Protein AF-A0A939QJ78-F1 (afdb_monomer)

InterPro domains:
  IPR021352 Protein of unknown function DUF2971 [PF11185] (125-219)

Mean predicted aligned error: 9.01 Å

Solvent-accessible surface area (backbone atoms only — not comparable to full-atom values): 26094 Å² total; per-residue (Å²): 133,86,72,58,68,67,65,56,56,55,52,50,60,78,66,42,53,71,43,78,52,64,41,31,21,39,57,28,35,42,63,52,41,41,72,46,29,53,60,67,32,31,47,70,19,39,35,40,53,72,50,89,50,68,84,59,41,40,88,72,89,72,54,74,37,76,57,82,91,37,49,67,61,78,67,34,90,85,59,55,66,68,56,54,50,52,50,30,44,46,52,44,28,38,18,22,21,37,35,78,26,19,48,21,29,46,49,58,73,98,54,88,69,48,60,66,54,28,43,88,51,44,66,68,48,28,49,73,36,8,55,60,28,29,8,30,36,38,30,25,37,41,68,52,45,49,51,54,54,60,69,64,57,47,100,73,33,50,74,52,69,46,67,49,48,61,35,90,65,91,75,73,77,88,57,88,45,52,46,50,61,50,33,71,76,61,32,54,67,53,45,23,51,53,49,42,74,77,37,45,62,73,64,70,32,44,47,54,43,91,57,52,87,54,44,41,29,37,46,34,46,28,63,81,41,75,64,67,46,73,43,69,35,70,88,15,49,45,34,39,35,35,28,65,58,41,60,72,85,48,49,67,60,43,54,59,42,44,66,81,38,86,79,47,47,43,28,39,36,44,77,53,96,96,38,80,42,80,42,85,48,74,92,65,94,64,80,76,82,84,76,68,76,76,82,74,71,89,68,79,80,55,71,68,57,51,50,52,54,40,54,52,28,41,56,50,43,53,52,39,23,57,48,28,48,63,72,41,42,69,54,50,53,48,52,51,50,53,55,52,54,51,46,65,62,58,63,71,46,95,52,60,48,74,47,84,42,86,35,51,77,31,51,54,82,91,72,48,71,69,64,61,78,59,90,74,81,59,53,34,23,74,50,28,39,26,39,40,38,29,32,70,87,45,76,45,41,34,41,37,42,21,37,21,42,32,26,36,72,89,58,26,29,37,42,24,33,31,34,35,38,37,37,68,85,45,65,93,80,50,62,47,78,77,46,75,51,72,52,78,36,48,55,91,48,39,55,71,49,47,54,53,53,49,51,53,52,60,70,46,40,67,59,57,49,51,53,49,58,56,72,78,105

pLDDT: mean 91.05, std 10.65, range [36.16, 98.81]

Organism: NCBI:txid501483

Nearest PDB structures (foldseek):
  2r8a-assembly2_B  TM=3.261E-01  e=7.240E+00  Escherichia coli

Secondary structure (DSSP, 8-state):
----HHHHHHHHHHHSPEEEEEEEEEEE-HHIIIIIIIHHTEEEEEEGGG-S-HHHHS-----EE--GGGHHHHS-TT--HHHHHHHHHHHHHHHEEEEEEEEEEEEPSS-S-GGGGSTT--HHHHHHTTTTTTSEEEEEEHHHHHHHHHTT-BTTBEEEEEE-EEESS------SPEEHHHHHHH-HHHHHHHHHHHHHHHHHSEEEGGGGGG-EEEEEEE-S-SSPEEEE-TTTEEEEEE-TT--GGGHHHHHHHHTT-TT-EEEEEEEETTEEEEEE----SS-----------SS-S-HHHHHHHHHHHHHHHHHHHHHHHHHHHHHHHHHHHHHHHHHHHHTTSTTEEEEEE---TTS-GGGSPPPTT-SS--EEEEEEEEEEEEESS-TTEEEEEEEEEEEETTTEEEEEEEEEEEETTS-TT-EEEEEEEEEEEEGGGHHHHHHHHHHHHHHHHHHHHHHHHHHT-

Sequence (473 aa):
MDTDPTLASDRDYDSAPLEITDSLFHYTGAETAIFGLLSSGKLRLSPFESTNDLWESRPTYHALQSHKDDEDVLNDETIDLMDLWKDIDRQIRRTTKVACLTQDFDMVGVVHRPDMMRGWNHLSMWAHYGAGHRGICLQFDKSRLISELEGSASEEVQIVHGPVVYRSGSSIPMGEGIDLGQVREFGVDAVARLTLMRLKEALFLQKHRDWQSEYEYRLVLSDHSALPAFLPIKEAITGVYLGESFPKQLLPALKEVLFQYPHVEVFELNFMNRELRSSSFQFADAMPSLSHPWVVPRRSGSFPARVTELLEAEKRREQLHAQGETDARILREQIEFDLLNLTGIVSRGKDLRVEPLRKTSAIPSEMRRRSAGVPGEVVHFESGVLISAQSTRDPAHYLLFSAALQVLEGNKIRLHTVAMLENLTESPQHQRELWRDSDEVELVESLPKWERMYAVLSERFPTFWGSFEEMRR

Structure (mmCIF, N/CA/C/O backbone):
data_AF-A0A939QJ78-F1
#
_entry.id   AF-A0A939QJ78-F1
#
loop_
_atom_site.group_PDB
_atom_site.id
_atom_site.type_symbol
_atom_site.label_atom_id
_atom_site.label_alt_id
_atom_site.label_comp_id
_atom_site.label_asym_id
_atom_site.label_entity_id
_atom_site.label_seq_id
_atom_site.pdbx_PDB_ins_code
_atom_site.Cartn_x
_atom_site.Cartn_y
_atom_site.Cartn_z
_atom_site.occupancy
_atom_site.B_iso_or_equiv
_atom_site.auth_seq_id
_atom_site.auth_comp_id
_atom_site.auth_asym_id
_atom_site.auth_atom_id
_atom_site.pdbx_PDB_model_num
ATOM 1 N N . MET A 1 1 ? 30.711 -4.763 -7.675 1.00 38.88 1 MET A N 1
ATOM 2 C CA . MET A 1 1 ? 29.739 -5.224 -6.666 1.00 38.88 1 MET A CA 1
ATOM 3 C C . MET A 1 1 ? 28.404 -4.709 -7.142 1.00 38.88 1 MET A C 1
ATOM 5 O O . MET A 1 1 ? 28.113 -3.545 -6.909 1.00 38.88 1 MET A O 1
ATOM 9 N N . ASP A 1 2 ? 27.678 -5.520 -7.905 1.00 36.16 2 ASP A N 1
ATOM 10 C CA . ASP A 1 2 ? 26.326 -5.166 -8.328 1.00 36.16 2 ASP A CA 1
ATOM 11 C C . ASP A 1 2 ? 25.431 -5.281 -7.098 1.00 36.16 2 ASP A C 1
ATOM 13 O O . ASP A 1 2 ? 25.140 -6.377 -6.622 1.00 36.16 2 ASP A O 1
ATOM 17 N N . THR A 1 3 ? 25.093 -4.141 -6.504 1.00 44.16 3 THR A N 1
ATOM 18 C CA . THR A 1 3 ? 24.032 -4.074 -5.506 1.00 44.16 3 THR A CA 1
ATOM 19 C C . THR A 1 3 ? 22.748 -4.473 -6.209 1.00 44.16 3 THR A C 1
ATOM 21 O O . THR A 1 3 ? 22.346 -3.798 -7.157 1.00 44.16 3 THR A O 1
ATOM 24 N N . ASP A 1 4 ? 22.146 -5.581 -5.780 1.00 45.12 4 ASP A N 1
ATOM 25 C CA . ASP A 1 4 ? 20.832 -6.007 -6.248 1.00 45.12 4 ASP A CA 1
ATOM 26 C C . ASP A 1 4 ? 19.877 -4.799 -6.175 1.00 45.12 4 ASP A C 1
ATOM 28 O O . ASP A 1 4 ? 19.668 -4.266 -5.079 1.00 45.12 4 ASP A O 1
ATOM 32 N N . PRO A 1 5 ? 19.343 -4.312 -7.309 1.00 53.94 5 PRO A N 1
ATOM 33 C CA . PRO A 1 5 ? 18.498 -3.123 -7.331 1.00 53.94 5 PRO A CA 1
ATOM 34 C C . PRO A 1 5 ? 17.242 -3.273 -6.458 1.00 53.94 5 PRO A C 1
ATOM 36 O O . PRO A 1 5 ? 16.675 -2.265 -6.047 1.00 53.94 5 PRO A O 1
ATOM 39 N N . THR A 1 6 ? 16.841 -4.501 -6.111 1.00 54.88 6 THR A N 1
ATOM 40 C CA . THR A 1 6 ? 15.738 -4.754 -5.171 1.00 54.88 6 THR A CA 1
ATOM 41 C C . THR A 1 6 ? 16.095 -4.419 -3.717 1.00 54.88 6 THR A C 1
ATOM 43 O O . THR A 1 6 ? 15.260 -3.909 -2.976 1.00 54.88 6 THR A O 1
ATOM 46 N N . LEU A 1 7 ? 17.357 -4.596 -3.308 1.00 54.72 7 LEU A N 1
ATOM 47 C CA . LEU A 1 7 ? 17.817 -4.227 -1.962 1.00 54.72 7 LEU A CA 1
ATOM 48 C C . LEU A 1 7 ? 17.971 -2.712 -1.789 1.00 54.72 7 LEU A C 1
ATOM 50 O O . LEU A 1 7 ? 17.901 -2.214 -0.666 1.00 54.72 7 LEU A O 1
ATOM 54 N N . ALA A 1 8 ? 18.209 -1.985 -2.885 1.00 56.62 8 ALA A N 1
ATOM 55 C CA . ALA A 1 8 ? 18.201 -0.527 -2.868 1.00 56.62 8 ALA A CA 1
ATOM 56 C C . ALA A 1 8 ? 16.778 0.002 -2.632 1.00 56.62 8 ALA A C 1
ATOM 58 O O . ALA A 1 8 ? 16.599 0.853 -1.767 1.00 56.62 8 ALA A O 1
ATOM 59 N N . SER A 1 9 ? 15.768 -0.577 -3.298 1.00 65.25 9 SER A N 1
ATOM 60 C CA . SER A 1 9 ? 14.381 -0.127 -3.134 1.00 65.25 9 SER A CA 1
ATOM 61 C C . SER A 1 9 ? 13.830 -0.348 -1.728 1.00 65.25 9 SER A C 1
ATOM 63 O O . SER A 1 9 ? 13.139 0.527 -1.228 1.00 65.25 9 SER A O 1
ATOM 65 N N . ASP A 1 10 ? 14.149 -1.463 -1.060 1.00 72.38 10 ASP A N 1
ATOM 66 C CA . ASP A 1 10 ? 13.620 -1.736 0.288 1.00 72.38 10 ASP A CA 1
ATOM 67 C C . ASP A 1 10 ? 14.135 -0.724 1.328 1.00 72.38 10 ASP A C 1
ATOM 69 O O . ASP A 1 10 ? 13.379 -0.243 2.172 1.00 72.38 10 ASP A O 1
ATOM 73 N N . ARG A 1 11 ? 15.406 -0.316 1.212 1.00 71.00 11 ARG A N 1
ATOM 74 C CA . ARG A 1 11 ? 15.998 0.715 2.082 1.00 71.00 11 ARG A CA 1
ATOM 75 C C . ARG A 1 11 ? 15.385 2.094 1.870 1.00 71.00 11 ARG A C 1
ATOM 77 O O . ARG A 1 11 ? 15.315 2.870 2.825 1.00 71.00 11 ARG A O 1
ATOM 84 N N . ASP A 1 12 ? 14.966 2.396 0.645 1.00 75.12 12 ASP A N 1
ATOM 85 C CA . ASP A 1 12 ? 14.309 3.664 0.342 1.00 75.12 12 ASP A CA 1
ATOM 86 C C . ASP A 1 12 ? 12.971 3.767 1.088 1.00 75.12 12 ASP A C 1
ATOM 88 O O . ASP A 1 12 ? 12.685 4.825 1.636 1.00 75.12 12 ASP A O 1
ATOM 92 N N . TYR A 1 13 ? 12.200 2.677 1.220 1.00 78.50 13 TYR A N 1
ATOM 93 C CA . TYR A 1 13 ? 10.964 2.690 2.021 1.00 78.50 13 TYR A CA 1
ATOM 94 C C . TYR A 1 13 ? 11.233 2.756 3.525 1.00 78.50 13 TYR A C 1
ATOM 96 O O . TYR A 1 13 ? 10.588 3.534 4.220 1.00 78.50 13 TYR A O 1
ATOM 104 N N . ASP A 1 14 ? 12.198 1.980 4.030 1.00 81.38 14 ASP A N 1
ATOM 105 C CA . ASP A 1 14 ? 12.516 1.953 5.467 1.00 81.38 14 ASP A CA 1
ATOM 106 C C . ASP A 1 14 ? 13.009 3.313 5.989 1.00 81.38 14 ASP A C 1
ATOM 108 O O . ASP A 1 14 ? 12.889 3.615 7.179 1.00 81.38 14 ASP A O 1
ATOM 112 N N . SER A 1 15 ? 13.594 4.128 5.107 1.00 84.00 15 SER A N 1
ATOM 113 C CA . SER A 1 15 ? 14.105 5.463 5.431 1.00 84.00 15 SER A CA 1
ATOM 114 C C . SER A 1 15 ? 13.219 6.610 4.941 1.00 84.00 15 SER A C 1
ATOM 116 O O . SER A 1 15 ? 13.486 7.762 5.298 1.00 84.00 15 SER A O 1
ATOM 118 N N . ALA A 1 16 ? 12.171 6.320 4.162 1.00 85.56 16 ALA A N 1
ATOM 119 C CA . ALA A 1 16 ? 11.253 7.332 3.664 1.00 85.56 16 ALA A CA 1
ATOM 120 C C . ALA A 1 16 ? 10.535 8.021 4.837 1.00 85.56 16 ALA A C 1
ATOM 122 O O . ALA A 1 16 ? 9.952 7.346 5.693 1.00 85.56 16 ALA A O 1
ATOM 123 N N . PRO A 1 17 ? 10.534 9.363 4.894 1.00 89.56 17 PRO A N 1
ATOM 124 C CA . PRO A 1 17 ? 9.716 10.087 5.852 1.00 89.56 17 PRO A CA 1
ATOM 125 C C . PRO A 1 17 ? 8.234 9.757 5.648 1.00 89.56 17 PRO A C 1
ATOM 127 O O . PRO A 1 17 ? 7.706 9.879 4.540 1.00 89.56 17 PRO A O 1
ATOM 130 N N . LEU A 1 18 ? 7.576 9.360 6.737 1.00 92.06 18 LEU A N 1
ATOM 131 C CA . LEU A 1 18 ? 6.133 9.151 6.784 1.00 92.06 18 LEU A CA 1
ATOM 132 C C . LEU A 1 18 ? 5.461 10.402 7.345 1.00 92.06 18 LEU A C 1
ATOM 134 O O . LEU A 1 18 ? 5.755 10.814 8.471 1.00 92.06 18 LEU A O 1
ATOM 138 N N . GLU A 1 19 ? 4.531 10.972 6.589 1.00 94.88 19 GLU A N 1
ATOM 139 C CA . GLU A 1 19 ? 3.662 12.047 7.056 1.00 94.88 19 GLU A CA 1
ATOM 140 C C . GLU A 1 19 ? 2.289 11.478 7.405 1.00 94.88 19 GLU A C 1
ATOM 142 O O . GLU A 1 19 ? 1.604 10.893 6.570 1.00 94.88 19 GLU A O 1
ATOM 147 N N . ILE A 1 20 ? 1.888 11.629 8.669 1.00 96.38 20 ILE A N 1
ATOM 148 C CA . ILE A 1 20 ? 0.561 11.212 9.129 1.00 96.38 20 ILE A CA 1
ATOM 149 C C . ILE A 1 20 ? -0.482 12.086 8.439 1.00 96.38 20 ILE A C 1
ATOM 151 O O . ILE A 1 20 ? -0.442 13.312 8.564 1.00 96.38 20 ILE A O 1
ATOM 155 N N . THR A 1 21 ? -1.455 11.459 7.784 1.00 97.12 21 THR A N 1
ATOM 156 C CA . THR A 1 21 ? -2.552 12.186 7.144 1.00 97.12 21 THR A CA 1
ATOM 157 C C . THR A 1 21 ? -3.727 12.381 8.111 1.00 97.12 21 THR A C 1
ATOM 159 O O . THR A 1 21 ? -3.741 11.914 9.261 1.00 97.12 21 THR A O 1
ATOM 162 N N . ASP A 1 22 ? -4.755 13.098 7.654 1.00 97.44 22 ASP A N 1
ATOM 163 C CA . ASP A 1 22 ? -6.012 13.233 8.393 1.00 97.44 22 ASP A CA 1
ATOM 164 C C . ASP A 1 22 ? -7.042 12.142 8.067 1.00 97.44 22 ASP A C 1
ATOM 166 O O . ASP A 1 22 ? -8.229 12.311 8.323 1.00 97.44 22 ASP A O 1
ATOM 170 N N . SER A 1 23 ? -6.599 11.010 7.512 1.00 98.50 23 SER A N 1
ATOM 171 C CA . SER A 1 23 ? -7.469 9.873 7.205 1.00 98.50 23 SER A CA 1
ATOM 172 C C . SER A 1 23 ? -7.313 8.725 8.202 1.00 98.50 23 SER A C 1
ATOM 174 O O . SER A 1 23 ? -6.207 8.378 8.617 1.00 98.50 23 SER A O 1
ATOM 176 N N . LEU A 1 24 ? -8.437 8.101 8.553 1.00 98.75 24 LEU A N 1
ATOM 177 C CA . LEU A 1 24 ? -8.500 6.842 9.297 1.00 98.75 24 LEU A CA 1
ATOM 178 C C . LEU A 1 24 ? -9.274 5.795 8.502 1.00 98.75 24 LEU A C 1
ATOM 180 O O . LEU A 1 24 ? -10.219 6.126 7.792 1.00 98.75 24 LEU A O 1
ATOM 184 N N . PHE A 1 25 ? -8.901 4.527 8.647 1.00 98.81 25 PHE A N 1
ATOM 185 C CA . PHE A 1 25 ? -9.446 3.435 7.847 1.00 98.81 25 PHE A CA 1
ATOM 186 C C . PHE A 1 25 ? -10.075 2.344 8.721 1.00 98.81 25 PHE A C 1
ATOM 188 O O . PHE A 1 25 ? -9.511 1.948 9.737 1.00 98.81 25 PHE A O 1
ATOM 195 N N . HIS A 1 26 ? -11.241 1.830 8.332 1.00 98.69 26 HIS A N 1
ATOM 196 C CA . HIS A 1 26 ? -11.914 0.724 9.016 1.00 98.69 26 HIS A CA 1
ATOM 197 C C . HIS A 1 26 ? -12.178 -0.432 8.062 1.00 98.69 26 HIS A C 1
ATOM 199 O O . HIS A 1 26 ? -12.919 -0.292 7.091 1.00 98.69 26 HIS A O 1
ATOM 205 N N . TYR A 1 27 ? -11.628 -1.593 8.390 1.00 98.62 27 TYR A N 1
ATOM 206 C CA . TYR A 1 27 ? -11.776 -2.816 7.615 1.00 98.62 27 TYR A CA 1
ATOM 207 C C . TYR A 1 27 ? -12.895 -3.679 8.183 1.00 98.62 27 TYR A C 1
ATOM 209 O O . TYR A 1 27 ? -12.931 -3.946 9.384 1.00 98.62 27 TYR A O 1
ATOM 217 N N . THR A 1 28 ? -13.790 -4.157 7.324 1.00 98.50 28 THR A N 1
ATOM 218 C CA . THR A 1 28 ? -14.854 -5.074 7.743 1.00 98.50 28 THR A CA 1
ATOM 219 C C . THR A 1 28 ? -15.394 -5.904 6.576 1.00 98.50 28 THR A C 1
ATOM 221 O O . THR A 1 28 ? -15.066 -5.681 5.409 1.00 98.50 28 THR A O 1
ATOM 224 N N . GLY A 1 29 ? -16.248 -6.884 6.875 1.00 98.56 29 GLY A N 1
ATOM 225 C CA . GLY A 1 29 ? -16.965 -7.652 5.859 1.00 98.56 29 GLY A CA 1
ATOM 226 C C . GLY A 1 29 ? -17.966 -6.792 5.080 1.00 98.56 29 GLY A C 1
ATOM 227 O O . GLY A 1 29 ? -18.561 -5.868 5.628 1.00 98.56 29 GLY A O 1
ATOM 228 N N . ALA A 1 30 ? -18.189 -7.119 3.804 1.00 98.62 30 ALA A N 1
ATOM 229 C CA . ALA A 1 30 ? -19.037 -6.322 2.915 1.00 98.62 30 ALA A CA 1
ATOM 230 C C . ALA A 1 30 ? -20.477 -6.166 3.439 1.00 98.62 30 ALA A C 1
ATOM 232 O O . ALA A 1 30 ? -21.018 -5.066 3.431 1.00 98.62 30 ALA A O 1
ATOM 233 N N . GLU A 1 31 ? -21.079 -7.240 3.956 1.00 98.44 31 GLU A N 1
ATOM 234 C CA . GLU A 1 31 ? -22.427 -7.190 4.538 1.00 98.44 31 GLU A CA 1
ATOM 235 C C . GLU A 1 31 ? -22.479 -6.319 5.798 1.00 98.44 31 GLU A C 1
ATOM 237 O O . GLU A 1 31 ? -23.389 -5.506 5.942 1.00 98.44 31 GLU A O 1
ATOM 242 N N . THR A 1 32 ? -21.482 -6.432 6.682 1.00 98.31 32 THR A N 1
ATOM 243 C CA . THR A 1 32 ? -21.377 -5.598 7.887 1.00 98.31 32 THR A CA 1
ATOM 244 C C . THR A 1 32 ? -21.246 -4.122 7.524 1.00 98.31 32 THR A C 1
ATOM 246 O O . THR A 1 32 ? -21.939 -3.287 8.104 1.00 98.31 32 THR A O 1
ATOM 249 N N . ALA A 1 33 ? -20.404 -3.793 6.540 1.00 98.44 33 ALA A N 1
ATOM 250 C CA . ALA A 1 33 ? -20.269 -2.432 6.032 1.00 98.44 33 ALA A CA 1
ATOM 251 C C . ALA A 1 33 ? -21.594 -1.906 5.468 1.00 98.44 33 ALA A C 1
ATOM 253 O O . ALA A 1 33 ? -22.058 -0.856 5.899 1.00 98.44 33 ALA A O 1
ATOM 254 N N . ILE A 1 34 ? -22.224 -2.638 4.546 1.00 98.69 34 ILE A N 1
ATOM 255 C CA . ILE A 1 34 ? -23.422 -2.176 3.831 1.00 98.69 34 ILE A CA 1
ATOM 256 C C . ILE A 1 34 ? -24.632 -2.109 4.765 1.00 98.69 34 ILE A C 1
ATOM 258 O O . ILE A 1 34 ? -25.264 -1.062 4.885 1.00 98.69 34 ILE A O 1
ATOM 262 N N . PHE A 1 35 ? -24.960 -3.216 5.432 1.00 98.38 35 PHE A N 1
ATOM 263 C CA . PHE A 1 35 ? -26.198 -3.354 6.202 1.00 98.38 35 PHE A CA 1
ATOM 264 C C . PHE A 1 35 ? -26.065 -2.938 7.665 1.00 98.38 35 PHE A C 1
ATOM 266 O O . PHE A 1 35 ? -27.090 -2.745 8.319 1.00 98.38 35 PHE A O 1
ATOM 273 N N . GLY A 1 36 ? -24.840 -2.806 8.177 1.00 97.56 36 GLY A N 1
ATOM 274 C CA . GLY A 1 36 ? -24.565 -2.340 9.532 1.00 97.56 36 GLY A CA 1
ATOM 275 C C . GLY A 1 36 ? -24.129 -0.880 9.566 1.00 97.56 36 GLY A C 1
ATOM 276 O O . GLY A 1 36 ? -24.831 -0.049 10.134 1.00 97.56 36 GLY A O 1
ATOM 277 N N . LEU A 1 37 ? -22.973 -0.562 8.981 1.00 98.31 37 LEU A N 1
ATOM 278 C CA . LEU A 1 37 ? -22.344 0.759 9.128 1.00 98.31 37 LEU A CA 1
ATOM 279 C C . LEU A 1 37 ? -22.979 1.831 8.234 1.00 98.31 37 LEU A C 1
ATOM 281 O O . LEU A 1 37 ? -23.423 2.863 8.730 1.00 98.31 37 LEU A O 1
ATOM 285 N N . LEU A 1 38 ? -23.035 1.581 6.925 1.00 98.31 38 LEU A N 1
ATOM 286 C CA . LEU A 1 38 ? -23.496 2.544 5.921 1.00 98.31 38 LEU A CA 1
ATOM 287 C C . LEU A 1 38 ? -25.012 2.747 5.971 1.00 98.31 38 LEU A C 1
ATOM 289 O O . LEU A 1 38 ? -25.485 3.872 5.892 1.00 98.31 38 LEU A O 1
ATOM 293 N N . SER A 1 39 ? -25.793 1.679 6.143 1.00 98.00 39 SER A N 1
ATOM 294 C CA . SER A 1 39 ? -27.255 1.788 6.253 1.00 98.00 39 SER A CA 1
ATOM 295 C C . SER A 1 39 ? -27.703 2.564 7.498 1.00 98.00 39 SER A C 1
ATOM 297 O O . SER A 1 39 ? -28.681 3.307 7.435 1.00 98.00 39 SER A O 1
ATOM 299 N N . SER A 1 40 ? -27.012 2.384 8.631 1.00 98.00 40 SER A N 1
ATOM 300 C CA . SER A 1 40 ? -27.352 3.041 9.897 1.00 98.00 40 SER A CA 1
ATOM 301 C C . SER A 1 40 ? -26.695 4.409 10.056 1.00 98.00 40 SER A C 1
ATOM 303 O O . SER A 1 40 ? -27.133 5.202 10.892 1.00 98.00 40 SER A O 1
ATOM 305 N N . GLY A 1 41 ? -25.634 4.671 9.289 1.00 98.06 41 GLY A N 1
ATOM 306 C CA . GLY A 1 41 ? -24.775 5.837 9.436 1.00 98.06 41 GLY A CA 1
ATOM 307 C C . GLY A 1 41 ? -24.051 5.898 10.773 1.00 98.06 41 GLY A C 1
ATOM 308 O O . GLY A 1 41 ? -23.755 6.999 11.241 1.00 98.06 41 GLY A O 1
ATOM 309 N N . LYS A 1 42 ? -23.777 4.742 11.395 1.00 98.31 42 LYS A N 1
ATOM 310 C CA . LYS A 1 42 ? -23.125 4.655 12.706 1.00 98.31 42 LYS A CA 1
ATOM 311 C C . LYS A 1 42 ? -21.981 3.643 12.731 1.00 98.31 42 LYS A C 1
ATOM 313 O O . LYS A 1 42 ? -22.108 2.521 12.246 1.00 98.31 42 LYS A O 1
ATOM 318 N N . LEU A 1 43 ? -20.890 4.019 13.389 1.00 98.19 43 LEU A N 1
ATOM 319 C CA . LEU A 1 43 ? -19.787 3.144 13.769 1.00 98.19 43 LEU A CA 1
ATOM 320 C C . LEU A 1 43 ? -20.031 2.599 15.173 1.00 98.19 43 LEU A C 1
ATOM 322 O O . LEU A 1 43 ? -20.250 3.349 16.122 1.00 98.19 43 LEU A O 1
ATOM 326 N N . ARG A 1 44 ? -20.003 1.275 15.307 1.00 97.50 44 ARG A N 1
ATOM 327 C CA . ARG A 1 44 ? -20.158 0.600 16.595 1.00 97.50 44 ARG A CA 1
ATOM 328 C C . ARG A 1 44 ? -18.831 0.605 17.351 1.00 97.50 44 ARG A C 1
ATOM 330 O O . ARG A 1 44 ? -17.853 0.043 16.866 1.00 97.50 44 ARG A O 1
ATOM 337 N N . LEU A 1 45 ? -18.838 1.136 18.567 1.00 97.88 45 LEU A N 1
ATOM 338 C CA . LEU A 1 45 ? -17.775 0.951 19.548 1.00 97.88 45 LEU A CA 1
ATOM 339 C C . LEU A 1 45 ? -18.160 -0.249 20.422 1.00 97.88 45 LEU A C 1
ATOM 341 O O . LEU A 1 45 ? -19.236 -0.272 21.028 1.00 97.88 45 LEU A O 1
ATOM 345 N N . SER A 1 46 ? -17.304 -1.267 20.472 1.00 95.94 46 SER A N 1
ATOM 346 C CA . SER A 1 46 ? -17.575 -2.507 21.216 1.00 95.94 46 SER A CA 1
ATOM 347 C C . SER A 1 46 ? -16.848 -2.522 22.559 1.00 95.94 46 SER A C 1
ATOM 349 O O . SER A 1 46 ? -15.808 -1.875 22.663 1.00 95.94 46 SER A O 1
ATOM 351 N N . PRO A 1 47 ? -17.357 -3.244 23.579 1.00 95.50 47 PRO A N 1
ATOM 352 C CA . PRO A 1 47 ? -16.673 -3.374 24.864 1.00 95.50 47 PRO A CA 1
ATOM 353 C C . PRO A 1 47 ? -15.207 -3.773 24.693 1.00 95.50 47 PRO A C 1
ATOM 355 O O . PRO A 1 47 ? -14.896 -4.649 23.884 1.00 95.50 47 PRO A O 1
ATOM 358 N N . PHE A 1 48 ? -14.309 -3.151 25.451 1.00 94.94 48 PHE A N 1
ATOM 359 C CA . PHE A 1 48 ? -12.867 -3.347 25.295 1.00 94.94 48 PHE A CA 1
ATOM 360 C C . PHE A 1 48 ? -12.439 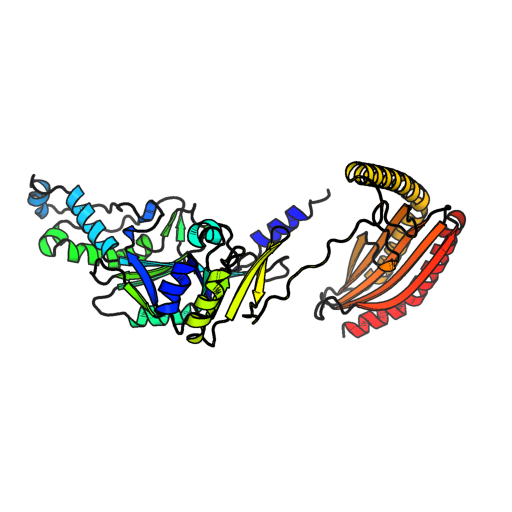-4.802 25.535 1.00 94.94 48 PHE A C 1
ATOM 362 O O . PHE A 1 48 ? -11.533 -5.292 24.876 1.00 94.94 48 PHE A O 1
ATOM 369 N N . GLU A 1 49 ? -13.160 -5.546 26.382 1.00 92.94 49 GLU A N 1
ATOM 370 C CA . GLU A 1 49 ? -12.912 -6.983 26.601 1.00 92.94 49 GLU A CA 1
ATOM 371 C C . GLU A 1 49 ? -13.085 -7.860 25.341 1.00 92.94 49 GLU A C 1
ATOM 373 O O . GLU A 1 49 ? -12.721 -9.034 25.360 1.00 92.94 49 GLU A O 1
ATOM 378 N N . SER A 1 50 ? -13.641 -7.311 24.253 1.00 92.44 50 SER A N 1
ATOM 379 C CA . SER A 1 50 ? -13.861 -8.018 22.984 1.00 92.44 50 SER A CA 1
ATOM 380 C C . SER A 1 50 ? -12.725 -7.888 21.962 1.00 92.44 50 SER A C 1
ATOM 382 O O . SER A 1 50 ? -12.868 -8.398 20.849 1.00 92.44 50 SER A O 1
ATOM 384 N N . THR A 1 51 ? -11.612 -7.224 22.294 1.00 93.38 51 THR A N 1
ATOM 385 C CA . THR A 1 51 ? -10.455 -7.145 21.388 1.00 93.38 51 THR A CA 1
ATOM 386 C C . THR A 1 51 ? -9.717 -8.485 21.280 1.00 93.38 51 THR A C 1
ATOM 388 O O . THR A 1 51 ? -9.835 -9.368 22.131 1.00 93.38 51 THR A O 1
ATOM 391 N N . ASN A 1 52 ? -8.959 -8.656 20.193 1.00 91.38 52 ASN A N 1
ATOM 392 C CA . ASN A 1 52 ? -8.251 -9.907 19.901 1.00 91.38 52 ASN A CA 1
ATOM 393 C C . ASN A 1 52 ? -6.872 -10.008 20.576 1.00 91.38 52 ASN A C 1
ATOM 395 O O . ASN A 1 52 ? -6.340 -11.114 20.686 1.00 91.38 52 ASN A O 1
ATOM 399 N N . ASP A 1 53 ? -6.266 -8.888 20.989 1.00 91.12 53 ASP A N 1
ATOM 400 C CA . ASP A 1 53 ? -4.959 -8.919 21.648 1.00 91.12 53 ASP A CA 1
ATOM 401 C C . ASP A 1 53 ? -5.107 -9.422 23.087 1.00 91.12 53 ASP A C 1
ATOM 403 O O . ASP A 1 53 ? -5.872 -8.876 23.879 1.00 91.12 53 ASP A O 1
ATOM 407 N N . LEU A 1 54 ? -4.327 -10.440 23.452 1.00 90.06 54 LEU A N 1
ATOM 408 C CA . LEU A 1 54 ? -4.315 -11.001 24.800 1.00 90.06 54 LEU A CA 1
ATOM 409 C C . LEU A 1 54 ? -3.869 -9.993 25.861 1.00 90.06 54 LEU A C 1
ATOM 411 O O . LEU A 1 54 ? -4.239 -10.161 27.019 1.00 90.06 54 LEU A O 1
ATOM 415 N N . TRP A 1 55 ? -3.089 -8.970 25.503 1.00 88.25 55 TRP A N 1
ATOM 416 C CA . TRP A 1 55 ? -2.751 -7.888 26.437 1.00 88.25 55 TRP A CA 1
ATOM 417 C C . TRP A 1 55 ? -3.960 -7.043 26.842 1.00 88.25 55 TRP A C 1
ATOM 419 O O . TRP A 1 55 ? -3.967 -6.452 27.916 1.00 88.25 55 TRP A O 1
ATOM 429 N N . GLU A 1 56 ? -4.980 -7.007 25.995 1.00 89.75 56 GLU A N 1
ATOM 430 C CA . GLU A 1 56 ? -6.149 -6.144 26.141 1.00 89.75 56 GLU A CA 1
ATOM 431 C C . GLU A 1 56 ? -7.365 -6.942 26.611 1.00 89.75 56 GLU A C 1
ATOM 433 O O . GLU A 1 56 ? -8.108 -6.523 27.500 1.00 89.75 56 GLU A O 1
ATOM 438 N N . SER A 1 57 ? -7.530 -8.143 26.055 1.00 87.50 57 SER A N 1
ATOM 439 C CA . SER A 1 57 ? -8.660 -9.028 26.309 1.00 87.50 57 SER A CA 1
ATOM 440 C C . SER A 1 57 ? -8.556 -9.768 27.652 1.00 87.50 57 SER A C 1
ATOM 442 O O . SER A 1 57 ? -9.480 -10.494 28.031 1.00 87.50 57 SER A O 1
ATOM 444 N N . ARG A 1 58 ? -7.419 -9.676 28.361 1.00 87.88 58 ARG A N 1
ATOM 445 C CA . ARG A 1 58 ? -7.158 -10.389 29.627 1.00 87.88 58 ARG A CA 1
ATOM 446 C C . ARG A 1 58 ? -7.000 -9.434 30.809 1.00 87.88 58 ARG A C 1
ATOM 448 O O . ARG A 1 58 ? -6.412 -8.375 30.620 1.00 87.88 58 ARG A O 1
ATOM 455 N N . PRO A 1 59 ? -7.450 -9.823 32.024 1.00 86.06 59 PRO A N 1
ATOM 456 C CA . PRO A 1 59 ? -7.328 -9.029 33.251 1.00 86.06 59 PRO A CA 1
ATOM 457 C C . PRO A 1 59 ? -5.968 -8.399 33.453 1.00 86.06 59 PRO A C 1
ATOM 459 O O . PRO A 1 59 ? -4.944 -9.082 33.433 1.00 86.06 59 PRO A O 1
ATOM 462 N N . THR A 1 60 ? -5.996 -7.087 33.667 1.00 81.19 60 THR A N 1
ATOM 463 C CA . THR A 1 60 ? -4.826 -6.328 34.078 1.00 81.19 60 THR A CA 1
ATOM 464 C C . THR A 1 60 ? -4.823 -6.222 35.579 1.00 81.19 60 THR A C 1
ATOM 466 O O . THR A 1 60 ? -5.753 -5.721 36.208 1.00 81.19 60 THR A O 1
ATOM 469 N N . TYR A 1 61 ? -3.737 -6.721 36.145 1.00 83.75 61 TYR A N 1
ATOM 470 C CA . TYR A 1 61 ? -3.587 -6.822 37.567 1.00 83.75 61 TYR A CA 1
ATOM 471 C C . TYR A 1 61 ? -2.800 -5.582 38.083 1.00 83.75 61 TYR A C 1
ATOM 473 O O . TYR A 1 61 ? -1.571 -5.597 38.114 1.00 83.75 61 TYR A O 1
ATOM 481 N N . HIS A 1 62 ? -3.510 -4.575 38.619 1.00 83.12 62 HIS A N 1
ATOM 482 C CA . HIS A 1 62 ? -2.939 -3.441 39.377 1.00 83.12 62 HIS A CA 1
ATOM 483 C C . HIS A 1 62 ? -2.783 -3.720 40.876 1.00 83.12 62 HIS A C 1
ATOM 485 O O . HIS A 1 62 ? -3.769 -4.027 41.531 1.00 83.12 62 HIS A O 1
ATOM 491 N N . ALA A 1 63 ? -1.579 -3.527 41.432 1.00 86.38 63 ALA A N 1
ATOM 492 C CA . ALA A 1 63 ? -1.287 -3.753 42.853 1.00 86.38 63 ALA A CA 1
ATOM 493 C C . ALA A 1 63 ? -2.369 -3.179 43.787 1.00 86.38 63 ALA A C 1
ATOM 495 O O . ALA A 1 63 ? -2.751 -2.023 43.627 1.00 86.38 63 ALA A O 1
ATOM 496 N N . LEU A 1 64 ? -2.818 -3.956 44.779 1.00 87.56 64 LEU A N 1
ATOM 497 C CA . LEU A 1 64 ? -3.613 -3.409 45.879 1.00 87.56 64 LEU A CA 1
ATOM 498 C C . LEU A 1 64 ? -2.701 -2.801 46.924 1.00 87.56 64 LEU A C 1
ATOM 500 O O . LEU A 1 64 ? -1.628 -3.333 47.220 1.00 87.56 64 LEU A O 1
ATOM 504 N N . GLN A 1 65 ? -3.180 -1.725 47.518 1.00 89.06 65 GLN A N 1
ATOM 505 C CA . GLN A 1 65 ? -2.608 -1.119 48.700 1.00 89.06 65 GLN A CA 1
ATOM 506 C C . GLN A 1 65 ? -3.617 -1.237 49.836 1.00 89.06 65 GLN A C 1
ATOM 508 O O . GLN A 1 65 ? -4.821 -1.107 49.635 1.00 89.06 65 GLN A O 1
ATOM 513 N N . SER A 1 66 ? -3.107 -1.526 51.024 1.00 86.88 66 SER A N 1
ATOM 514 C CA . SER A 1 66 ? -3.890 -1.622 52.248 1.00 86.88 66 SER A CA 1
ATOM 515 C C . SER A 1 66 ? -3.185 -0.837 53.338 1.00 86.88 66 SER A C 1
ATOM 517 O O . SER A 1 66 ? -1.958 -0.923 53.479 1.00 86.88 66 SER A O 1
ATOM 519 N N . HIS A 1 67 ? -3.953 -0.118 54.137 1.00 86.69 67 HIS A N 1
ATOM 520 C CA . HIS A 1 67 ? -3.479 0.519 55.350 1.00 86.69 67 HIS A CA 1
ATOM 521 C C . HIS A 1 67 ? -3.722 -0.389 56.558 1.00 86.69 67 HIS A C 1
ATOM 523 O O . HIS A 1 67 ? -4.415 -1.400 56.485 1.00 86.69 67 HIS A O 1
ATOM 529 N N . LYS A 1 68 ? -3.118 -0.039 57.699 1.00 85.44 68 LYS A N 1
ATOM 530 C CA . LYS A 1 68 ? -3.284 -0.801 58.946 1.00 85.44 68 LYS A CA 1
ATOM 531 C C . LYS A 1 68 ? -4.757 -0.916 59.361 1.00 85.44 68 LYS A C 1
ATOM 533 O O . LYS A 1 68 ? -5.168 -1.937 59.896 1.00 85.44 68 LYS A O 1
ATOM 538 N N . ASP A 1 69 ? -5.543 0.115 59.076 1.00 85.06 69 ASP A N 1
ATOM 539 C CA . ASP A 1 69 ? -6.965 0.164 59.420 1.00 85.06 69 ASP A CA 1
ATOM 540 C C . ASP A 1 69 ? -7.833 -0.719 58.488 1.00 85.06 69 ASP A C 1
ATOM 542 O O . ASP A 1 69 ? -9.023 -0.905 58.741 1.00 85.06 69 ASP A O 1
ATOM 546 N N . ASP A 1 70 ? -7.228 -1.320 57.452 1.00 83.62 70 ASP A N 1
ATOM 547 C CA . ASP A 1 70 ? -7.853 -2.283 56.537 1.00 83.62 70 ASP A CA 1
ATOM 548 C C . ASP A 1 70 ? -7.542 -3.749 56.906 1.00 83.62 70 ASP A C 1
ATOM 550 O O . ASP A 1 70 ? -7.917 -4.660 56.165 1.00 83.62 70 ASP A O 1
ATOM 554 N N . GLU A 1 71 ? -6.869 -4.015 58.038 1.00 78.62 71 GLU A N 1
ATOM 555 C CA . GLU A 1 71 ? -6.531 -5.384 58.481 1.00 78.62 71 GLU A CA 1
ATOM 556 C C . GLU A 1 71 ? -7.771 -6.288 58.574 1.00 78.62 71 GLU A C 1
ATOM 558 O O . GLU A 1 71 ? -7.700 -7.466 58.229 1.00 78.62 71 GLU A O 1
ATOM 563 N N . ASP A 1 72 ? -8.922 -5.738 58.965 1.00 78.38 72 ASP A N 1
ATOM 564 C CA . ASP A 1 72 ? -10.185 -6.478 59.033 1.00 78.38 72 ASP A CA 1
ATOM 565 C C . ASP A 1 72 ? -10.632 -6.998 57.654 1.00 78.38 72 ASP A C 1
ATOM 567 O O . ASP A 1 72 ? -11.183 -8.088 57.567 1.00 78.38 72 ASP A O 1
ATOM 571 N N . VAL A 1 73 ? -10.359 -6.253 56.573 1.00 75.06 73 VAL A N 1
ATOM 572 C CA . VAL A 1 73 ? -10.710 -6.625 55.186 1.00 75.06 73 VAL A CA 1
ATOM 573 C C . VAL A 1 73 ? -9.805 -7.744 54.682 1.00 75.06 73 VAL A C 1
ATOM 575 O O . VAL A 1 73 ? -10.260 -8.655 54.000 1.00 75.06 73 VAL A O 1
ATOM 578 N N . LEU A 1 74 ? -8.518 -7.689 55.030 1.00 74.81 74 LEU A N 1
ATOM 579 C CA . LEU A 1 74 ? -7.548 -8.723 54.662 1.00 74.81 74 LEU A CA 1
ATOM 580 C C . LEU A 1 74 ? -7.763 -10.033 55.430 1.00 74.81 74 LEU A C 1
ATOM 582 O O . LEU A 1 74 ? -7.391 -11.095 54.936 1.00 74.81 74 LEU A O 1
ATOM 586 N N . ASN A 1 75 ? -8.333 -9.950 56.634 1.00 79.62 75 ASN A N 1
ATOM 587 C CA . ASN A 1 75 ? -8.619 -11.097 57.494 1.00 79.62 75 ASN A CA 1
ATOM 588 C C . ASN A 1 75 ? -10.049 -11.646 57.320 1.00 79.62 75 ASN A C 1
ATOM 590 O O . ASN A 1 75 ? -10.384 -12.658 57.938 1.00 79.62 75 ASN A O 1
ATOM 594 N N . ASP A 1 76 ? -10.893 -11.002 56.509 1.00 79.81 76 ASP A N 1
ATOM 595 C CA . ASP A 1 76 ? -12.240 -11.481 56.209 1.00 79.81 76 ASP A CA 1
ATOM 596 C C . ASP A 1 76 ? -12.177 -12.628 55.188 1.00 79.81 76 ASP A C 1
ATOM 598 O O . ASP A 1 76 ? -11.991 -12.414 53.990 1.00 79.81 76 ASP A O 1
ATOM 602 N N . GLU A 1 77 ? -12.364 -13.865 55.659 1.00 79.44 77 GLU A N 1
ATOM 603 C CA . GLU A 1 77 ? -12.374 -15.072 54.816 1.00 79.44 77 GLU A CA 1
ATOM 604 C C . GLU A 1 77 ? -13.464 -15.052 53.725 1.00 79.44 77 GLU A C 1
ATOM 606 O O . GLU A 1 77 ? -13.438 -15.882 52.815 1.00 79.44 77 GLU A O 1
ATOM 611 N N . THR A 1 78 ? -14.431 -14.128 53.795 1.00 79.00 78 THR A N 1
ATOM 612 C CA . THR A 1 78 ? -15.468 -13.966 52.769 1.00 79.00 78 THR A CA 1
ATOM 613 C C . THR A 1 78 ? -15.029 -13.104 51.583 1.00 79.00 78 THR A C 1
ATOM 615 O O . THR A 1 78 ? -15.676 -13.158 50.533 1.00 79.00 78 THR A O 1
ATOM 618 N N . ILE A 1 79 ? -13.933 -12.346 51.709 1.00 79.56 79 ILE A N 1
ATOM 619 C CA . ILE A 1 79 ? -13.423 -11.456 50.662 1.00 79.56 79 ILE A CA 1
ATOM 620 C C . ILE A 1 79 ? -12.269 -12.140 49.924 1.00 79.56 79 ILE A C 1
ATOM 622 O O . ILE A 1 79 ? -11.124 -12.154 50.372 1.00 79.56 79 ILE A O 1
ATOM 626 N N . ASP A 1 80 ? -12.554 -12.664 48.731 1.00 87.88 80 ASP A N 1
ATOM 627 C CA . ASP A 1 80 ? -11.505 -13.094 47.807 1.00 87.88 80 ASP A CA 1
ATOM 628 C C . ASP A 1 80 ? -10.943 -11.874 47.059 1.00 87.88 80 ASP A C 1
ATOM 630 O O . ASP A 1 80 ? -11.592 -11.291 46.183 1.00 87.88 80 ASP A O 1
ATOM 634 N N . LEU A 1 81 ? -9.705 -11.489 47.387 1.00 86.81 81 LEU A N 1
ATOM 635 C CA . LEU A 1 81 ? -9.004 -10.389 46.720 1.00 86.81 81 LEU A CA 1
ATOM 636 C C . LEU A 1 81 ? -8.929 -10.589 45.200 1.00 86.81 81 LEU A C 1
ATOM 638 O O . LEU A 1 81 ? -9.003 -9.612 44.460 1.00 86.81 81 LEU A O 1
ATOM 642 N N . MET A 1 82 ? -8.823 -11.823 44.703 1.00 87.94 82 MET A N 1
ATOM 643 C CA . MET A 1 82 ? -8.830 -12.062 43.258 1.00 87.94 82 MET A CA 1
ATOM 644 C C . MET A 1 82 ? -10.183 -11.750 42.627 1.00 87.94 82 MET A C 1
ATOM 646 O O . MET A 1 82 ? -10.223 -11.269 41.492 1.00 87.94 82 MET A O 1
ATOM 650 N N . ASP A 1 83 ? -11.284 -12.001 43.328 1.00 89.94 83 ASP A N 1
ATOM 651 C CA . ASP A 1 83 ? -12.615 -11.668 42.827 1.00 89.94 83 ASP A CA 1
ATOM 652 C C . ASP A 1 83 ? -12.857 -10.159 42.848 1.00 89.94 83 ASP A C 1
ATOM 654 O O . ASP A 1 83 ? -13.356 -9.621 41.858 1.00 89.94 83 ASP A O 1
ATOM 658 N N . LEU A 1 84 ? -12.368 -9.454 43.873 1.00 90.06 84 LEU A N 1
ATOM 659 C CA . LEU A 1 84 ? -12.388 -7.991 43.899 1.00 90.06 84 LEU A CA 1
ATOM 660 C C . LEU A 1 84 ? -11.667 -7.384 42.681 1.00 90.06 84 LEU A C 1
ATOM 662 O O . LEU A 1 84 ? -12.195 -6.483 42.030 1.00 90.06 84 LEU A O 1
ATOM 666 N N . TRP A 1 85 ? -10.483 -7.889 42.322 1.00 89.81 85 TRP A N 1
ATOM 667 C CA . TRP A 1 85 ? -9.762 -7.379 41.146 1.00 89.81 85 TRP A CA 1
ATOM 668 C C . TRP A 1 85 ? -10.504 -7.661 39.860 1.00 89.81 85 TRP A C 1
ATOM 670 O O . TRP A 1 85 ? -10.607 -6.775 39.014 1.00 89.81 85 TRP A O 1
ATOM 680 N N . LYS A 1 86 ? -11.015 -8.888 39.706 1.00 90.62 86 LYS A N 1
ATOM 681 C CA . LYS A 1 86 ? -11.820 -9.251 38.538 1.00 90.62 86 LYS A CA 1
ATOM 682 C C . LYS A 1 86 ? -13.028 -8.339 38.420 1.00 90.62 86 LYS A C 1
ATOM 684 O O . LYS A 1 86 ? -13.407 -8.026 37.299 1.00 90.62 86 LYS A O 1
ATOM 689 N N . ASP A 1 87 ? -13.633 -7.931 39.528 1.00 91.81 87 ASP A N 1
ATOM 690 C CA . ASP A 1 87 ? -14.782 -7.037 39.508 1.00 91.81 87 ASP A CA 1
ATOM 691 C C . ASP A 1 87 ? -14.386 -5.608 39.116 1.00 91.81 87 ASP A C 1
ATOM 693 O O . ASP A 1 87 ? -15.023 -5.051 38.223 1.00 91.81 87 ASP A O 1
ATOM 697 N N . ILE A 1 88 ? -13.300 -5.047 39.662 1.00 92.31 88 ILE A N 1
ATOM 698 C CA . ILE A 1 88 ? -12.777 -3.728 39.246 1.00 92.31 88 ILE A CA 1
ATOM 699 C C . ILE A 1 88 ? -12.438 -3.722 37.749 1.00 92.31 88 ILE A C 1
ATOM 701 O O . ILE A 1 88 ? -12.883 -2.862 36.990 1.00 92.31 88 ILE A O 1
ATOM 705 N N . ASP A 1 89 ? -11.670 -4.710 37.310 1.00 91.75 89 ASP A N 1
ATOM 706 C CA . ASP A 1 89 ? -11.222 -4.866 35.930 1.00 91.75 89 ASP A CA 1
ATOM 707 C C . ASP A 1 89 ? -12.395 -5.090 34.955 1.00 91.75 89 ASP A C 1
ATOM 709 O O . ASP A 1 89 ? -12.459 -4.479 33.880 1.00 91.75 89 ASP A O 1
ATOM 713 N N . ARG A 1 90 ? -13.377 -5.907 35.358 1.00 91.44 90 ARG A N 1
ATOM 714 C CA . ARG A 1 90 ? -14.627 -6.109 34.618 1.00 91.44 90 ARG A CA 1
ATOM 715 C C . ARG A 1 90 ? -15.406 -4.806 34.495 1.00 91.44 90 ARG A C 1
ATOM 717 O O . ARG A 1 90 ? -15.896 -4.527 33.402 1.00 91.44 90 ARG A O 1
ATOM 724 N N . GLN A 1 91 ? -15.516 -4.016 35.567 1.00 91.88 91 GLN A N 1
ATOM 725 C CA . GLN A 1 91 ? -16.183 -2.714 35.514 1.00 91.88 91 GLN A CA 1
ATOM 726 C C . GLN A 1 91 ? -15.494 -1.802 34.500 1.00 91.88 91 GLN A C 1
ATOM 728 O O . GLN A 1 91 ? -16.158 -1.299 33.598 1.00 91.88 91 GLN A O 1
ATOM 733 N N . ILE A 1 92 ? -14.166 -1.676 34.550 1.00 93.00 92 ILE A N 1
ATOM 734 C CA . ILE A 1 92 ? -13.395 -0.853 33.603 1.00 93.00 92 ILE A CA 1
ATOM 735 C C . ILE A 1 92 ? -13.661 -1.281 32.153 1.00 93.00 92 ILE A C 1
ATOM 737 O O . ILE A 1 92 ? -13.987 -0.450 31.305 1.00 93.00 92 ILE A O 1
ATOM 741 N N . ARG A 1 93 ? -13.552 -2.576 31.840 1.00 91.94 93 ARG A N 1
ATOM 742 C CA . ARG A 1 93 ? -13.514 -3.035 30.439 1.00 91.94 93 ARG A CA 1
ATOM 743 C C . ARG A 1 93 ? -14.857 -3.353 29.815 1.00 91.94 93 ARG A C 1
ATOM 745 O O . ARG A 1 93 ? -14.977 -3.263 28.595 1.00 91.94 93 ARG A O 1
ATOM 752 N N . ARG A 1 94 ? -15.873 -3.672 30.617 1.00 91.81 94 ARG A N 1
ATOM 753 C CA . ARG A 1 94 ? -17.253 -3.770 30.118 1.00 91.81 94 ARG A CA 1
ATOM 754 C C . ARG A 1 94 ? -17.868 -2.407 29.883 1.00 91.81 94 ARG A C 1
ATOM 756 O O . ARG A 1 94 ? -18.644 -2.250 28.943 1.00 91.81 94 ARG A O 1
ATOM 763 N N . THR A 1 95 ? -17.513 -1.433 30.718 1.00 94.38 95 THR A N 1
ATOM 764 C CA . THR A 1 95 ? -18.056 -0.078 30.609 1.00 94.38 95 THR A CA 1
ATOM 765 C C . THR A 1 95 ? -17.248 0.835 29.699 1.00 94.38 95 THR A C 1
ATOM 767 O O . THR A 1 95 ? -17.739 1.903 29.346 1.00 94.38 95 THR A O 1
ATOM 770 N N . THR A 1 96 ? -16.091 0.388 29.211 1.00 96.06 96 THR A N 1
ATOM 771 C CA . THR A 1 96 ? -15.322 1.076 28.169 1.00 96.06 96 THR A CA 1
ATOM 772 C C . THR A 1 96 ? -15.523 0.409 26.814 1.00 96.06 96 THR A C 1
ATOM 774 O O . THR A 1 96 ? -15.418 -0.810 26.691 1.00 96.06 96 THR A O 1
ATOM 777 N N . LYS A 1 97 ? -15.790 1.205 25.780 1.00 97.19 97 LYS A N 1
ATOM 778 C CA . LYS A 1 97 ? -15.974 0.767 24.399 1.00 97.19 97 LYS A CA 1
ATOM 779 C C . LYS A 1 97 ? -14.920 1.388 23.510 1.00 97.19 97 LYS A C 1
ATOM 781 O O . LYS A 1 97 ? -14.538 2.536 23.711 1.00 97.19 97 LYS A O 1
ATOM 786 N N . VAL A 1 98 ? -14.496 0.630 22.510 1.00 97.81 98 VAL A N 1
ATOM 787 C CA . VAL A 1 98 ? -13.457 1.020 21.567 1.00 97.81 98 VAL A CA 1
ATOM 788 C C . VAL A 1 98 ? -13.924 0.810 20.130 1.00 97.81 98 VAL A C 1
ATOM 790 O O . VAL A 1 98 ? -14.615 -0.165 19.818 1.00 97.81 98 VAL A O 1
ATOM 793 N N . ALA A 1 99 ? -13.538 1.732 19.254 1.00 98.06 99 ALA A N 1
ATOM 794 C CA . ALA A 1 99 ? -13.432 1.489 17.822 1.00 98.06 99 ALA A CA 1
ATOM 795 C C . ALA A 1 99 ? -11.956 1.549 17.418 1.00 98.06 99 ALA A C 1
ATOM 797 O O . ALA A 1 99 ? -11.239 2.480 17.790 1.00 98.06 99 ALA A O 1
ATOM 798 N N . CYS A 1 100 ? -11.535 0.541 16.659 1.00 97.94 100 CYS A N 1
ATOM 799 C CA . CYS A 1 100 ? -10.173 0.351 16.178 1.00 97.94 100 CYS A CA 1
ATOM 800 C C . CYS A 1 100 ? -10.117 0.719 14.691 1.00 97.94 100 CYS A C 1
ATOM 802 O O . CYS A 1 100 ? -10.891 0.188 13.885 1.00 97.94 100 CYS A O 1
ATOM 804 N N . LEU A 1 101 ? -9.230 1.644 14.341 1.00 98.62 101 LEU A N 1
ATOM 805 C CA . LEU A 1 101 ? -9.053 2.188 12.995 1.00 98.62 101 LEU A CA 1
ATOM 806 C C . LEU A 1 101 ? -7.573 2.103 12.610 1.00 98.62 101 LEU A C 1
ATOM 808 O O . LEU A 1 101 ? -6.724 2.084 13.487 1.00 98.62 101 LEU A O 1
ATOM 812 N N . THR A 1 102 ? -7.245 2.088 11.326 1.00 98.62 102 THR A N 1
ATOM 813 C CA . THR A 1 102 ? -5.865 2.155 10.825 1.00 98.62 102 THR A CA 1
ATOM 814 C C . THR A 1 102 ? -5.523 3.589 10.443 1.00 98.62 102 THR A C 1
ATOM 816 O O . THR A 1 102 ? -6.302 4.253 9.756 1.00 98.62 102 THR A O 1
ATOM 819 N N . GLN A 1 103 ? -4.369 4.071 10.895 1.00 97.88 103 GLN A N 1
ATOM 820 C CA . GLN A 1 103 ? -3.812 5.360 10.501 1.00 97.88 103 GLN A CA 1
ATOM 821 C C . GLN A 1 103 ? -3.269 5.316 9.077 1.00 97.88 103 GLN A C 1
ATOM 823 O O . GLN A 1 103 ? -2.731 4.307 8.633 1.00 97.88 103 GLN A O 1
ATOM 828 N N . ASP A 1 104 ? -3.393 6.442 8.387 1.00 97.94 104 ASP A N 1
ATOM 829 C CA . ASP A 1 104 ? -2.886 6.637 7.036 1.00 97.94 104 ASP A CA 1
ATOM 830 C C . ASP A 1 104 ? -1.617 7.483 7.044 1.00 97.94 104 ASP A C 1
ATOM 832 O O . ASP A 1 104 ? -1.476 8.420 7.841 1.00 97.94 104 ASP A O 1
ATOM 836 N N . PHE A 1 105 ? -0.708 7.146 6.136 1.00 95.81 105 PHE A N 1
ATOM 837 C CA . PHE A 1 105 ? 0.567 7.825 5.982 1.00 95.81 105 PHE A CA 1
ATOM 838 C C . PHE A 1 105 ? 0.827 8.105 4.510 1.00 95.81 105 PHE A C 1
ATOM 840 O O . PHE A 1 105 ? 0.745 7.199 3.680 1.00 95.81 105 PHE A O 1
ATOM 847 N N . ASP A 1 106 ? 1.212 9.337 4.205 1.00 93.12 106 ASP A N 1
ATOM 848 C CA . ASP A 1 106 ? 1.810 9.672 2.922 1.00 93.12 106 ASP A CA 1
ATOM 849 C C . ASP A 1 106 ? 3.329 9.485 3.006 1.00 93.12 106 ASP A C 1
ATOM 851 O O . ASP A 1 106 ? 3.976 9.860 3.989 1.00 93.12 106 ASP A O 1
ATOM 855 N N . MET A 1 107 ? 3.908 8.883 1.967 1.00 89.00 107 MET A N 1
ATOM 856 C CA . MET A 1 107 ? 5.359 8.775 1.826 1.00 89.00 107 MET A CA 1
ATOM 857 C C . MET A 1 107 ? 5.887 9.961 1.028 1.00 89.00 107 MET A C 1
ATOM 859 O O . MET A 1 107 ? 5.550 10.127 -0.147 1.00 89.00 107 MET A O 1
ATOM 863 N N . VAL A 1 108 ? 6.734 10.774 1.658 1.00 84.06 108 VAL A N 1
ATOM 864 C CA . VAL A 1 108 ? 7.308 11.969 1.029 1.00 84.06 108 VAL A CA 1
ATOM 865 C C . VAL A 1 108 ? 8.645 11.649 0.369 1.00 84.06 108 VAL A C 1
ATOM 867 O O . VAL A 1 108 ? 9.498 10.969 0.937 1.00 84.06 108 VAL A O 1
ATOM 870 N N . GLY A 1 109 ? 8.854 12.200 -0.828 1.00 78.25 109 GLY A N 1
ATOM 871 C CA . GLY A 1 109 ? 10.091 12.065 -1.595 1.00 78.25 109 GLY A CA 1
ATOM 872 C C . GLY A 1 109 ? 9.937 11.196 -2.842 1.00 78.25 109 GLY A C 1
ATOM 873 O O . GLY A 1 109 ? 8.837 10.817 -3.238 1.00 78.25 109 GLY A O 1
ATOM 874 N N . VAL A 1 110 ? 11.062 10.901 -3.498 1.00 71.81 110 VAL A N 1
ATOM 875 C CA . VAL A 1 110 ? 11.094 10.080 -4.718 1.00 71.81 110 VAL A CA 1
ATOM 876 C C . VAL A 1 110 ? 11.151 8.606 -4.321 1.00 71.81 110 VAL A C 1
ATOM 878 O O . VAL A 1 110 ? 12.175 7.947 -4.466 1.00 71.81 110 VAL A O 1
ATOM 881 N N . VAL A 1 111 ? 10.047 8.103 -3.773 1.00 77.81 111 VAL A N 1
ATOM 882 C CA . VAL A 1 111 ? 9.895 6.685 -3.439 1.00 77.81 111 VAL A CA 1
ATOM 883 C C . VAL A 1 111 ? 9.182 5.999 -4.596 1.00 77.81 111 VAL A C 1
ATOM 885 O O . VAL A 1 111 ? 8.145 6.457 -5.084 1.00 77.81 111 VAL A O 1
ATOM 888 N N . HIS A 1 112 ? 9.737 4.886 -5.064 1.00 73.62 112 HIS A N 1
ATOM 889 C CA . HIS A 1 112 ? 9.030 4.015 -5.993 1.00 73.62 112 HIS A CA 1
ATOM 890 C C . HIS A 1 112 ? 7.755 3.547 -5.265 1.00 73.62 112 HIS A C 1
ATOM 892 O O . HIS A 1 112 ? 7.885 2.932 -4.233 1.00 73.62 112 HIS A O 1
ATOM 898 N N . ARG A 1 113 ? 6.534 3.847 -5.729 1.00 81.50 113 ARG A N 1
ATOM 899 C CA . ARG A 1 113 ? 5.250 3.508 -5.046 1.00 81.50 113 ARG A CA 1
ATOM 900 C C . ARG A 1 113 ? 4.977 4.269 -3.727 1.00 81.50 113 ARG A C 1
ATOM 902 O O . ARG A 1 113 ? 5.010 3.665 -2.656 1.00 81.50 113 ARG A O 1
ATOM 909 N N . PRO A 1 114 ? 4.571 5.547 -3.795 1.00 85.31 114 PRO A N 1
ATOM 910 C CA . PRO A 1 114 ? 4.166 6.320 -2.613 1.00 85.31 114 PRO A CA 1
ATOM 911 C C . PRO A 1 114 ? 2.972 5.713 -1.848 1.00 85.31 114 PRO A C 1
ATOM 913 O O . PRO A 1 114 ? 2.809 5.970 -0.660 1.00 85.31 114 PRO A O 1
ATOM 916 N N . ASP A 1 115 ? 2.174 4.856 -2.495 1.00 90.06 115 ASP A N 1
ATOM 917 C CA . ASP A 1 115 ? 0.924 4.345 -1.926 1.00 90.06 115 ASP A CA 1
ATOM 918 C C . ASP A 1 115 ? 1.080 3.158 -0.953 1.00 90.06 115 ASP A C 1
ATOM 920 O O . ASP A 1 115 ? 0.085 2.666 -0.419 1.00 90.06 115 ASP A O 1
ATOM 924 N N . MET A 1 116 ? 2.292 2.630 -0.734 1.00 88.12 116 MET A N 1
ATOM 925 C CA . MET A 1 116 ? 2.478 1.399 0.062 1.00 88.12 116 MET A CA 1
ATOM 926 C C . MET A 1 116 ? 2.078 1.536 1.535 1.00 88.12 116 MET A C 1
ATOM 928 O O . MET A 1 116 ? 1.675 0.546 2.137 1.00 88.12 116 MET A O 1
ATOM 932 N N . MET A 1 117 ? 2.166 2.744 2.094 1.00 92.25 117 MET A N 1
ATOM 933 C CA . MET A 1 117 ? 1.822 3.031 3.492 1.00 92.25 117 MET A CA 1
ATOM 934 C C . MET A 1 117 ? 0.434 3.659 3.655 1.00 92.25 117 MET A C 1
ATOM 936 O O . MET A 1 117 ? 0.079 4.110 4.745 1.00 92.25 117 MET A O 1
ATOM 940 N N . ARG A 1 118 ? -0.363 3.683 2.579 1.00 96.44 118 ARG A N 1
ATOM 941 C CA . ARG A 1 118 ? -1.733 4.185 2.645 1.00 96.44 118 ARG A CA 1
ATOM 942 C C . ARG A 1 118 ? -2.600 3.243 3.464 1.00 96.44 118 ARG A C 1
ATOM 944 O O . ARG A 1 118 ? -2.512 2.025 3.329 1.00 96.44 118 ARG A O 1
ATOM 951 N N . GLY A 1 119 ? -3.524 3.807 4.228 1.00 97.00 119 GLY A N 1
ATOM 952 C CA . GLY A 1 119 ? -4.374 3.098 5.173 1.00 97.00 119 GLY A CA 1
ATOM 953 C C . GLY A 1 119 ? -5.302 2.064 4.535 1.00 97.00 119 GLY A C 1
ATOM 954 O O . GLY A 1 119 ? -5.749 1.173 5.247 1.00 97.00 119 GLY A O 1
ATOM 955 N N . TRP A 1 120 ? -5.547 2.105 3.216 1.00 97.81 120 TRP A N 1
ATOM 956 C CA . TRP A 1 120 ? -6.248 1.061 2.442 1.00 97.81 120 TRP A CA 1
ATOM 957 C C . TRP A 1 120 ? -5.328 -0.060 1.919 1.00 97.81 120 TRP A C 1
ATOM 959 O O . TRP A 1 120 ? -5.822 -1.092 1.459 1.00 97.81 120 TRP A O 1
ATOM 969 N N . ASN A 1 121 ? -4.005 0.122 1.969 1.00 96.88 121 ASN A N 1
ATOM 970 C CA . ASN A 1 121 ? -2.989 -0.746 1.365 1.00 96.88 121 ASN A CA 1
ATOM 971 C C . ASN A 1 121 ? -2.317 -1.706 2.370 1.00 96.88 121 ASN A C 1
ATOM 973 O O . ASN A 1 121 ? -1.232 -2.234 2.133 1.00 96.88 121 ASN A O 1
ATOM 977 N N . HIS A 1 122 ? -2.970 -1.992 3.499 1.00 95.94 122 HIS A N 1
ATOM 978 C CA . HIS A 1 122 ? -2.464 -2.956 4.477 1.00 95.94 122 HIS A CA 1
ATOM 979 C C . HIS A 1 122 ? -3.010 -4.360 4.183 1.00 95.94 122 HIS A C 1
ATOM 981 O O . HIS A 1 122 ? -4.123 -4.718 4.574 1.00 95.94 122 HIS A O 1
ATOM 987 N N . LEU A 1 123 ? -2.219 -5.191 3.493 1.00 95.31 123 LEU A N 1
ATOM 988 C CA . LEU A 1 123 ? -2.633 -6.546 3.088 1.00 95.31 123 LEU A CA 1
ATOM 989 C C . LEU A 1 123 ? -3.058 -7.433 4.272 1.00 95.31 123 LEU A C 1
ATOM 991 O O . LEU A 1 123 ? -4.024 -8.187 4.152 1.00 95.31 123 LEU A O 1
ATOM 995 N N . SER A 1 124 ? -2.382 -7.322 5.421 1.00 95.94 124 SER A N 1
ATOM 996 C CA . SER A 1 124 ? -2.750 -8.045 6.647 1.00 95.94 124 SER A CA 1
ATOM 997 C C . SER A 1 124 ? -4.131 -7.635 7.167 1.00 95.94 124 SER A C 1
ATOM 999 O O . SER A 1 124 ? -4.910 -8.498 7.573 1.00 95.94 124 SER A O 1
ATOM 1001 N N . MET A 1 125 ? -4.485 -6.349 7.080 1.00 97.69 125 MET A N 1
ATOM 1002 C CA . MET A 1 125 ? -5.797 -5.844 7.496 1.00 97.69 125 MET A CA 1
ATOM 1003 C C . MET A 1 125 ? -6.918 -6.369 6.598 1.00 97.69 125 MET A C 1
ATOM 1005 O O . MET A 1 125 ? -7.968 -6.784 7.092 1.00 97.69 125 MET A O 1
ATOM 1009 N N . TRP A 1 126 ? -6.685 -6.452 5.285 1.00 98.00 126 TRP A N 1
ATOM 1010 C CA . TRP A 1 126 ? -7.623 -7.095 4.360 1.00 98.00 126 TRP A CA 1
ATOM 1011 C C . TRP A 1 126 ? -7.823 -8.587 4.644 1.00 98.00 126 TRP A C 1
ATOM 1013 O O . TRP A 1 126 ? -8.950 -9.087 4.544 1.00 98.00 126 TRP A O 1
ATOM 1023 N N . ALA A 1 127 ? -6.750 -9.295 5.001 1.00 96.94 127 ALA A N 1
ATOM 1024 C CA . ALA A 1 127 ? -6.807 -10.713 5.332 1.00 96.94 127 ALA A CA 1
ATOM 1025 C C . ALA A 1 127 ? -7.581 -10.963 6.637 1.00 96.94 127 ALA A C 1
ATOM 1027 O O . ALA A 1 127 ? -8.475 -11.810 6.661 1.00 96.94 127 ALA A O 1
ATOM 1028 N N . HIS A 1 128 ? -7.270 -10.214 7.699 1.00 95.38 128 HIS A N 1
ATOM 1029 C CA . HIS A 1 128 ? -7.845 -10.419 9.032 1.00 95.38 128 HIS A CA 1
ATOM 1030 C C . HIS A 1 128 ? -9.244 -9.814 9.188 1.00 95.38 128 HIS A C 1
ATOM 1032 O O . HIS A 1 128 ? -10.155 -10.483 9.672 1.00 95.38 128 HIS A O 1
ATOM 1038 N N . TYR A 1 129 ? -9.429 -8.563 8.764 1.00 97.25 129 TYR A N 1
ATOM 1039 C CA . TYR A 1 129 ? -10.637 -7.783 9.048 1.00 97.25 129 TYR A CA 1
ATOM 1040 C C . TYR A 1 129 ? -11.467 -7.497 7.791 1.00 97.25 129 TYR A C 1
ATOM 1042 O O . TYR A 1 129 ? -12.694 -7.463 7.851 1.00 97.25 129 TYR A O 1
ATOM 1050 N N . GLY A 1 130 ? -10.832 -7.402 6.620 1.00 97.44 130 GLY A N 1
ATOM 1051 C CA . GLY A 1 130 ? -11.494 -7.241 5.316 1.00 97.44 130 GLY A CA 1
ATOM 1052 C C . GLY A 1 130 ? -12.110 -8.526 4.744 1.00 97.44 130 GLY A C 1
ATOM 1053 O O . GLY A 1 130 ? -12.215 -8.667 3.524 1.00 97.44 130 GLY A O 1
ATOM 1054 N N . ALA A 1 131 ? -12.488 -9.480 5.604 1.00 97.62 131 ALA A N 1
ATOM 1055 C CA . ALA A 1 131 ? -13.098 -10.766 5.252 1.00 97.62 131 ALA A CA 1
ATOM 1056 C C . ALA A 1 131 ? -12.333 -11.560 4.169 1.00 97.62 131 ALA A C 1
ATOM 1058 O O . ALA A 1 131 ? -12.947 -12.153 3.275 1.00 97.62 131 ALA A O 1
ATOM 1059 N N . GLY A 1 132 ? -10.996 -11.556 4.233 1.00 97.31 132 GLY A N 1
ATOM 1060 C CA . GLY A 1 132 ? -10.143 -12.208 3.239 1.00 97.31 132 GLY A CA 1
ATOM 1061 C C . GLY A 1 132 ? -10.257 -11.552 1.864 1.00 97.31 132 GLY A C 1
ATOM 1062 O O . GLY A 1 132 ? -10.535 -12.240 0.886 1.00 97.31 132 GLY A O 1
ATOM 1063 N N . HIS A 1 133 ? -10.096 -10.226 1.803 1.00 97.94 133 HIS A N 1
ATOM 1064 C CA . HIS A 1 133 ? -10.184 -9.404 0.582 1.00 97.94 133 HIS A CA 1
ATOM 1065 C C . HIS A 1 133 ? -11.569 -9.335 -0.090 1.00 97.94 133 HIS A C 1
ATOM 1067 O O . HIS A 1 133 ? -11.692 -8.772 -1.175 1.00 97.94 133 HIS A O 1
ATOM 1073 N N . ARG A 1 134 ? -12.626 -9.867 0.538 1.00 98.44 134 ARG A N 1
ATOM 1074 C CA . ARG A 1 134 ? -14.017 -9.767 0.041 1.00 98.44 134 ARG A CA 1
ATOM 1075 C C . ARG A 1 134 ? -14.809 -8.614 0.662 1.00 98.44 134 ARG A C 1
ATOM 1077 O O . ARG A 1 134 ? -15.975 -8.420 0.330 1.00 98.44 134 ARG A O 1
ATOM 1084 N N . GLY A 1 135 ? -14.217 -7.936 1.639 1.00 98.50 135 GLY A N 1
ATOM 1085 C CA . GLY A 1 135 ? -14.854 -6.910 2.450 1.00 98.50 135 GLY A CA 1
ATOM 1086 C C . GLY A 1 135 ? -14.806 -5.509 1.852 1.00 98.50 135 GLY A C 1
ATOM 1087 O O . GLY A 1 135 ? -14.574 -5.316 0.658 1.00 98.50 135 GLY A O 1
ATOM 1088 N N . ILE A 1 136 ? -15.008 -4.533 2.731 1.00 98.75 136 ILE A N 1
ATOM 1089 C CA . ILE A 1 136 ? -14.892 -3.104 2.452 1.00 98.75 136 ILE A CA 1
ATOM 1090 C C . ILE A 1 136 ? -13.903 -2.494 3.446 1.00 98.75 136 ILE A C 1
ATOM 1092 O O . ILE A 1 136 ? -13.860 -2.891 4.614 1.00 98.75 136 ILE A O 1
ATOM 1096 N N . CYS A 1 137 ? -13.148 -1.502 2.981 1.00 98.75 137 CYS A N 1
ATOM 1097 C CA . CYS A 1 137 ? -12.408 -0.587 3.834 1.00 98.75 137 CYS A CA 1
ATOM 1098 C C . CYS A 1 137 ? -13.028 0.815 3.726 1.00 98.75 137 CYS A C 1
ATOM 1100 O O . CYS A 1 137 ? -13.150 1.362 2.631 1.00 98.75 137 CYS A O 1
ATOM 1102 N N . LEU A 1 138 ? -13.489 1.361 4.850 1.00 98.81 138 LEU A N 1
ATOM 1103 C CA . LEU A 1 138 ? -14.092 2.693 4.937 1.00 98.81 138 LEU A CA 1
ATOM 1104 C C . LEU A 1 138 ? -13.016 3.704 5.319 1.00 98.81 138 LEU A C 1
ATOM 1106 O O . LEU A 1 138 ? -12.306 3.478 6.294 1.00 98.81 138 LEU A O 1
ATOM 1110 N N . GLN A 1 139 ? -12.926 4.808 4.588 1.00 98.81 139 GLN A N 1
ATOM 1111 C CA . GLN A 1 139 ? -12.055 5.935 4.905 1.00 98.81 139 GLN A CA 1
ATOM 1112 C C . GLN A 1 139 ? -12.862 7.034 5.594 1.00 98.81 139 GLN A C 1
ATOM 1114 O O . GLN A 1 139 ? -13.948 7.395 5.135 1.00 98.81 139 GLN A O 1
ATOM 1119 N N . PHE A 1 140 ? -12.310 7.576 6.673 1.00 98.81 140 PHE A N 1
ATOM 1120 C CA . PHE A 1 140 ? -12.886 8.660 7.455 1.00 98.81 140 PHE A CA 1
ATOM 1121 C C . PHE A 1 140 ? -11.937 9.851 7.529 1.00 98.81 140 PHE A C 1
ATOM 1123 O O . PHE A 1 140 ? -10.729 9.674 7.674 1.00 98.81 140 PHE A O 1
ATOM 1130 N N . ASP A 1 141 ? -12.507 11.049 7.521 1.00 98.62 141 ASP A N 1
ATOM 1131 C CA . ASP A 1 141 ? -11.889 12.272 8.024 1.00 98.62 141 ASP A CA 1
ATOM 1132 C C . ASP A 1 141 ? -11.741 12.159 9.551 1.00 98.62 141 ASP A C 1
ATOM 1134 O O . ASP A 1 141 ? -12.725 12.050 10.295 1.00 98.62 141 ASP A O 1
ATOM 1138 N N . LYS A 1 142 ? -10.489 12.130 10.012 1.00 98.56 142 LYS A N 1
ATOM 1139 C CA . LYS A 1 142 ? -10.124 11.933 11.416 1.00 98.56 142 LYS A CA 1
ATOM 1140 C C . LYS A 1 142 ? -10.675 13.054 12.290 1.00 98.56 142 LYS A C 1
ATOM 1142 O O . LYS A 1 142 ? -11.236 12.768 13.347 1.00 98.56 142 LYS A O 1
ATOM 1147 N N . SER A 1 143 ? -10.531 14.304 11.858 1.00 98.38 143 SER A N 1
ATOM 1148 C CA . SER A 1 143 ? -10.953 15.475 12.629 1.00 98.38 143 SER A CA 1
ATOM 1149 C C . SER A 1 143 ? -12.464 15.490 12.854 1.00 98.38 143 SER A C 1
ATOM 1151 O O . SER A 1 143 ? -12.923 15.714 13.975 1.00 98.38 143 SER A O 1
ATOM 1153 N N . ARG A 1 144 ? -13.253 15.175 11.820 1.00 98.38 144 ARG A N 1
ATOM 1154 C CA . ARG A 1 144 ? -14.718 15.073 11.937 1.00 98.38 144 ARG A CA 1
ATOM 1155 C C . ARG A 1 144 ? -15.136 13.925 12.840 1.00 98.38 144 ARG A C 1
ATOM 1157 O O . ARG A 1 144 ? -16.019 14.097 13.673 1.00 98.38 144 ARG A O 1
ATOM 1164 N N . LEU A 1 145 ? -14.482 12.771 12.716 1.00 97.88 145 LEU A N 1
ATOM 1165 C CA . LEU A 1 145 ? -14.801 11.605 13.536 1.00 97.88 145 LEU A CA 1
ATOM 1166 C C . LEU A 1 145 ? -14.502 11.844 15.027 1.00 97.88 145 LEU A C 1
ATOM 1168 O O . LEU A 1 145 ? -15.283 11.433 15.884 1.00 97.88 145 LEU A O 1
ATOM 1172 N N . ILE A 1 146 ? -13.405 12.544 15.335 1.00 98.38 146 ILE A N 1
ATOM 1173 C CA . ILE A 1 146 ? -13.074 12.976 16.701 1.00 98.38 146 ILE A CA 1
ATOM 1174 C C . ILE A 1 146 ? -14.099 13.993 17.204 1.00 98.38 146 ILE A C 1
ATOM 1176 O O . ILE A 1 146 ? -14.598 13.835 18.312 1.00 98.38 146 ILE A O 1
ATOM 1180 N N . SER A 1 147 ? -14.474 14.980 16.385 1.00 97.88 147 SER A N 1
ATOM 1181 C CA . SER A 1 147 ? -15.479 15.978 16.767 1.00 97.88 147 SER A CA 1
ATOM 1182 C C . SER A 1 147 ? -16.831 15.344 17.121 1.00 97.88 147 SER A C 1
ATOM 1184 O O . SER A 1 147 ? -17.470 15.773 18.080 1.00 97.88 147 SER A O 1
ATOM 1186 N N . GLU A 1 148 ? -17.272 14.323 16.381 1.00 97.12 148 GLU A N 1
ATOM 1187 C CA . GLU A 1 148 ? -18.493 13.566 16.705 1.00 97.12 148 GLU A CA 1
ATOM 1188 C C . GLU A 1 148 ? -18.356 12.799 18.031 1.00 97.12 148 GLU A C 1
ATOM 1190 O O . GLU A 1 148 ? -19.301 12.725 18.823 1.00 97.12 148 GLU A O 1
ATOM 1195 N N . LEU A 1 149 ? -17.170 12.240 18.303 1.00 97.25 149 LEU A N 1
ATOM 1196 C CA . LEU A 1 149 ? -16.901 11.522 19.548 1.00 97.25 149 LEU A CA 1
ATOM 1197 C C . LEU A 1 149 ? -16.938 12.487 20.734 1.00 97.25 149 LEU A C 1
ATOM 1199 O O . LEU A 1 149 ? -17.672 12.255 21.690 1.00 97.25 149 LEU A O 1
ATOM 1203 N N . GLU A 1 150 ? -16.191 13.586 20.654 1.00 96.69 150 GLU A N 1
ATOM 1204 C CA . GLU A 1 150 ? -16.122 14.623 21.686 1.00 96.69 150 GLU A CA 1
ATOM 1205 C C . GLU A 1 150 ? -17.469 15.316 21.910 1.00 96.69 150 GLU A C 1
ATOM 1207 O O . GLU A 1 150 ? -17.791 15.673 23.041 1.00 96.69 150 GLU A O 1
ATOM 1212 N N . GLY A 1 151 ? -18.310 15.426 20.877 1.00 94.56 151 GLY A N 1
ATOM 1213 C CA . GLY A 1 151 ? -19.693 15.894 21.009 1.00 94.56 151 GLY A CA 1
ATOM 1214 C C . GLY A 1 151 ? -20.565 15.009 21.911 1.00 94.56 151 GLY A C 1
ATOM 1215 O O . GLY A 1 151 ? -21.584 15.472 22.420 1.00 94.56 151 GLY A O 1
ATOM 1216 N N . SER A 1 152 ? -20.151 13.761 22.156 1.00 89.56 152 SER A N 1
ATOM 1217 C CA . SER A 1 152 ? -20.796 12.838 23.101 1.00 89.56 152 SER A CA 1
ATOM 1218 C C . SER A 1 152 ? -20.265 12.967 24.539 1.00 89.56 152 SER A C 1
ATOM 1220 O O . SER A 1 152 ? -20.716 12.237 25.425 1.00 89.56 152 SER A O 1
ATOM 1222 N N . ALA A 1 153 ? -19.300 13.861 24.795 1.00 89.12 153 ALA A N 1
ATOM 1223 C CA . ALA A 1 153 ? -18.741 14.075 26.125 1.00 89.12 153 ALA A CA 1
ATOM 1224 C C . ALA A 1 153 ? -19.793 14.626 27.098 1.00 89.12 153 ALA A C 1
ATOM 1226 O O . ALA A 1 153 ? -20.578 15.519 26.781 1.00 89.12 153 ALA A O 1
ATOM 1227 N N . SER A 1 154 ? -19.768 14.124 28.328 1.00 88.69 154 SER A N 1
ATOM 1228 C CA . SER A 1 154 ? -20.543 14.648 29.454 1.00 88.69 154 SER A CA 1
ATOM 1229 C C . SER A 1 154 ? -19.789 14.376 30.755 1.00 88.69 154 SER A C 1
ATOM 1231 O O . SER A 1 154 ? -18.771 13.685 30.747 1.00 88.69 154 SER A O 1
ATOM 1233 N N . GLU A 1 155 ? -20.277 14.875 31.892 1.00 83.62 155 GLU A N 1
ATOM 1234 C CA . GLU A 1 155 ? -19.664 14.573 33.196 1.00 83.62 155 GLU A CA 1
ATOM 1235 C C . GLU A 1 155 ? -19.613 13.063 33.491 1.00 83.62 155 GLU A C 1
ATOM 1237 O O . GLU A 1 155 ? -18.726 12.590 34.203 1.00 83.62 155 GLU A O 1
ATOM 1242 N N . GLU A 1 156 ? -20.530 12.283 32.917 1.00 85.94 156 GLU A N 1
ATOM 1243 C CA . GLU A 1 156 ? -20.624 10.833 33.104 1.00 85.94 156 GLU A CA 1
ATOM 1244 C C . GLU A 1 156 ? -19.825 10.034 32.071 1.00 85.94 156 GLU A C 1
ATOM 1246 O O . GLU A 1 156 ? -19.479 8.881 32.337 1.00 85.94 156 GLU A O 1
ATOM 1251 N N . VAL A 1 157 ? -19.478 10.653 30.938 1.00 91.31 157 VAL A N 1
ATOM 1252 C CA . VAL A 1 157 ? -18.821 9.996 29.805 1.00 91.31 157 VAL A CA 1
ATOM 1253 C C . VAL A 1 157 ? -17.351 10.387 29.735 1.00 91.31 157 VAL A C 1
ATOM 1255 O O . VAL A 1 157 ? -16.999 11.552 29.564 1.00 91.31 157 VAL A O 1
ATOM 125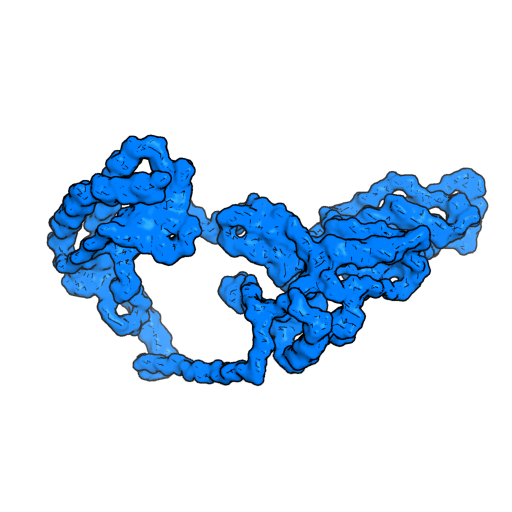8 N N . GLN A 1 158 ? -16.468 9.397 29.839 1.00 92.12 158 GLN A N 1
ATOM 1259 C CA . GLN A 1 158 ? -15.031 9.592 29.665 1.00 92.12 158 GLN A CA 1
ATOM 1260 C C . GLN A 1 158 ? -14.615 9.237 28.245 1.00 92.12 158 GLN A C 1
ATOM 1262 O O . GLN A 1 158 ? -14.960 8.168 27.742 1.00 92.12 158 GLN A O 1
ATOM 1267 N N . ILE A 1 159 ? -13.832 10.120 27.630 1.00 95.25 159 ILE A N 1
ATOM 1268 C CA . ILE A 1 159 ? -13.329 9.950 26.269 1.00 95.25 159 ILE A CA 1
ATOM 1269 C C . ILE A 1 159 ? -11.799 9.943 26.284 1.00 95.25 159 ILE A C 1
ATOM 1271 O O . ILE A 1 159 ? -11.144 10.662 27.054 1.00 95.25 159 ILE A O 1
ATOM 1275 N N . VAL A 1 160 ? -11.232 9.083 25.444 1.00 96.38 160 VAL A N 1
ATOM 1276 C CA . VAL A 1 160 ? -9.829 9.129 25.035 1.00 96.38 160 VAL A CA 1
ATOM 1277 C C . VAL A 1 160 ? -9.734 8.668 23.585 1.00 96.38 160 VAL A C 1
ATOM 1279 O O . VAL A 1 160 ? -10.469 7.787 23.147 1.00 96.38 160 VAL A O 1
ATOM 1282 N N . HIS A 1 161 ? -8.846 9.275 22.815 1.00 97.88 161 HIS A N 1
ATOM 1283 C CA . HIS A 1 161 ? -8.550 8.828 21.465 1.00 97.88 161 HIS A CA 1
ATOM 1284 C C . HIS A 1 161 ? -7.084 9.100 21.152 1.00 97.88 161 HIS A C 1
ATOM 1286 O O . HIS A 1 161 ? -6.462 9.976 21.754 1.00 97.88 161 HIS A O 1
ATOM 1292 N N . GLY A 1 162 ? -6.515 8.334 20.231 1.00 98.25 162 GLY A N 1
ATOM 1293 C CA . GLY A 1 162 ? -5.114 8.505 19.878 1.00 98.25 162 GLY A CA 1
ATOM 1294 C C . GLY A 1 162 ? -4.507 7.314 19.152 1.00 98.25 162 GLY A C 1
ATOM 1295 O O . GLY A 1 162 ? -5.141 6.258 19.047 1.00 98.25 162 GLY A O 1
ATOM 1296 N N . PRO A 1 163 ? -3.273 7.487 18.649 1.00 98.06 163 PRO A N 1
ATOM 1297 C CA . PRO A 1 163 ? -2.499 6.391 18.093 1.00 98.06 163 PRO A CA 1
ATOM 1298 C C . PRO A 1 163 ? -2.136 5.387 19.192 1.00 98.06 163 PRO A C 1
ATOM 1300 O O . PRO A 1 163 ? -1.825 5.763 20.325 1.00 98.06 163 PRO A O 1
ATOM 1303 N N . VAL A 1 164 ? -2.147 4.106 18.845 1.00 97.38 164 VAL A N 1
ATOM 1304 C CA . VAL A 1 164 ? -1.726 3.021 19.729 1.00 97.38 164 VAL A CA 1
ATOM 1305 C C . VAL A 1 164 ? -0.202 2.962 19.791 1.00 97.38 164 VAL A C 1
ATOM 1307 O O . VAL A 1 164 ? 0.495 2.947 18.777 1.00 97.38 164 VAL A O 1
ATOM 1310 N N . VAL A 1 165 ? 0.328 2.883 21.009 1.00 95.75 165 VAL A N 1
ATOM 1311 C CA . VAL A 1 165 ? 1.755 2.703 21.271 1.00 95.75 165 VAL A CA 1
ATOM 1312 C C . VAL A 1 165 ? 2.066 1.218 21.424 1.00 95.75 165 VAL A C 1
ATOM 1314 O O . VAL A 1 165 ? 1.653 0.561 22.380 1.00 95.75 165 VAL A O 1
ATOM 1317 N N . TYR A 1 166 ? 2.861 0.697 20.498 1.00 95.00 166 TYR A N 1
ATOM 1318 C CA . TYR A 1 166 ? 3.249 -0.709 20.466 1.00 95.00 166 TYR A CA 1
ATOM 1319 C C . TYR A 1 166 ? 4.460 -0.994 21.357 1.00 95.00 166 TYR A C 1
ATOM 1321 O O . TYR A 1 166 ? 5.495 -0.330 21.245 1.00 95.00 166 TYR A O 1
ATOM 1329 N N . ARG A 1 167 ? 4.363 -2.004 22.231 1.00 93.06 167 ARG A N 1
ATOM 1330 C CA . ARG A 1 167 ? 5.444 -2.381 23.162 1.00 93.06 167 ARG A CA 1
ATOM 1331 C C . ARG A 1 167 ? 5.712 -3.884 23.155 1.00 93.06 167 ARG A C 1
ATOM 1333 O O . ARG A 1 167 ? 4.817 -4.686 22.926 1.00 93.06 167 ARG A O 1
ATOM 1340 N N . SER A 1 168 ? 6.957 -4.269 23.439 1.00 92.19 168 SER A N 1
ATOM 1341 C CA . SER A 1 168 ? 7.367 -5.683 23.562 1.00 92.19 168 SER A CA 1
ATOM 1342 C C . SER A 1 168 ? 7.271 -6.235 24.991 1.00 92.19 168 SER A C 1
ATOM 1344 O O . SER A 1 168 ? 7.435 -7.430 25.196 1.00 92.19 168 SER A O 1
ATOM 1346 N N . GLY A 1 169 ? 7.018 -5.387 25.992 1.00 83.88 169 GLY A N 1
ATOM 1347 C CA . GLY A 1 169 ? 6.725 -5.810 27.364 1.00 83.88 169 GLY A CA 1
ATOM 1348 C C . GLY A 1 169 ? 5.689 -4.897 28.019 1.00 83.88 169 GLY A C 1
ATOM 1349 O O . GLY A 1 169 ? 5.625 -3.708 27.692 1.00 83.88 169 GLY A O 1
ATOM 1350 N N . SER A 1 170 ? 4.876 -5.445 28.926 1.00 67.81 170 SER A N 1
ATOM 1351 C CA . SER A 1 170 ? 3.895 -4.655 29.668 1.00 67.81 170 SER A CA 1
ATOM 1352 C C . SER A 1 170 ? 4.600 -3.918 30.805 1.00 67.81 170 SER A C 1
ATOM 1354 O O . SER A 1 170 ? 4.853 -4.471 31.874 1.00 67.81 170 SER A O 1
ATOM 1356 N N . SER A 1 171 ? 4.931 -2.652 30.588 1.00 61.97 171 SER A N 1
ATOM 1357 C CA . SER A 1 171 ? 5.233 -1.738 31.684 1.00 61.97 171 SER A CA 1
ATOM 1358 C C . SER A 1 171 ? 3.960 -0.955 31.988 1.00 61.97 171 SER A C 1
ATOM 1360 O O . SER A 1 171 ? 3.860 0.218 31.625 1.00 61.97 171 SER A O 1
ATOM 1362 N N . ILE A 1 172 ? 2.960 -1.602 32.599 1.00 64.00 172 ILE A N 1
ATOM 1363 C CA . ILE A 1 172 ? 1.913 -0.819 33.263 1.00 64.00 172 ILE A CA 1
ATOM 1364 C C . ILE A 1 172 ? 2.667 0.003 34.305 1.00 64.00 172 ILE A C 1
ATOM 1366 O O . ILE A 1 172 ? 3.438 -0.592 35.069 1.00 64.00 172 ILE A O 1
ATOM 1370 N N . PRO A 1 173 ? 2.554 1.342 34.302 1.00 60.47 173 PRO A N 1
ATOM 1371 C CA . PRO A 1 173 ? 3.202 2.146 35.320 1.00 60.47 173 PRO A CA 1
ATOM 1372 C C . PRO A 1 173 ? 2.851 1.548 36.682 1.00 60.47 173 PRO A C 1
ATOM 1374 O O . PRO A 1 173 ? 1.668 1.351 36.967 1.00 60.47 173 PRO A O 1
ATOM 1377 N N . MET A 1 174 ? 3.856 1.231 37.506 1.00 56.66 174 MET A N 1
ATOM 1378 C CA . MET A 1 174 ? 3.645 0.944 38.929 1.00 56.66 174 MET A CA 1
ATOM 1379 C C . MET A 1 174 ? 3.247 2.253 39.620 1.00 56.66 174 MET A C 1
ATOM 1381 O O . MET A 1 174 ? 3.998 2.802 40.421 1.00 56.66 174 MET A O 1
ATOM 1385 N N . GLY A 1 175 ? 2.115 2.822 39.209 1.00 61.72 175 GLY A N 1
ATOM 1386 C CA . GLY A 1 175 ? 1.493 3.940 39.888 1.00 61.72 175 GLY A CA 1
ATOM 1387 C C . GLY A 1 175 ? 1.038 3.521 41.280 1.00 61.72 175 GLY A C 1
ATOM 1388 O O . GLY A 1 175 ? 1.196 2.368 41.690 1.00 61.72 175 GLY A O 1
ATOM 1389 N N . GLU A 1 176 ? 0.459 4.477 41.998 1.00 65.75 176 GLU A N 1
ATOM 1390 C CA . GLU A 1 176 ? -0.260 4.199 43.238 1.00 65.75 176 GLU A CA 1
ATOM 1391 C C . GLU A 1 176 ? -1.261 3.068 42.976 1.00 65.75 176 GLU A C 1
ATOM 1393 O O . GLU A 1 176 ? -2.062 3.141 42.039 1.00 65.75 176 GLU A O 1
ATOM 1398 N N . GLY A 1 177 ? -1.128 1.983 43.738 1.00 83.19 177 GLY A N 1
ATOM 1399 C CA . GLY A 1 177 ? -2.014 0.837 43.627 1.00 83.19 177 GLY A CA 1
ATOM 1400 C C . GLY A 1 177 ? -3.456 1.204 43.970 1.00 83.19 177 GLY A C 1
ATOM 1401 O O . GLY A 1 177 ? -3.755 2.314 44.406 1.00 83.19 177 GLY A O 1
ATOM 1402 N N . ILE A 1 178 ? -4.370 0.264 43.771 1.00 89.50 178 ILE A N 1
ATOM 1403 C CA . ILE A 1 178 ? -5.758 0.443 44.183 1.00 89.50 178 ILE A CA 1
ATOM 1404 C C . ILE A 1 178 ? -5.828 0.330 45.709 1.00 89.50 178 ILE A C 1
ATOM 1406 O O . ILE A 1 178 ? -5.495 -0.713 46.268 1.00 89.50 178 ILE A O 1
ATOM 1410 N N . ASP A 1 179 ? -6.269 1.395 46.367 1.00 91.06 179 ASP A N 1
ATOM 1411 C CA . ASP A 1 179 ? -6.436 1.451 47.818 1.00 91.06 179 ASP A CA 1
ATOM 1412 C C . ASP A 1 179 ? -7.705 0.690 48.251 1.00 91.06 179 ASP A C 1
ATOM 1414 O O . ASP A 1 179 ? -8.823 1.018 47.840 1.00 91.06 179 ASP A O 1
ATOM 1418 N N . LEU A 1 180 ? -7.538 -0.341 49.084 1.00 90.50 180 LEU A N 1
ATOM 1419 C CA . LEU A 1 180 ? -8.643 -1.133 49.628 1.00 90.50 180 LEU A CA 1
ATOM 1420 C C . LEU A 1 180 ? -9.573 -0.316 50.529 1.00 90.50 180 LEU A C 1
ATOM 1422 O O . LEU A 1 180 ? -10.785 -0.547 50.507 1.00 90.50 180 LEU A O 1
ATOM 1426 N N . GLY A 1 181 ? -9.042 0.666 51.257 1.00 90.25 181 GLY A N 1
ATOM 1427 C CA . GLY A 1 181 ? -9.842 1.598 52.041 1.00 90.25 181 GLY A CA 1
ATOM 1428 C C . GLY A 1 181 ? -10.794 2.398 51.149 1.00 90.25 181 GLY A C 1
ATOM 1429 O O . GLY A 1 181 ? -11.966 2.566 51.487 1.00 90.25 181 GLY A O 1
ATOM 1430 N N . GLN A 1 182 ? -10.347 2.800 49.950 1.00 91.94 182 GLN A N 1
ATOM 1431 C CA . GLN A 1 182 ? -11.216 3.466 48.971 1.00 91.94 182 GLN A CA 1
ATOM 1432 C C . GLN A 1 182 ? -12.304 2.539 48.428 1.00 91.94 182 GLN A C 1
ATOM 1434 O O . GLN A 1 182 ? -13.440 2.976 48.254 1.00 91.94 182 GLN A O 1
ATOM 1439 N N . VAL A 1 183 ? -11.986 1.267 48.174 1.00 91.38 183 VAL A N 1
ATOM 1440 C CA . VAL A 1 183 ? -12.987 0.282 47.725 1.00 91.38 183 VAL A CA 1
ATOM 1441 C C . VAL A 1 183 ? -14.068 0.105 48.786 1.00 91.38 183 VAL A C 1
ATOM 1443 O O . VAL A 1 183 ? -15.251 0.059 48.454 1.00 91.38 183 VAL A O 1
ATOM 1446 N N . ARG A 1 184 ? -13.672 0.028 50.059 1.00 87.88 184 ARG A N 1
ATOM 1447 C CA . ARG A 1 184 ? -14.594 -0.118 51.187 1.00 87.88 184 ARG A CA 1
ATOM 1448 C C . ARG A 1 184 ? -15.486 1.109 51.369 1.00 87.88 184 ARG A C 1
ATOM 1450 O O . ARG A 1 184 ? -16.682 0.948 51.591 1.00 87.88 184 ARG A O 1
ATOM 1457 N N . GLU A 1 185 ? -14.910 2.306 51.285 1.00 91.94 185 GLU A N 1
ATOM 1458 C CA . GLU A 1 185 ? -15.623 3.562 51.542 1.00 91.94 185 GLU A CA 1
ATOM 1459 C C . GLU A 1 185 ? -16.524 3.979 50.369 1.00 91.94 185 GLU A C 1
ATOM 1461 O O . GLU A 1 185 ? -17.647 4.435 50.576 1.00 91.94 185 GLU A O 1
ATOM 1466 N N . PHE A 1 186 ? -16.051 3.812 49.130 1.00 93.81 186 PHE A N 1
ATOM 1467 C CA . PHE A 1 186 ? -16.708 4.359 47.935 1.00 93.81 186 PHE A CA 1
ATOM 1468 C C . PHE A 1 186 ? -17.295 3.304 46.995 1.00 93.81 186 PHE A C 1
ATOM 1470 O O . PHE A 1 186 ? -18.037 3.661 46.083 1.00 93.81 186 PHE A O 1
ATOM 1477 N N . GLY A 1 187 ? -16.990 2.024 47.202 1.00 92.56 187 GLY A N 1
ATOM 1478 C CA . GLY A 1 187 ? -17.435 0.937 46.337 1.00 92.56 187 GLY A CA 1
ATOM 1479 C C . GLY A 1 187 ? -16.519 0.675 45.137 1.00 92.56 187 GLY A C 1
ATOM 1480 O O . GLY A 1 187 ? -15.697 1.496 44.717 1.00 92.56 187 GLY A O 1
ATOM 1481 N N . VAL A 1 188 ? -16.672 -0.525 44.573 1.00 92.19 188 VAL A N 1
ATOM 1482 C CA . VAL A 1 188 ? -15.876 -1.040 43.444 1.00 92.19 188 VAL A CA 1
ATOM 1483 C C . VAL A 1 188 ? -16.037 -0.188 42.186 1.00 92.19 188 VAL A C 1
ATOM 1485 O O . VAL A 1 188 ? -15.070 0.035 41.465 1.00 92.19 188 VAL A O 1
ATOM 1488 N N . ASP A 1 189 ? -17.246 0.288 41.910 1.00 90.94 189 ASP A N 1
ATOM 1489 C CA . ASP A 1 189 ? -17.589 1.084 40.734 1.00 90.94 189 ASP A CA 1
ATOM 1490 C C . ASP A 1 189 ? -16.915 2.464 40.751 1.00 90.94 189 ASP A C 1
ATOM 1492 O O . ASP A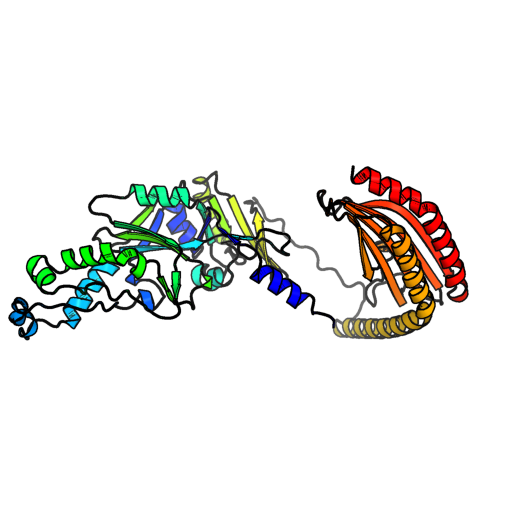 1 189 ? -16.304 2.865 39.755 1.00 90.94 189 ASP A O 1
ATOM 1496 N N . ALA A 1 190 ? -16.937 3.157 41.893 1.00 92.12 190 ALA A N 1
ATOM 1497 C CA . ALA A 1 190 ? -16.276 4.450 42.048 1.00 92.12 190 ALA A CA 1
ATOM 1498 C C . ALA A 1 190 ? -14.750 4.327 41.910 1.00 92.12 190 ALA A C 1
ATOM 1500 O O . ALA A 1 190 ? -14.119 5.113 41.195 1.00 92.12 190 ALA A O 1
ATOM 1501 N N . VAL A 1 191 ? -14.157 3.304 42.533 1.00 93.25 191 VAL A N 1
ATOM 1502 C CA . VAL A 1 191 ? -12.716 3.032 42.434 1.00 93.25 191 VAL A CA 1
ATOM 1503 C C . VAL A 1 191 ? -12.317 2.611 41.021 1.00 93.25 191 VAL A C 1
ATOM 1505 O O . VAL A 1 191 ? -11.321 3.107 40.495 1.00 93.25 191 VAL A O 1
ATOM 1508 N N . ALA A 1 192 ? -13.104 1.760 40.358 1.00 91.75 192 ALA A N 1
ATOM 1509 C CA . ALA A 1 192 ? -12.883 1.389 38.962 1.00 91.75 192 ALA A CA 1
ATOM 1510 C C . ALA A 1 192 ? -12.882 2.623 38.049 1.00 91.75 192 ALA A C 1
ATOM 1512 O O . ALA A 1 192 ? -11.990 2.775 37.211 1.00 91.75 192 ALA A O 1
ATOM 1513 N N . ARG A 1 193 ? -13.828 3.546 38.253 1.00 90.12 193 ARG A N 1
ATOM 1514 C CA . ARG A 1 193 ? -13.896 4.814 37.517 1.00 90.12 193 ARG A CA 1
ATOM 1515 C C . ARG A 1 193 ? -12.681 5.705 37.782 1.00 90.12 193 ARG A C 1
ATOM 1517 O O . ARG A 1 193 ? -12.133 6.275 36.840 1.00 90.12 193 ARG A O 1
ATOM 1524 N N . LEU A 1 194 ? -12.235 5.821 39.031 1.00 90.88 194 LEU A N 1
ATOM 1525 C CA . LEU A 1 194 ? -11.039 6.597 39.369 1.00 90.88 194 LEU A CA 1
ATOM 1526 C C . LEU A 1 194 ? -9.783 6.003 38.711 1.00 90.88 194 LEU A C 1
ATOM 1528 O O . LEU A 1 194 ? -8.990 6.735 38.112 1.00 90.88 194 LEU A O 1
ATOM 1532 N N . THR A 1 195 ? -9.631 4.679 38.763 1.00 89.94 195 THR A N 1
ATOM 1533 C CA . THR A 1 195 ? -8.542 3.944 38.104 1.00 89.94 195 THR A CA 1
ATOM 1534 C C . THR A 1 195 ? -8.566 4.150 36.590 1.00 89.94 195 THR A C 1
ATOM 1536 O O . THR A 1 195 ? -7.533 4.468 36.000 1.00 89.94 195 THR A O 1
ATOM 1539 N N . LEU A 1 196 ? -9.743 4.057 35.964 1.00 90.50 196 LEU A N 1
ATOM 1540 C CA . LEU A 1 196 ? -9.945 4.365 34.549 1.00 90.50 196 LEU A CA 1
ATOM 1541 C C . LEU A 1 196 ? -9.440 5.775 34.214 1.00 90.50 196 LEU A C 1
ATOM 1543 O O . LEU A 1 196 ? -8.635 5.935 33.301 1.00 90.50 196 LEU A O 1
ATOM 1547 N N . MET A 1 197 ? -9.868 6.798 34.961 1.00 89.12 197 MET A N 1
ATOM 1548 C CA . MET A 1 197 ? -9.471 8.189 34.704 1.00 89.12 197 MET A CA 1
ATOM 1549 C C . MET A 1 197 ? -7.954 8.393 34.782 1.00 89.12 197 MET A C 1
ATOM 1551 O O . MET A 1 197 ? -7.403 9.158 33.991 1.00 89.12 197 MET A O 1
ATOM 1555 N N . ARG A 1 198 ? -7.280 7.691 35.702 1.00 89.38 198 ARG A N 1
ATOM 1556 C CA . ARG A 1 198 ? -5.822 7.752 35.883 1.00 89.38 198 ARG A CA 1
ATOM 1557 C C . ARG A 1 198 ? -5.053 7.005 34.793 1.00 89.38 198 ARG A C 1
ATOM 1559 O O . ARG A 1 198 ? -3.979 7.450 34.403 1.00 89.38 198 ARG A O 1
ATOM 1566 N N . LEU A 1 199 ? -5.572 5.866 34.329 1.00 88.62 199 LEU A N 1
ATOM 1567 C CA . LEU A 1 199 ? -4.812 4.908 33.517 1.00 88.62 199 LEU A CA 1
ATOM 1568 C C . LEU A 1 199 ? -5.314 4.750 32.076 1.00 88.62 199 LEU A C 1
ATOM 1570 O O . LEU A 1 199 ? -4.730 3.967 31.330 1.00 88.62 199 LEU A O 1
ATOM 1574 N N . LYS A 1 200 ? -6.350 5.485 31.651 1.00 90.44 200 LYS A N 1
ATOM 1575 C CA . LYS A 1 200 ? -7.008 5.315 30.340 1.00 90.44 200 LYS A CA 1
ATOM 1576 C C . LYS A 1 200 ? -6.053 5.258 29.144 1.00 90.44 200 LYS A C 1
ATOM 1578 O O . LYS A 1 200 ? -6.217 4.401 28.285 1.00 90.44 200 LYS A O 1
ATOM 1583 N N . GLU A 1 201 ? -5.031 6.109 29.089 1.00 89.94 201 GLU A N 1
ATOM 1584 C CA . GLU A 1 201 ? -4.059 6.082 27.984 1.00 89.94 201 GLU A CA 1
ATOM 1585 C C . GLU A 1 201 ? -3.213 4.805 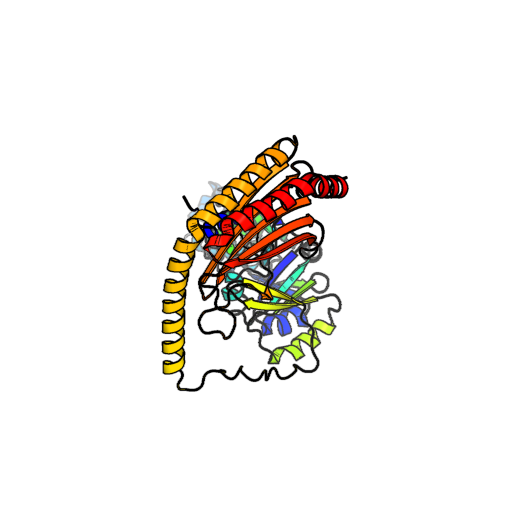28.003 1.00 89.94 201 GLU A C 1
ATOM 1587 O O . GLU A 1 201 ? -3.024 4.162 26.974 1.00 89.94 201 GLU A O 1
ATOM 1592 N N . ALA A 1 202 ? -2.737 4.397 29.182 1.00 88.38 202 ALA A N 1
ATOM 1593 C CA . ALA A 1 202 ? -1.928 3.192 29.330 1.00 88.38 202 ALA A CA 1
ATOM 1594 C C . ALA A 1 202 ? -2.732 1.907 29.085 1.00 88.38 202 ALA A C 1
ATOM 1596 O O . ALA A 1 202 ? -2.175 0.946 28.563 1.00 88.38 202 ALA A O 1
ATOM 1597 N N . LEU A 1 203 ? -4.019 1.899 29.446 1.00 89.75 203 LEU A N 1
ATOM 1598 C CA . LEU A 1 203 ? -4.910 0.753 29.267 1.00 89.75 203 LEU A CA 1
ATOM 1599 C C . LEU A 1 203 ? -5.395 0.610 27.826 1.00 89.75 203 LEU A C 1
ATOM 1601 O O . LEU A 1 203 ? -5.425 -0.499 27.304 1.00 89.75 203 LEU A O 1
ATOM 1605 N N . PHE A 1 204 ? -5.790 1.713 27.186 1.00 93.62 204 PHE A N 1
ATOM 1606 C CA . PHE A 1 204 ? -6.503 1.639 25.911 1.00 93.62 204 PHE A CA 1
ATOM 1607 C C . PHE A 1 204 ? -5.675 2.062 24.709 1.00 93.62 204 PHE A C 1
ATOM 1609 O O . PHE A 1 204 ? -6.056 1.703 23.605 1.00 93.62 204 PHE A O 1
ATOM 1616 N N . LEU A 1 205 ? -4.556 2.773 24.870 1.00 95.44 205 LEU A N 1
ATOM 1617 C CA . LEU A 1 205 ? -3.704 3.204 23.752 1.00 95.44 205 LEU A CA 1
ATOM 1618 C C . LEU A 1 205 ? -2.362 2.461 23.725 1.00 95.44 205 LEU A C 1
ATOM 1620 O O . LEU A 1 205 ? -1.358 2.996 23.258 1.00 95.44 205 LEU A O 1
ATOM 1624 N N . GLN A 1 206 ? -2.325 1.225 24.227 1.00 93.50 206 GLN A N 1
ATOM 1625 C CA . GLN A 1 206 ? -1.155 0.349 24.152 1.00 93.50 206 GLN A CA 1
ATOM 1626 C C . GLN A 1 206 ? -1.545 -1.041 23.665 1.00 93.50 206 GLN A C 1
ATOM 1628 O O . GLN A 1 206 ? -2.635 -1.515 23.967 1.00 93.50 206 GLN A O 1
ATOM 1633 N N . LYS A 1 207 ? -0.632 -1.679 22.929 1.00 93.81 207 LYS A N 1
ATOM 1634 C CA . LYS A 1 207 ? -0.818 -3.013 22.349 1.00 93.81 207 LYS A CA 1
ATOM 1635 C C . LYS A 1 207 ? 0.512 -3.753 22.249 1.00 93.81 207 LYS A C 1
ATOM 1637 O O . LYS A 1 207 ? 1.579 -3.119 22.243 1.00 93.81 207 LYS A O 1
ATOM 1642 N N . HIS A 1 208 ? 0.481 -5.080 22.153 1.00 94.50 208 HIS A N 1
ATOM 1643 C CA . HIS A 1 208 ? 1.708 -5.839 21.926 1.00 94.50 208 HIS A CA 1
ATOM 1644 C C . HIS A 1 208 ? 2.312 -5.532 20.545 1.00 94.50 208 HIS A C 1
ATOM 1646 O O . HIS A 1 208 ? 1.596 -5.345 19.560 1.00 94.50 208 HIS A O 1
ATOM 1652 N N . ARG A 1 209 ? 3.649 -5.501 20.450 1.00 95.69 209 ARG A N 1
ATOM 1653 C CA . ARG A 1 209 ? 4.380 -5.137 19.222 1.00 95.69 209 ARG A CA 1
ATOM 1654 C C . ARG A 1 209 ? 4.092 -6.043 18.024 1.00 95.69 209 ARG A C 1
ATOM 1656 O O . ARG A 1 209 ? 4.199 -5.576 16.895 1.00 95.69 209 ARG A O 1
ATOM 1663 N N . ASP A 1 210 ? 3.663 -7.282 18.241 1.00 95.19 210 ASP A N 1
ATOM 1664 C CA . ASP A 1 210 ? 3.274 -8.183 17.142 1.00 95.19 210 ASP A CA 1
ATOM 1665 C C . ASP A 1 210 ? 2.091 -7.645 16.318 1.00 95.19 210 ASP A C 1
ATOM 1667 O O . ASP A 1 210 ? 1.918 -8.013 15.158 1.00 95.19 210 ASP A O 1
ATOM 1671 N N . TRP A 1 211 ? 1.313 -6.719 16.883 1.00 95.44 211 TRP A N 1
ATOM 1672 C CA . TRP A 1 211 ? 0.199 -6.054 16.211 1.00 95.44 211 TRP A CA 1
ATOM 1673 C C . TRP A 1 211 ? 0.587 -4.710 15.569 1.00 95.44 211 TRP A C 1
ATOM 1675 O O . TRP A 1 211 ? -0.282 -3.997 15.073 1.00 95.44 211 TRP A O 1
ATOM 1685 N N . GLN A 1 212 ? 1.876 -4.343 15.544 1.00 95.88 212 GLN A N 1
ATOM 1686 C CA . GLN A 1 212 ? 2.351 -3.038 15.047 1.00 95.88 212 GLN A CA 1
ATOM 1687 C C . GLN A 1 212 ? 1.944 -2.749 13.595 1.00 95.88 212 GLN A C 1
ATOM 1689 O O . GLN A 1 212 ? 1.733 -1.594 13.237 1.00 95.88 212 GLN A O 1
ATOM 1694 N N . SER A 1 213 ? 1.792 -3.790 12.771 1.00 94.12 213 SER A N 1
ATOM 1695 C CA . SER A 1 213 ? 1.407 -3.647 11.359 1.00 94.12 213 SER A CA 1
ATOM 1696 C C . SER A 1 213 ? -0.000 -3.078 11.126 1.00 94.12 213 SER A C 1
ATOM 1698 O O . SER A 1 213 ? -0.325 -2.736 9.991 1.00 94.12 213 SER A O 1
ATOM 1700 N N . GLU A 1 214 ? -0.833 -2.982 12.168 1.00 96.69 214 GLU A N 1
ATOM 1701 C CA . GLU A 1 214 ? -2.191 -2.433 12.067 1.00 96.69 214 GLU A CA 1
ATOM 1702 C C . GLU A 1 214 ? -2.228 -0.897 12.088 1.00 96.69 214 GLU A C 1
ATOM 1704 O O . GLU A 1 214 ? -3.245 -0.323 11.691 1.00 96.69 214 GLU A O 1
ATOM 1709 N N . TYR A 1 215 ? -1.143 -0.253 12.550 1.00 97.19 215 TYR A N 1
ATOM 1710 C CA . TYR A 1 215 ? -1.026 1.201 12.736 1.00 97.19 215 TYR A CA 1
ATOM 1711 C C . TYR A 1 215 ? -2.278 1.803 13.382 1.00 97.19 215 TYR A C 1
ATOM 1713 O O . TYR A 1 215 ? -2.929 2.690 12.840 1.00 97.19 215 TYR A O 1
ATOM 1721 N N . GLU A 1 216 ? -2.669 1.237 14.516 1.00 98.19 216 GLU A N 1
ATOM 1722 C CA . GLU A 1 216 ? -3.998 1.405 15.074 1.00 98.19 216 GLU A CA 1
ATOM 1723 C C . GLU A 1 216 ? -4.186 2.802 15.694 1.00 98.19 216 GLU A C 1
ATOM 1725 O O . GLU A 1 216 ? -3.355 3.290 16.457 1.00 98.19 216 GLU A O 1
ATOM 1730 N N . TYR A 1 217 ? -5.320 3.430 15.402 1.00 98.56 217 TYR A N 1
ATOM 1731 C CA . TYR A 1 217 ? -5.865 4.597 16.078 1.00 98.56 217 TYR A CA 1
ATOM 1732 C C . TYR A 1 217 ? -7.156 4.194 16.775 1.00 98.56 217 TYR A C 1
ATOM 1734 O O . TYR A 1 217 ? -8.007 3.524 16.182 1.00 98.56 217 TYR A O 1
ATOM 1742 N N . ARG A 1 218 ? -7.332 4.624 18.021 1.00 98.38 218 ARG A N 1
ATOM 1743 C CA . ARG A 1 218 ? -8.506 4.260 18.813 1.00 98.38 218 ARG A CA 1
ATOM 1744 C C . ARG A 1 218 ? -9.381 5.447 19.120 1.00 98.38 218 ARG A C 1
ATOM 1746 O O . ARG A 1 218 ? -8.889 6.526 19.434 1.00 98.38 218 ARG A O 1
ATOM 1753 N N . LEU A 1 219 ? -10.680 5.185 19.092 1.00 98.44 219 LEU A N 1
ATOM 1754 C CA . LEU A 1 219 ? -11.719 6.020 19.676 1.00 98.44 219 LEU A CA 1
ATOM 1755 C C . LEU A 1 219 ? -12.284 5.261 20.870 1.00 98.44 219 LEU A C 1
ATOM 1757 O O . LEU A 1 219 ? -12.767 4.140 20.699 1.00 98.44 219 LEU A O 1
ATOM 1761 N N . VAL A 1 220 ? -12.204 5.838 22.064 1.00 97.69 220 VAL A N 1
ATOM 1762 C CA . VAL A 1 220 ? -12.575 5.167 23.310 1.00 97.69 220 VAL A CA 1
ATOM 1763 C C . VAL A 1 220 ? -13.597 6.005 24.063 1.00 97.69 220 VAL A C 1
ATOM 1765 O O . VAL A 1 220 ? -13.409 7.206 24.261 1.00 97.69 220 VAL A O 1
ATOM 1768 N N . LEU A 1 221 ? -14.664 5.347 24.509 1.00 96.50 221 LEU A N 1
ATOM 1769 C CA . LEU A 1 221 ? -15.769 5.949 25.246 1.00 96.50 221 LEU A CA 1
ATOM 1770 C C . LEU A 1 221 ? -16.142 5.066 26.436 1.00 96.50 221 LEU A C 1
ATOM 1772 O O . LEU A 1 221 ? -16.336 3.863 26.276 1.00 96.50 221 LEU A O 1
ATOM 1776 N N . SER A 1 222 ? -16.292 5.656 27.618 1.00 95.38 222 SER A N 1
ATOM 1777 C CA . SER A 1 222 ? -16.773 4.969 28.818 1.00 95.38 222 SER A CA 1
ATOM 1778 C C . SER A 1 222 ? -17.976 5.690 29.415 1.00 95.38 222 SER A C 1
ATOM 1780 O O . SER A 1 222 ? -17.843 6.840 29.817 1.00 95.38 222 SER A O 1
ATOM 1782 N N . ASP A 1 223 ? -19.122 5.010 29.498 1.00 90.62 223 ASP A N 1
ATOM 1783 C CA . ASP A 1 223 ? -20.437 5.574 29.869 1.00 90.62 223 ASP A CA 1
ATOM 1784 C C . ASP A 1 223 ? -21.224 4.702 30.878 1.00 90.62 223 ASP A C 1
ATOM 1786 O O . ASP A 1 223 ? -22.451 4.737 30.911 1.00 90.62 223 ASP A O 1
ATOM 1790 N N . HIS A 1 224 ? -20.536 3.867 31.671 1.00 87.50 224 HIS A N 1
ATOM 1791 C CA . HIS A 1 224 ? -21.118 2.933 32.668 1.00 87.50 224 HIS A CA 1
ATOM 1792 C C . HIS A 1 224 ? -22.051 1.842 32.115 1.00 87.50 224 HIS A C 1
ATOM 1794 O O . HIS A 1 224 ? -22.439 0.930 32.842 1.00 87.50 224 HIS A O 1
ATOM 1800 N N . SER A 1 225 ? -22.388 1.866 30.825 1.00 91.38 225 SER A N 1
ATOM 1801 C CA . SER A 1 225 ? -23.212 0.839 30.188 1.00 91.38 225 SER A CA 1
ATOM 1802 C C . SER A 1 225 ? -22.389 -0.404 29.848 1.00 91.38 225 SER A C 1
ATOM 1804 O O . SER A 1 225 ? -21.226 -0.296 29.490 1.00 91.38 225 SER A O 1
ATOM 1806 N N . ALA A 1 226 ? -22.967 -1.603 29.870 1.00 91.06 226 ALA A N 1
ATOM 1807 C CA . ALA A 1 226 ? -22.318 -2.784 29.277 1.00 91.06 226 ALA A CA 1
ATOM 1808 C C . ALA A 1 226 ? -22.614 -2.929 27.769 1.00 91.06 226 ALA A C 1
ATOM 1810 O O . ALA A 1 226 ? -22.081 -3.816 27.101 1.00 91.06 226 ALA A O 1
ATOM 1811 N N . LEU A 1 227 ? -23.511 -2.096 27.232 1.00 94.88 227 LEU A N 1
ATOM 1812 C CA . LEU A 1 227 ? -23.941 -2.170 25.842 1.00 94.88 227 LEU A CA 1
ATOM 1813 C C . LEU A 1 227 ? -22.949 -1.451 24.915 1.00 94.88 227 LEU A C 1
ATOM 1815 O O . LEU A 1 227 ? -22.288 -0.503 25.341 1.00 94.88 227 LEU A O 1
ATOM 1819 N N . PRO A 1 228 ? -22.853 -1.862 23.638 1.00 96.00 228 PRO A N 1
ATOM 1820 C CA . PRO A 1 228 ? -22.090 -1.123 22.640 1.00 96.00 228 PRO A CA 1
ATOM 1821 C C . PRO A 1 228 ? -22.567 0.327 22.507 1.00 96.00 228 PRO A C 1
ATOM 1823 O O . PRO A 1 228 ? -23.769 0.595 22.571 1.00 96.00 228 PRO A O 1
ATOM 1826 N N . ALA A 1 229 ? -21.627 1.229 22.238 1.00 96.38 229 ALA A N 1
ATOM 1827 C CA . ALA A 1 229 ? -21.921 2.608 21.868 1.00 96.38 229 ALA A CA 1
ATOM 1828 C C . ALA A 1 229 ? -21.912 2.759 20.339 1.00 96.38 229 ALA A C 1
ATOM 1830 O O . ALA A 1 229 ? -21.327 1.944 19.620 1.00 96.38 229 ALA A O 1
ATOM 1831 N N . PHE A 1 230 ? -22.574 3.796 19.831 1.00 97.31 230 PHE A N 1
ATOM 1832 C CA . PHE A 1 230 ? -22.685 4.044 18.397 1.00 97.31 230 PHE A CA 1
ATOM 1833 C C . PHE A 1 230 ? -22.369 5.501 18.085 1.00 97.31 230 PHE A C 1
ATOM 1835 O O . PHE A 1 230 ? -23.060 6.397 18.561 1.00 97.31 230 PHE A O 1
ATOM 1842 N N . LEU A 1 231 ? -21.357 5.707 17.251 1.00 97.69 231 LEU A N 1
ATOM 1843 C CA . LEU A 1 231 ? -20.879 7.013 16.827 1.00 97.69 231 LEU A CA 1
ATOM 1844 C C . LEU A 1 231 ? -21.438 7.345 15.436 1.00 97.69 231 LEU A C 1
ATOM 1846 O O . LEU A 1 231 ? -21.253 6.531 14.528 1.00 97.69 231 LEU A O 1
ATOM 1850 N N . PRO A 1 232 ? -22.120 8.482 15.226 1.00 98.06 232 PRO A N 1
ATOM 1851 C CA . PRO A 1 232 ? -22.509 8.918 13.888 1.00 98.06 232 PRO A CA 1
ATOM 1852 C C . PRO A 1 232 ? -21.284 9.078 12.980 1.00 98.06 232 PRO A C 1
ATOM 1854 O O . PRO A 1 232 ? -20.271 9.632 13.388 1.00 98.06 232 PRO A O 1
ATOM 1857 N N . ILE A 1 233 ? -21.371 8.591 11.741 1.00 97.88 233 ILE A N 1
ATOM 1858 C CA . ILE A 1 233 ? -20.261 8.667 10.770 1.00 97.88 233 ILE A CA 1
ATOM 1859 C C . ILE A 1 233 ? -20.620 9.385 9.477 1.00 97.88 233 ILE A C 1
ATOM 1861 O O . ILE A 1 233 ? -19.794 9.459 8.571 1.00 97.88 233 ILE A O 1
ATOM 1865 N N . LYS A 1 234 ? -21.851 9.891 9.359 1.00 96.69 234 LYS A N 1
ATOM 1866 C CA . LYS A 1 234 ? -22.375 10.376 8.081 1.00 96.69 234 LYS A CA 1
ATOM 1867 C C . LYS A 1 234 ? -21.540 11.493 7.460 1.00 96.69 234 LYS A C 1
ATOM 1869 O O . LYS A 1 234 ? -21.290 11.453 6.264 1.00 96.69 234 LYS A O 1
ATOM 1874 N N . GLU A 1 235 ? -21.090 12.428 8.286 1.00 96.62 235 GLU A N 1
ATOM 1875 C CA . GLU A 1 235 ? -20.288 13.574 7.848 1.00 96.62 235 GLU A CA 1
ATOM 1876 C C . GLU A 1 235 ? -18.778 13.284 7.845 1.00 96.62 235 GLU A C 1
ATOM 1878 O O . GLU A 1 235 ? -18.001 14.069 7.298 1.00 96.62 235 GLU A O 1
ATOM 1883 N N . ALA A 1 236 ? -18.358 12.178 8.469 1.00 98.06 236 ALA A N 1
ATOM 1884 C CA . ALA A 1 236 ? -16.957 11.808 8.636 1.00 98.06 236 ALA A CA 1
ATOM 1885 C C . ALA A 1 236 ? -16.460 10.837 7.560 1.00 98.06 236 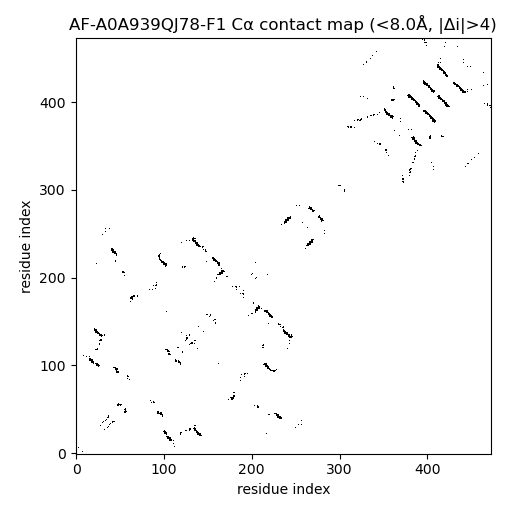ALA A C 1
ATOM 1887 O O . ALA A 1 236 ? -15.267 10.811 7.287 1.00 98.06 236 ALA A O 1
ATOM 1888 N N . ILE A 1 237 ? -17.327 10.024 6.955 1.00 98.44 237 ILE A N 1
ATOM 1889 C CA . ILE A 1 237 ? -16.919 9.106 5.887 1.00 98.44 237 ILE A CA 1
ATOM 1890 C C . ILE A 1 237 ? -16.567 9.883 4.612 1.00 98.44 237 ILE A C 1
ATOM 1892 O O . ILE A 1 237 ? -17.307 10.759 4.179 1.00 98.44 237 ILE A O 1
ATOM 1896 N N . THR A 1 238 ? -15.435 9.558 3.996 1.00 98.56 238 THR A N 1
ATOM 1897 C CA . THR A 1 238 ? -14.942 10.235 2.785 1.00 98.56 238 THR A CA 1
ATOM 1898 C C . THR A 1 238 ? -14.703 9.274 1.627 1.00 98.56 238 THR A C 1
ATOM 1900 O O . THR A 1 238 ? -14.814 9.679 0.472 1.00 98.56 238 THR A O 1
ATOM 1903 N N . GLY A 1 239 ? -14.453 7.992 1.909 1.00 98.56 239 GLY A N 1
ATOM 1904 C CA . GLY A 1 239 ? -14.167 6.999 0.877 1.00 98.56 239 GLY A CA 1
ATOM 1905 C C . GLY A 1 239 ? -14.612 5.582 1.233 1.00 98.56 239 GLY A C 1
ATOM 1906 O O . GLY A 1 239 ? -14.693 5.203 2.403 1.00 98.56 239 GLY A O 1
ATOM 1907 N N . VAL A 1 240 ? -14.880 4.781 0.204 1.00 98.75 240 VAL A N 1
ATOM 1908 C CA . VAL A 1 240 ? -15.215 3.355 0.297 1.00 98.75 240 VAL A CA 1
ATOM 1909 C C . VAL A 1 240 ? -14.342 2.576 -0.675 1.00 98.75 240 VAL A C 1
ATOM 1911 O O . VAL A 1 240 ? -14.445 2.750 -1.884 1.00 98.75 240 VAL A O 1
ATOM 1914 N N . TYR A 1 241 ? -13.521 1.671 -0.156 1.00 98.81 241 TYR A N 1
ATOM 1915 C CA . TYR A 1 241 ? -12.645 0.813 -0.946 1.00 98.81 241 TYR A CA 1
ATOM 1916 C C . TYR A 1 241 ? -13.217 -0.601 -0.968 1.00 98.81 241 TYR A C 1
ATOM 1918 O O . TYR A 1 241 ? -13.442 -1.212 0.080 1.00 98.81 241 TYR A O 1
ATOM 1926 N N . LEU A 1 242 ? -13.452 -1.124 -2.166 1.00 98.75 242 LEU A N 1
ATOM 1927 C CA . LEU A 1 242 ? -13.904 -2.489 -2.396 1.00 98.75 242 LEU A CA 1
ATOM 1928 C C . LEU A 1 242 ? -12.688 -3.409 -2.438 1.00 98.75 242 LEU A C 1
ATOM 1930 O O . LEU A 1 242 ? -11.744 -3.153 -3.186 1.00 98.75 242 LEU A O 1
ATOM 1934 N N . GLY A 1 243 ? -12.711 -4.477 -1.639 1.00 98.31 243 GLY A N 1
ATOM 1935 C CA . GLY A 1 243 ? -11.663 -5.491 -1.692 1.00 98.31 243 GLY A CA 1
ATOM 1936 C C . GLY A 1 243 ? -11.557 -6.131 -3.082 1.00 98.31 243 GLY A C 1
ATOM 1937 O O . GLY A 1 243 ? -12.530 -6.175 -3.831 1.00 98.31 243 GLY A O 1
ATOM 1938 N N . GLU A 1 244 ? -10.382 -6.665 -3.417 1.00 97.50 244 GLU A N 1
ATOM 1939 C CA . GLU A 1 244 ? -10.102 -7.259 -4.738 1.00 97.50 244 GLU A CA 1
ATOM 1940 C C . GLU A 1 244 ? -11.094 -8.366 -5.131 1.00 97.50 244 GLU A C 1
ATOM 1942 O O . GLU A 1 244 ? -11.461 -8.509 -6.296 1.00 97.50 244 GLU A O 1
ATOM 1947 N N . SER A 1 245 ? -11.601 -9.099 -4.140 1.00 97.31 245 SER A N 1
ATOM 1948 C CA . SER A 1 245 ? -12.577 -10.172 -4.314 1.00 97.31 245 SER A CA 1
ATOM 1949 C C . SER A 1 245 ? -13.982 -9.758 -3.846 1.00 97.31 245 SER A C 1
ATOM 1951 O O . SER A 1 245 ? -14.761 -10.599 -3.383 1.00 97.31 245 SER A O 1
ATOM 1953 N N . PHE A 1 246 ? -14.321 -8.464 -3.913 1.00 98.38 246 PHE A N 1
ATOM 1954 C CA . PHE A 1 246 ? -15.623 -7.952 -3.480 1.00 98.38 246 PHE A CA 1
ATOM 1955 C C . PHE A 1 246 ? -16.787 -8.654 -4.219 1.00 98.38 246 PHE A C 1
ATOM 1957 O O . PHE A 1 246 ? -16.784 -8.760 -5.452 1.00 98.38 246 PHE A O 1
ATOM 1964 N N . PRO A 1 247 ? -17.819 -9.142 -3.501 1.00 97.50 247 PRO A N 1
ATOM 1965 C CA . PRO A 1 247 ? -18.931 -9.867 -4.106 1.00 97.50 247 PRO A CA 1
ATOM 1966 C C . PRO A 1 247 ? -19.813 -8.930 -4.940 1.00 97.50 247 PRO A C 1
ATOM 1968 O O . PRO A 1 247 ? -20.624 -8.165 -4.417 1.00 97.50 247 PRO A O 1
ATOM 1971 N N . LYS A 1 248 ? -19.705 -9.034 -6.269 1.00 95.69 248 LYS A N 1
ATOM 1972 C CA . LYS A 1 248 ? -20.418 -8.166 -7.227 1.00 95.69 248 LYS A CA 1
ATOM 1973 C C . LYS A 1 248 ? -21.943 -8.172 -7.061 1.00 95.69 248 LYS A C 1
ATOM 1975 O O . LYS A 1 248 ? -22.598 -7.203 -7.431 1.00 95.69 248 LYS A O 1
ATOM 1980 N N . GLN A 1 249 ? -22.516 -9.223 -6.474 1.00 96.62 249 GLN A N 1
ATOM 1981 C CA . GLN A 1 249 ? -23.947 -9.313 -6.164 1.00 96.62 249 GLN A CA 1
ATOM 1982 C C . GLN A 1 249 ? -24.395 -8.294 -5.103 1.00 96.62 249 GLN A C 1
ATOM 1984 O O . GLN A 1 249 ? -25.577 -7.968 -5.056 1.00 96.62 249 GLN A O 1
ATOM 1989 N N . LEU A 1 250 ? -23.476 -7.774 -4.278 1.00 97.75 250 LEU A N 1
ATOM 1990 C CA . LEU A 1 250 ? -23.760 -6.738 -3.279 1.00 97.75 250 LEU A CA 1
ATOM 1991 C C . LEU A 1 250 ? -23.662 -5.310 -3.837 1.00 97.75 250 LEU A C 1
ATOM 1993 O O . LEU A 1 250 ? -24.073 -4.376 -3.152 1.00 97.75 250 LEU A O 1
ATOM 1997 N N . LEU A 1 251 ? -23.175 -5.115 -5.071 1.00 97.44 251 LEU A N 1
ATOM 1998 C CA . LEU A 1 251 ? -23.069 -3.782 -5.684 1.00 97.44 251 LEU A CA 1
ATOM 1999 C C . LEU A 1 251 ? -24.401 -3.010 -5.718 1.00 97.44 251 LEU A C 1
ATOM 2001 O O . LEU A 1 251 ? -24.369 -1.820 -5.411 1.00 97.44 251 LEU A O 1
ATOM 2005 N N . PRO A 1 252 ? -25.567 -3.620 -6.029 1.00 96.75 252 PRO A N 1
ATOM 2006 C CA . PRO A 1 252 ? -26.840 -2.900 -5.989 1.00 96.75 252 PRO A CA 1
ATOM 2007 C C . PRO A 1 252 ? -27.190 -2.390 -4.587 1.00 96.75 252 PRO A C 1
ATOM 2009 O O . PRO A 1 252 ? -27.612 -1.248 -4.439 1.00 96.75 252 PRO A O 1
ATOM 2012 N N . ALA A 1 253 ? -26.967 -3.210 -3.554 1.00 97.94 253 ALA A N 1
ATOM 2013 C CA . ALA A 1 253 ? -27.219 -2.819 -2.168 1.00 97.94 253 ALA A CA 1
ATOM 2014 C C . ALA A 1 253 ? -26.255 -1.715 -1.711 1.00 97.94 253 ALA A C 1
ATOM 2016 O O . ALA A 1 253 ? -26.678 -0.766 -1.057 1.00 97.94 253 ALA A O 1
ATOM 2017 N N . LEU A 1 254 ? -24.978 -1.806 -2.103 1.00 98.19 254 LEU A N 1
ATOM 2018 C CA . LEU A 1 254 ? -23.993 -0.759 -1.844 1.00 98.19 254 LEU A CA 1
ATOM 2019 C C . LEU A 1 254 ? -24.385 0.564 -2.521 1.00 98.19 254 LEU A C 1
ATOM 2021 O O . LEU A 1 254 ? -24.352 1.608 -1.877 1.00 98.19 254 LEU A O 1
ATOM 2025 N N . LYS A 1 255 ? -24.785 0.521 -3.800 1.00 97.06 255 LYS A N 1
ATOM 2026 C CA . LYS A 1 255 ? -25.233 1.702 -4.557 1.00 97.06 255 LYS A CA 1
ATOM 2027 C C . LYS A 1 255 ? -26.400 2.397 -3.854 1.00 97.06 255 LYS A C 1
ATOM 2029 O O . LYS A 1 255 ? -26.389 3.616 -3.727 1.00 97.06 255 LYS A O 1
ATOM 2034 N N . GLU A 1 256 ? -27.367 1.618 -3.371 1.00 97.31 256 GLU A N 1
ATOM 2035 C CA . GLU A 1 256 ? -28.542 2.137 -2.666 1.00 97.31 256 GLU A CA 1
ATOM 2036 C C . GLU A 1 256 ? -28.166 2.841 -1.355 1.00 97.31 256 GLU A C 1
ATOM 2038 O O . GLU A 1 256 ? -28.579 3.976 -1.126 1.00 97.31 256 GLU A O 1
ATOM 2043 N N . VAL A 1 257 ? -27.339 2.219 -0.502 1.00 97.94 257 VAL A N 1
ATOM 2044 C CA . VAL A 1 257 ? -26.946 2.860 0.768 1.00 97.94 257 VAL A CA 1
ATOM 2045 C C . VAL A 1 257 ? -26.080 4.099 0.534 1.00 97.94 257 VAL A C 1
ATOM 2047 O O . VAL A 1 257 ? -26.265 5.100 1.224 1.00 97.94 257 VAL A O 1
ATOM 2050 N N . LEU A 1 258 ? -25.200 4.080 -0.474 1.00 97.50 258 LEU A N 1
ATOM 2051 C CA . LEU A 1 258 ? -24.333 5.213 -0.814 1.00 97.50 258 LEU A CA 1
ATOM 2052 C C . LEU A 1 258 ? -25.074 6.399 -1.434 1.00 97.50 258 LEU A C 1
ATOM 2054 O O . LEU A 1 258 ? -24.539 7.504 -1.432 1.00 97.50 258 LEU A O 1
ATOM 2058 N N . PHE A 1 259 ? -26.327 6.236 -1.866 1.00 95.62 259 PHE A N 1
ATOM 2059 C CA . PHE A 1 259 ? -27.158 7.370 -2.279 1.00 95.62 259 PHE A CA 1
ATOM 2060 C C . PHE A 1 259 ? -27.331 8.409 -1.154 1.00 95.62 259 PHE A C 1
ATOM 2062 O O . PHE A 1 259 ? -27.521 9.597 -1.412 1.00 95.62 259 PHE A O 1
ATOM 2069 N N . GLN A 1 260 ? -27.208 7.985 0.109 1.00 95.69 260 GLN A N 1
ATOM 2070 C CA . GLN A 1 260 ? -27.249 8.867 1.280 1.00 95.69 260 GLN A CA 1
ATOM 2071 C C . GLN A 1 260 ? -25.932 9.628 1.532 1.00 95.69 260 GLN A C 1
ATOM 2073 O O . GLN A 1 260 ? -25.889 10.481 2.422 1.00 95.69 260 GLN A O 1
ATOM 2078 N N . TYR A 1 261 ? -24.888 9.333 0.750 1.00 97.25 261 TYR A N 1
ATOM 2079 C CA . TYR A 1 261 ? -23.508 9.794 0.905 1.00 97.25 261 TYR A CA 1
ATOM 2080 C C . TYR A 1 261 ? -22.953 10.355 -0.417 1.00 97.25 261 TYR A C 1
ATOM 2082 O O . TYR A 1 261 ? -21.981 9.834 -0.959 1.00 97.25 261 TYR A O 1
ATOM 2090 N N . PRO A 1 262 ? -23.539 11.433 -0.969 1.00 94.31 262 PRO A N 1
ATOM 2091 C CA . PRO A 1 262 ? -23.194 11.921 -2.309 1.00 94.31 262 PRO A CA 1
ATOM 2092 C C . PRO A 1 262 ? -21.754 12.442 -2.446 1.00 94.31 262 PRO A C 1
ATOM 2094 O O . PRO A 1 262 ? -21.293 12.661 -3.561 1.00 94.31 262 PRO A O 1
ATOM 2097 N N . HIS A 1 263 ? -21.065 12.678 -1.328 1.00 96.19 263 HIS A N 1
ATOM 2098 C CA . HIS A 1 263 ? -19.684 13.159 -1.279 1.00 96.19 263 HIS A CA 1
ATOM 2099 C C . HIS A 1 263 ? -18.650 12.034 -1.129 1.00 96.19 263 HIS A C 1
ATOM 2101 O O . HIS A 1 263 ? -17.458 12.315 -1.168 1.00 96.19 263 HIS A O 1
ATOM 2107 N N . VAL A 1 264 ? -19.088 10.789 -0.912 1.00 97.69 264 VAL A N 1
ATOM 2108 C CA . VAL A 1 264 ? -18.188 9.657 -0.677 1.00 97.69 264 VAL A CA 1
ATOM 2109 C C . VAL A 1 264 ? -17.731 9.077 -2.005 1.00 97.69 264 VAL A C 1
ATOM 2111 O O . VAL A 1 264 ? -18.544 8.651 -2.828 1.00 97.69 264 VAL A O 1
ATOM 2114 N N . GLU A 1 265 ? -16.418 9.018 -2.191 1.00 98.06 265 GLU A N 1
ATOM 2115 C CA . GLU A 1 265 ? -15.817 8.382 -3.357 1.00 98.06 265 GLU A CA 1
ATOM 2116 C C . GLU A 1 265 ? -15.743 6.863 -3.174 1.00 98.06 265 GLU A C 1
ATOM 2118 O O . GLU A 1 265 ? -15.532 6.354 -2.070 1.00 98.06 265 GLU A O 1
ATOM 2123 N N . VAL A 1 266 ? -15.913 6.118 -4.267 1.00 98.38 266 VAL A N 1
ATOM 2124 C CA . VAL A 1 266 ? -15.799 4.656 -4.262 1.00 98.38 266 VAL A CA 1
ATOM 2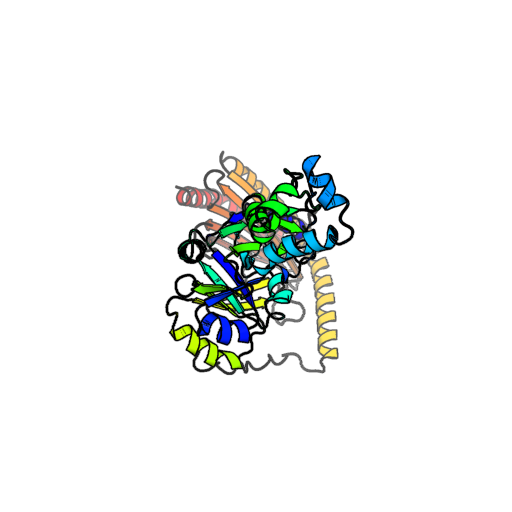125 C C . VAL A 1 266 ? -14.586 4.250 -5.081 1.00 98.38 266 VAL A C 1
ATOM 2127 O O . VAL A 1 266 ? -14.359 4.770 -6.174 1.00 98.38 266 VAL A O 1
ATOM 2130 N N . PHE A 1 267 ? -13.829 3.294 -4.563 1.00 98.56 267 PHE A N 1
ATOM 2131 C CA . PHE A 1 267 ? -12.619 2.767 -5.169 1.00 98.56 267 PHE A CA 1
ATOM 2132 C C . PHE A 1 267 ? -12.698 1.247 -5.268 1.00 98.56 267 PHE A C 1
ATOM 2134 O O . PHE A 1 267 ? -13.222 0.585 -4.376 1.00 98.56 267 PHE A O 1
ATOM 2141 N N . GLU A 1 268 ? -12.143 0.684 -6.332 1.00 97.75 268 GLU A N 1
ATOM 2142 C CA . GLU A 1 268 ? -11.940 -0.757 -6.478 1.00 97.75 268 GLU A CA 1
ATOM 2143 C C . GLU A 1 268 ? -10.451 -1.059 -6.365 1.00 97.75 268 GLU A C 1
ATOM 2145 O O . GLU A 1 268 ? -9.618 -0.399 -6.998 1.00 97.75 268 GLU A O 1
ATOM 2150 N N . LEU A 1 269 ? -10.125 -2.055 -5.544 1.00 97.75 269 LEU A N 1
ATOM 2151 C CA . LEU A 1 269 ? -8.761 -2.524 -5.392 1.00 97.75 269 LEU A CA 1
ATOM 2152 C C . LEU A 1 269 ? -8.469 -3.659 -6.366 1.00 97.75 269 LEU A C 1
ATOM 2154 O O . LEU A 1 269 ? -9.247 -4.595 -6.505 1.00 97.75 269 LEU A O 1
ATOM 2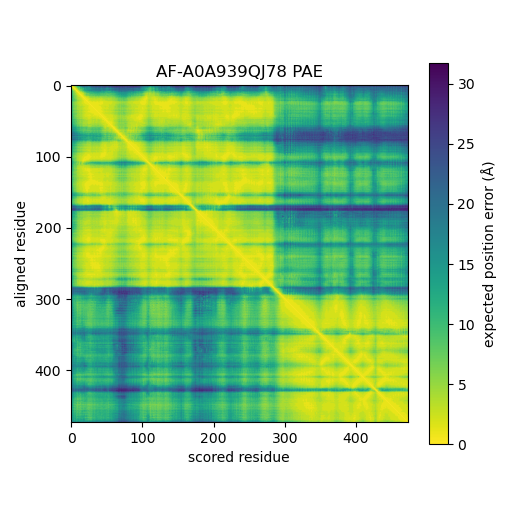158 N N . ASN A 1 270 ? -7.302 -3.602 -6.997 1.00 96.19 270 ASN A N 1
ATOM 2159 C CA . ASN A 1 270 ? -6.829 -4.614 -7.931 1.00 96.19 270 ASN A CA 1
ATOM 2160 C C . ASN A 1 270 ? -5.425 -5.057 -7.534 1.00 96.19 270 ASN A C 1
ATOM 2162 O O . ASN A 1 270 ? -4.527 -4.226 -7.391 1.00 96.19 270 ASN A O 1
ATOM 2166 N N . PHE A 1 271 ? -5.218 -6.365 -7.376 1.00 94.25 271 PHE A N 1
ATOM 2167 C CA . PHE A 1 271 ? -3.900 -6.914 -7.076 1.00 94.25 271 PHE A CA 1
ATOM 2168 C C . PHE A 1 271 ? -3.221 -7.410 -8.355 1.00 94.25 271 PHE A C 1
ATOM 2170 O O . PHE A 1 271 ? -3.615 -8.417 -8.942 1.00 94.25 271 PHE A O 1
ATOM 2177 N N . MET A 1 272 ? -2.183 -6.709 -8.806 1.00 90.94 272 MET A N 1
ATOM 2178 C CA . MET A 1 272 ? -1.439 -7.040 -10.022 1.00 90.94 272 MET A CA 1
ATOM 2179 C C . MET A 1 272 ? 0.059 -6.922 -9.774 1.00 90.94 272 MET A C 1
ATOM 2181 O O . MET A 1 272 ? 0.521 -5.956 -9.184 1.00 90.94 272 MET A O 1
ATOM 2185 N N . ASN A 1 273 ? 0.845 -7.893 -10.249 1.00 90.06 273 ASN A N 1
ATOM 2186 C CA . ASN A 1 273 ? 2.312 -7.874 -10.135 1.00 90.06 273 ASN A CA 1
ATOM 2187 C C . ASN A 1 273 ? 2.834 -7.670 -8.699 1.00 90.06 273 ASN A C 1
ATOM 2189 O O . ASN A 1 273 ? 3.840 -6.997 -8.495 1.00 90.06 273 ASN A O 1
ATOM 2193 N N . ARG A 1 274 ? 2.168 -8.290 -7.713 1.00 89.12 274 ARG A N 1
ATOM 2194 C CA . ARG A 1 274 ? 2.460 -8.143 -6.273 1.00 89.12 274 ARG A CA 1
ATOM 2195 C C . ARG A 1 274 ? 2.202 -6.741 -5.708 1.00 89.12 274 ARG A C 1
ATOM 2197 O O . ARG A 1 274 ? 2.709 -6.414 -4.642 1.00 89.12 274 ARG A O 1
ATOM 2204 N N . GLU A 1 275 ? 1.409 -5.934 -6.401 1.00 89.31 275 GLU A N 1
ATOM 2205 C CA . GLU A 1 275 ? 1.004 -4.603 -5.963 1.00 89.31 275 GLU A CA 1
ATOM 2206 C C . GLU A 1 275 ? -0.513 -4.545 -5.849 1.00 89.31 275 GLU A C 1
ATOM 2208 O O . GLU A 1 275 ? -1.225 -4.954 -6.768 1.00 89.31 275 GLU A O 1
ATOM 2213 N N . LEU A 1 276 ? -1.004 -3.995 -4.741 1.00 94.19 276 LEU A N 1
ATOM 2214 C CA . LEU A 1 276 ? -2.396 -3.593 -4.625 1.00 94.19 276 LEU A CA 1
ATOM 2215 C C . LEU A 1 276 ? -2.517 -2.159 -5.136 1.00 94.19 276 LEU A C 1
ATOM 2217 O O . LEU A 1 276 ? -1.805 -1.265 -4.681 1.00 94.19 276 LEU A O 1
ATOM 2221 N N . ARG A 1 277 ? -3.399 -1.953 -6.107 1.00 94.69 277 ARG A N 1
ATOM 2222 C CA . ARG A 1 277 ? -3.653 -0.652 -6.723 1.00 94.69 277 ARG A CA 1
ATOM 2223 C C . ARG A 1 277 ? -5.093 -0.256 -6.479 1.00 94.69 277 ARG A C 1
ATOM 2225 O O . ARG A 1 277 ? -5.982 -1.095 -6.602 1.00 94.69 277 ARG A O 1
ATOM 2232 N N . SER A 1 278 ? -5.302 1.017 -6.177 1.00 96.19 278 SER A N 1
ATOM 2233 C CA . SER A 1 278 ? -6.628 1.612 -6.088 1.00 96.19 278 SER A CA 1
ATOM 2234 C C . SER A 1 278 ? -6.955 2.354 -7.379 1.00 96.19 278 SER A C 1
ATOM 2236 O O . SER A 1 278 ? -6.102 3.027 -7.960 1.00 96.19 278 SER A O 1
ATOM 2238 N N . SER A 1 279 ? -8.196 2.232 -7.834 1.00 95.94 279 SER A N 1
ATOM 2239 C CA . SER A 1 279 ? -8.740 3.017 -8.940 1.00 95.94 279 SER A CA 1
ATOM 2240 C C . SER A 1 279 ? -10.160 3.450 -8.614 1.00 95.94 279 SER A C 1
ATOM 2242 O O . SER A 1 279 ? -10.900 2.693 -7.988 1.00 95.94 279 SER A O 1
ATOM 2244 N N . SER A 1 280 ? -10.549 4.649 -9.053 1.00 96.50 280 SER A N 1
ATOM 2245 C CA . SER A 1 280 ? -11.925 5.130 -8.898 1.00 96.50 280 SER A CA 1
ATOM 2246 C C . SER A 1 280 ? -12.908 4.137 -9.522 1.00 96.50 280 SER A C 1
ATOM 2248 O O . SER A 1 280 ? -12.743 3.715 -10.670 1.00 96.50 280 SER A O 1
ATOM 2250 N N . PHE A 1 281 ? -13.919 3.754 -8.750 1.00 95.38 281 PHE A N 1
ATOM 2251 C CA . PHE A 1 281 ? -14.971 2.845 -9.164 1.00 95.38 281 PHE A CA 1
ATOM 2252 C C . PHE A 1 281 ? -16.217 3.638 -9.541 1.00 95.38 281 PHE A C 1
ATOM 2254 O O . PHE A 1 281 ? -16.717 4.464 -8.778 1.00 95.38 281 PHE A O 1
ATOM 2261 N N . GLN A 1 282 ? -16.762 3.335 -10.713 1.00 93.31 282 GLN A N 1
ATOM 2262 C CA . GLN A 1 282 ? -18.037 3.876 -11.159 1.00 93.31 282 GLN A CA 1
ATOM 2263 C C . GLN A 1 282 ? -19.048 2.742 -11.247 1.00 93.31 282 GLN A C 1
ATOM 2265 O O . GLN A 1 282 ? -18.770 1.689 -11.823 1.00 93.31 282 GLN A O 1
ATOM 2270 N N . PHE A 1 283 ? -20.248 2.969 -10.712 1.00 90.50 283 PHE A N 1
ATOM 2271 C CA . PHE A 1 283 ? -21.369 2.049 -10.877 1.00 90.50 283 PHE A CA 1
ATOM 2272 C C . PHE A 1 283 ? -21.819 2.052 -12.346 1.00 90.50 283 PHE A C 1
ATOM 2274 O O . PHE A 1 283 ? -22.733 2.785 -12.716 1.00 90.50 283 PHE A O 1
ATOM 2281 N N . ALA A 1 284 ? -21.157 1.262 -13.192 1.00 81.50 284 ALA A N 1
ATOM 2282 C CA . ALA A 1 284 ? -21.535 1.099 -14.589 1.00 81.50 284 ALA A CA 1
ATOM 2283 C C . ALA A 1 284 ? -22.888 0.377 -14.697 1.00 81.50 284 ALA A C 1
ATOM 2285 O O . ALA A 1 284 ? -23.111 -0.634 -14.030 1.00 81.50 284 ALA A O 1
ATOM 2286 N N . ASP A 1 285 ? -23.771 0.852 -15.579 1.00 63.31 285 ASP A N 1
ATOM 2287 C CA . ASP A 1 285 ? -25.100 0.250 -15.772 1.00 63.31 285 ASP A CA 1
ATOM 2288 C C . ASP A 1 285 ? -25.072 -1.075 -16.566 1.00 63.31 285 ASP A C 1
ATOM 2290 O O . ASP A 1 285 ? -26.068 -1.792 -16.615 1.00 63.31 285 ASP A O 1
ATOM 2294 N N . ALA A 1 286 ? -23.928 -1.465 -17.130 1.00 55.09 286 ALA A N 1
ATOM 2295 C CA . ALA A 1 286 ? -23.656 -2.823 -17.596 1.00 55.09 286 ALA A CA 1
ATOM 2296 C C . ALA A 1 286 ? -22.150 -2.980 -17.832 1.00 55.09 286 ALA A C 1
ATOM 2298 O O . ALA A 1 286 ? -21.552 -2.199 -18.572 1.00 55.09 286 ALA A O 1
ATOM 2299 N N . MET A 1 287 ? -21.529 -4.005 -17.244 1.00 51.62 287 MET A N 1
ATOM 2300 C CA . MET A 1 287 ? -20.176 -4.403 -17.637 1.00 51.62 287 MET A CA 1
ATOM 2301 C C . MET A 1 287 ? -20.220 -4.848 -19.107 1.00 51.62 287 MET A C 1
ATOM 2303 O O . MET A 1 287 ? -20.961 -5.789 -19.414 1.00 51.62 287 MET A O 1
ATOM 2307 N N . PRO A 1 288 ? -19.452 -4.236 -20.026 1.00 54.88 288 PRO A N 1
ATOM 2308 C CA . PRO A 1 288 ? -19.273 -4.824 -21.343 1.00 54.88 288 PRO A CA 1
ATOM 2309 C C . PRO A 1 288 ? -18.697 -6.225 -21.143 1.00 54.88 288 PRO A C 1
ATOM 2311 O O . PRO A 1 288 ? -17.743 -6.408 -20.383 1.00 54.88 288 PRO A O 1
ATOM 2314 N N . SER A 1 289 ? -19.297 -7.237 -21.774 1.00 52.44 289 SER A N 1
ATOM 2315 C CA . SER A 1 289 ? -18.766 -8.592 -21.684 1.00 52.44 289 SER A CA 1
ATOM 2316 C C . SER A 1 289 ? -17.340 -8.571 -22.226 1.00 52.44 289 SER A C 1
ATOM 2318 O O . SER A 1 289 ? -17.131 -8.401 -23.429 1.00 52.44 289 SER A O 1
ATOM 2320 N N . LEU A 1 290 ? -16.356 -8.739 -21.344 1.00 51.50 290 LEU A N 1
ATOM 2321 C CA . LEU A 1 290 ? -14.948 -8.888 -21.699 1.00 51.50 290 LEU A CA 1
ATOM 2322 C C . LEU A 1 290 ? -14.720 -10.275 -22.317 1.00 51.50 290 LEU A C 1
ATOM 2324 O O . LEU A 1 290 ? -13.904 -11.064 -21.857 1.00 51.50 290 LEU A O 1
ATOM 2328 N N . SER A 1 291 ? -15.442 -10.598 -23.390 1.00 53.03 291 SER A N 1
ATOM 2329 C CA . SER A 1 291 ? -15.050 -11.654 -24.311 1.00 53.03 291 SER A CA 1
ATOM 2330 C C . SER A 1 291 ? -14.004 -11.066 -25.250 1.00 53.03 291 SER A C 1
ATOM 2332 O O . SER A 1 291 ? -14.260 -10.843 -26.433 1.00 53.03 291 SER A O 1
ATOM 2334 N N . HIS A 1 292 ? -12.829 -10.728 -24.723 1.00 56.97 292 HIS A N 1
ATOM 2335 C CA . HIS A 1 292 ? -11.688 -10.548 -25.608 1.00 56.97 292 HIS A CA 1
ATOM 2336 C C . HIS A 1 292 ? -11.335 -11.944 -26.121 1.00 56.97 292 HIS A C 1
ATOM 2338 O O . HIS A 1 292 ? -11.019 -12.817 -25.308 1.00 56.97 292 HIS A O 1
ATOM 2344 N N . PRO A 1 293 ? -11.473 -12.215 -27.432 1.00 66.81 293 PRO A N 1
ATOM 2345 C CA . PRO A 1 293 ? -11.092 -13.508 -27.964 1.00 66.81 293 PRO A CA 1
ATOM 2346 C C . PRO A 1 293 ? -9.621 -13.731 -27.620 1.00 66.81 293 PRO A C 1
ATOM 2348 O O . PRO A 1 293 ? -8.769 -12.894 -27.923 1.00 66.81 293 PRO A O 1
ATOM 2351 N N . TRP A 1 294 ? -9.339 -14.842 -26.939 1.00 68.06 294 TRP A N 1
ATOM 2352 C CA . TRP A 1 294 ? -7.977 -15.266 -26.648 1.00 68.06 294 TRP A CA 1
ATOM 2353 C C . TRP A 1 294 ? -7.144 -15.198 -27.929 1.00 68.06 294 TRP A C 1
ATOM 2355 O O . TRP A 1 294 ? -7.591 -15.643 -28.988 1.00 68.06 294 TRP A O 1
ATOM 2365 N N . VAL A 1 295 ? -5.939 -14.627 -27.841 1.00 79.06 295 VAL A N 1
ATOM 2366 C CA . VAL A 1 295 ? -5.053 -14.498 -29.002 1.00 79.06 295 VAL A CA 1
ATOM 2367 C C . VAL A 1 295 ? -4.746 -15.894 -29.533 1.00 79.06 295 VAL A C 1
ATOM 2369 O O . VAL A 1 295 ? -4.073 -16.691 -28.877 1.00 79.06 295 VAL A O 1
ATOM 2372 N N . VAL A 1 296 ? -5.245 -16.196 -30.731 1.00 84.94 296 VAL A N 1
ATOM 2373 C CA . VAL A 1 296 ? -4.974 -17.472 -31.392 1.00 84.94 296 VAL A CA 1
ATOM 2374 C C . VAL A 1 296 ? -3.480 -17.523 -31.738 1.00 84.94 296 VAL A C 1
ATOM 2376 O O . VAL A 1 296 ? -2.972 -16.601 -32.388 1.00 84.94 296 VAL A O 1
ATOM 2379 N N . PRO A 1 297 ? -2.744 -18.568 -31.317 1.00 88.56 297 PRO A N 1
ATOM 2380 C CA . PRO A 1 297 ? -1.332 -18.700 -31.647 1.00 88.56 297 PRO A CA 1
ATOM 2381 C C . PRO A 1 297 ? -1.113 -18.704 -33.162 1.00 88.56 297 PRO A C 1
ATOM 2383 O O . PRO A 1 297 ? -1.749 -19.468 -33.881 1.00 88.56 297 PRO A O 1
ATOM 2386 N N . ARG A 1 298 ? -0.171 -17.885 -33.648 1.00 90.88 298 ARG A N 1
ATOM 2387 C CA . ARG A 1 298 ? 0.195 -17.868 -35.078 1.00 90.88 298 ARG A CA 1
ATOM 2388 C C . ARG A 1 298 ? 0.917 -19.142 -35.521 1.00 90.88 298 ARG A C 1
ATOM 2390 O O . ARG A 1 298 ? 0.838 -19.508 -36.687 1.00 90.88 298 ARG A O 1
ATOM 2397 N N . ARG A 1 299 ? 1.647 -19.794 -34.609 1.00 90.75 299 ARG A N 1
ATOM 2398 C CA . ARG A 1 299 ? 2.299 -21.082 -34.872 1.00 90.75 299 ARG A CA 1
ATOM 2399 C C . ARG A 1 299 ? 1.279 -22.206 -34.723 1.00 90.75 299 ARG A C 1
ATOM 2401 O O . ARG A 1 299 ? 0.587 -22.271 -33.708 1.00 90.75 299 ARG A O 1
ATOM 2408 N N . SER A 1 300 ? 1.200 -23.076 -35.723 1.00 92.31 300 SER A N 1
ATOM 2409 C CA . SER A 1 300 ? 0.398 -24.301 -35.686 1.00 92.31 300 SER A CA 1
ATOM 2410 C C . SER A 1 300 ? 1.027 -25.363 -34.774 1.00 92.31 300 SER A C 1
ATOM 2412 O O . SER A 1 300 ? 2.180 -25.240 -34.371 1.00 92.31 300 SER A O 1
ATOM 2414 N N . GLY A 1 301 ? 0.284 -26.431 -34.477 1.00 93.94 301 GLY A N 1
ATOM 2415 C CA . GLY A 1 301 ? 0.790 -27.592 -33.738 1.00 93.94 301 GLY A CA 1
ATOM 2416 C C . GLY A 1 301 ? 0.318 -27.676 -32.286 1.00 93.94 301 GLY A C 1
ATOM 2417 O O . GLY A 1 301 ? -0.407 -26.816 -31.777 1.00 93.94 301 GLY A O 1
ATOM 2418 N N . SER A 1 302 ? 0.710 -28.763 -31.618 1.00 94.81 302 SER A N 1
ATOM 2419 C CA . SER A 1 302 ? 0.363 -29.007 -30.216 1.00 94.81 302 SER A CA 1
ATOM 2420 C C . SER A 1 302 ? 1.057 -28.001 -29.288 1.00 94.81 302 SER A C 1
ATOM 2422 O O . SER A 1 302 ? 2.079 -27.409 -29.636 1.00 94.81 302 SER A O 1
ATOM 2424 N N . PHE A 1 303 ? 0.508 -27.784 -28.088 1.00 90.44 303 PHE A N 1
ATOM 2425 C CA . PHE A 1 303 ? 1.141 -26.914 -27.089 1.00 90.44 303 PHE A CA 1
ATOM 2426 C C . PHE A 1 303 ? 2.589 -27.339 -26.760 1.00 90.44 303 PHE A C 1
ATOM 2428 O O . PHE A 1 303 ? 3.460 -26.474 -26.847 1.00 90.44 303 PHE A O 1
ATOM 2435 N N . PRO A 1 304 ? 2.898 -28.629 -26.500 1.00 95.56 304 PRO A N 1
ATOM 2436 C CA . PRO A 1 304 ? 4.278 -29.063 -26.273 1.00 95.56 304 PRO A CA 1
ATOM 2437 C C . PRO A 1 304 ? 5.219 -28.758 -27.443 1.00 95.56 304 PRO A C 1
ATOM 2439 O O . PRO A 1 304 ? 6.319 -28.272 -27.208 1.00 95.56 304 PRO A O 1
ATOM 2442 N N . ALA A 1 305 ? 4.777 -28.958 -28.693 1.00 96.38 305 ALA A N 1
ATOM 2443 C CA . ALA A 1 305 ? 5.594 -28.647 -29.869 1.00 96.38 305 ALA A CA 1
ATOM 2444 C C . ALA A 1 305 ? 5.952 -27.153 -29.931 1.00 96.38 305 ALA A C 1
ATOM 2446 O O . ALA A 1 305 ? 7.116 -26.800 -30.104 1.00 96.38 305 ALA A O 1
ATOM 2447 N N . ARG A 1 306 ? 4.974 -26.269 -29.686 1.00 95.12 306 ARG A N 1
ATOM 2448 C CA . ARG A 1 306 ? 5.205 -24.814 -29.650 1.00 95.12 306 ARG A CA 1
ATOM 2449 C C . ARG A 1 306 ? 6.137 -24.389 -28.513 1.00 95.12 306 ARG A C 1
ATOM 2451 O O . ARG A 1 306 ? 6.897 -23.441 -28.687 1.00 95.12 306 ARG A O 1
ATOM 2458 N N . VAL A 1 307 ? 6.089 -25.070 -27.367 1.00 93.44 307 VAL A N 1
ATOM 2459 C CA . VAL A 1 307 ? 7.012 -24.822 -26.247 1.00 93.44 307 VAL A CA 1
ATOM 2460 C C . VAL A 1 307 ? 8.434 -25.252 -26.610 1.00 93.44 307 VAL A C 1
ATOM 2462 O O . VAL A 1 307 ? 9.363 -24.477 -26.399 1.00 93.44 307 VAL A O 1
ATOM 2465 N N . THR A 1 308 ? 8.617 -26.437 -27.200 1.00 96.81 308 THR A N 1
ATOM 2466 C CA . THR A 1 308 ? 9.932 -26.900 -27.674 1.00 96.81 308 THR A CA 1
ATOM 2467 C C . THR A 1 308 ? 10.526 -25.937 -28.700 1.00 96.81 308 THR A C 1
ATOM 2469 O O . THR A 1 308 ? 11.670 -25.518 -28.545 1.00 96.81 308 THR A O 1
ATOM 2472 N N . GLU A 1 309 ? 9.738 -25.502 -29.687 1.00 96.69 309 GLU A N 1
ATOM 2473 C CA . GLU A 1 309 ? 10.182 -24.517 -30.679 1.00 96.69 309 GLU A CA 1
ATOM 2474 C C . GLU A 1 309 ? 10.591 -23.174 -30.052 1.00 96.69 309 GLU A C 1
ATOM 2476 O O . GLU A 1 309 ? 11.541 -22.542 -30.517 1.00 96.69 309 GLU A O 1
ATOM 2481 N N . LEU A 1 310 ? 9.886 -22.718 -29.008 1.00 95.62 310 LEU A N 1
ATOM 2482 C CA . LEU A 1 310 ? 10.244 -21.494 -28.286 1.00 95.62 310 LEU A CA 1
ATOM 2483 C C . LEU A 1 310 ? 11.579 -21.656 -27.548 1.00 95.62 310 LEU A C 1
ATOM 2485 O O . LEU A 1 310 ? 12.429 -20.775 -27.641 1.00 95.62 310 LEU A O 1
ATOM 2489 N N . LEU A 1 311 ? 11.794 -22.786 -26.869 1.00 96.44 311 LEU A N 1
ATOM 2490 C CA . LEU A 1 311 ? 13.054 -23.075 -26.173 1.00 96.44 311 LEU A CA 1
ATOM 2491 C C . LEU A 1 311 ? 14.241 -23.164 -27.140 1.00 96.44 311 LEU A C 1
ATOM 2493 O O . LEU A 1 311 ? 15.321 -22.648 -26.856 1.00 96.44 311 LEU A O 1
ATOM 2497 N N . GLU A 1 312 ? 14.048 -23.784 -28.304 1.00 97.62 312 GLU A N 1
ATOM 2498 C CA . GLU A 1 312 ? 15.069 -23.826 -29.354 1.00 97.62 312 GLU A CA 1
ATOM 2499 C C . GLU A 1 312 ? 15.373 -22.435 -29.915 1.00 97.62 312 GLU A C 1
ATOM 2501 O O . GLU A 1 312 ? 16.539 -22.104 -30.149 1.00 97.62 312 GLU A O 1
ATOM 2506 N N . ALA A 1 313 ? 14.343 -21.604 -30.107 1.00 96.50 313 ALA A N 1
ATOM 2507 C CA . ALA A 1 313 ? 14.518 -20.224 -30.535 1.00 96.50 313 ALA A CA 1
ATOM 2508 C C . ALA A 1 313 ? 15.289 -19.401 -29.490 1.00 96.50 313 ALA A C 1
ATOM 2510 O O . ALA A 1 313 ? 16.165 -18.624 -29.869 1.00 96.50 313 ALA A O 1
ATOM 2511 N N . GLU A 1 314 ? 15.005 -19.588 -28.198 1.00 97.12 314 GLU A N 1
ATOM 2512 C CA . GLU A 1 314 ? 15.725 -18.939 -27.097 1.00 97.12 314 GLU A CA 1
ATOM 2513 C C . GLU A 1 314 ? 17.199 -19.353 -27.063 1.00 97.12 314 GLU A C 1
ATOM 2515 O O . GLU A 1 314 ? 18.083 -18.499 -27.090 1.00 97.12 314 GLU A O 1
ATOM 2520 N N . LYS A 1 315 ? 17.484 -20.657 -27.144 1.00 97.12 315 LYS A N 1
ATOM 2521 C CA . LYS A 1 315 ? 18.862 -21.166 -27.199 1.00 97.12 315 LYS A CA 1
ATOM 2522 C C . LYS A 1 315 ? 19.630 -20.627 -28.408 1.00 97.12 315 LYS A C 1
ATOM 2524 O O . LYS A 1 315 ? 20.792 -20.242 -28.291 1.00 97.12 315 LYS A O 1
ATOM 2529 N N . ARG A 1 316 ? 18.992 -20.587 -29.585 1.00 97.38 316 ARG A N 1
ATOM 2530 C CA . ARG A 1 316 ? 19.598 -20.001 -30.791 1.00 97.38 316 ARG A CA 1
ATOM 2531 C C . ARG A 1 316 ? 19.879 -18.512 -30.590 1.00 97.38 316 ARG A C 1
ATOM 2533 O O . ARG A 1 316 ? 20.942 -18.044 -30.983 1.00 97.38 316 ARG A O 1
ATOM 2540 N N . ARG A 1 317 ? 18.954 -17.778 -29.966 1.00 95.69 317 ARG A N 1
ATOM 2541 C CA . ARG A 1 317 ? 19.122 -16.354 -29.650 1.00 95.69 317 ARG A CA 1
ATOM 2542 C C . ARG A 1 317 ? 20.313 -16.120 -28.725 1.00 95.69 317 ARG A C 1
ATOM 2544 O O . ARG A 1 317 ? 21.089 -15.214 -28.996 1.00 95.69 317 ARG A O 1
ATOM 2551 N N . GLU A 1 318 ? 20.490 -16.928 -27.683 1.00 96.00 318 GLU A N 1
ATOM 2552 C CA . GLU A 1 318 ? 21.647 -16.833 -26.778 1.00 96.00 318 GLU A CA 1
ATOM 2553 C C . GLU A 1 318 ? 22.977 -17.048 -27.512 1.00 96.00 318 GLU A C 1
ATOM 2555 O O . GLU A 1 318 ? 23.925 -16.291 -27.309 1.00 96.00 318 GLU A O 1
ATOM 2560 N N . GLN A 1 319 ? 23.037 -18.032 -28.414 1.00 97.75 319 GLN A N 1
ATOM 2561 C CA . GLN A 1 319 ? 24.225 -18.290 -29.235 1.00 97.75 319 GLN A CA 1
ATOM 2562 C C . GLN A 1 319 ? 24.543 -17.118 -30.169 1.00 97.75 319 GLN A C 1
ATOM 2564 O O . GLN A 1 319 ? 25.681 -16.653 -30.208 1.00 97.75 319 GLN A O 1
ATOM 2569 N N . LEU A 1 320 ? 23.533 -16.616 -30.890 1.00 96.69 320 LEU A N 1
ATOM 2570 C CA . LEU A 1 320 ? 23.683 -15.449 -31.762 1.00 96.69 320 LEU A CA 1
ATOM 2571 C C . LEU A 1 320 ? 24.080 -14.204 -30.962 1.00 96.69 320 LEU A C 1
ATOM 2573 O O . LEU A 1 320 ? 24.914 -13.433 -31.419 1.00 96.69 320 LEU A O 1
ATOM 2577 N N . HIS A 1 321 ? 23.546 -14.033 -29.752 1.00 96.94 321 HIS A N 1
ATOM 2578 C CA . HIS A 1 321 ? 23.909 -12.933 -28.865 1.00 96.94 321 HIS A CA 1
ATOM 2579 C C . HIS A 1 321 ? 25.367 -12.985 -28.422 1.00 96.94 321 HIS A C 1
ATOM 2581 O O . HIS A 1 321 ? 26.052 -11.972 -28.517 1.00 96.94 321 HIS A O 1
ATOM 2587 N N . ALA A 1 322 ? 25.859 -14.145 -27.983 1.00 97.12 322 ALA A N 1
ATOM 2588 C CA . ALA A 1 322 ? 27.261 -14.306 -27.599 1.00 97.12 322 ALA A CA 1
ATOM 2589 C C . ALA A 1 322 ? 28.216 -14.042 -28.778 1.00 97.12 322 ALA A C 1
ATOM 2591 O O . ALA A 1 322 ? 29.258 -13.401 -28.613 1.00 97.12 322 ALA A O 1
ATOM 2592 N N . GLN A 1 323 ? 27.838 -14.496 -29.978 1.00 97.50 323 GLN A N 1
ATOM 2593 C CA . GLN A 1 323 ? 28.592 -14.216 -31.197 1.00 97.50 323 GLN A CA 1
ATOM 2594 C C . GLN A 1 323 ? 28.579 -12.718 -31.525 1.00 97.50 323 GLN A C 1
ATOM 2596 O O . GLN A 1 323 ? 29.640 -12.117 -31.655 1.00 97.50 323 GLN A O 1
ATOM 2601 N N . GLY A 1 324 ? 27.399 -12.095 -31.565 1.00 97.44 324 GLY A N 1
ATOM 2602 C CA . GLY A 1 324 ? 27.265 -10.669 -31.856 1.00 97.44 324 GLY A CA 1
ATOM 2603 C C . GLY A 1 324 ? 27.976 -9.781 -30.831 1.00 97.44 324 GLY A C 1
ATOM 2604 O O . GLY A 1 324 ? 28.594 -8.789 -31.206 1.00 97.44 324 GLY A O 1
ATOM 2605 N N . GLU A 1 325 ? 27.970 -10.147 -29.548 1.00 97.62 325 GLU A N 1
ATOM 2606 C CA . GLU A 1 325 ? 28.753 -9.437 -28.532 1.00 97.62 325 GLU A CA 1
ATOM 2607 C C . GLU A 1 325 ? 30.255 -9.505 -28.828 1.00 97.62 325 GLU A C 1
ATOM 2609 O O . GLU A 1 325 ? 30.959 -8.498 -28.722 1.00 97.62 325 GLU A O 1
ATOM 2614 N N . THR A 1 326 ? 30.742 -10.681 -29.228 1.00 97.75 326 THR A N 1
ATOM 2615 C CA . THR A 1 326 ? 32.146 -10.880 -29.605 1.00 97.75 326 THR A CA 1
ATOM 2616 C C . THR A 1 326 ? 32.506 -10.035 -30.826 1.00 97.75 326 THR A C 1
ATOM 2618 O O . THR A 1 326 ? 33.522 -9.336 -30.804 1.00 97.75 326 THR A O 1
ATOM 2621 N N . ASP A 1 327 ? 31.649 -10.054 -31.848 1.00 97.31 327 ASP A N 1
ATOM 2622 C CA . ASP A 1 327 ? 31.835 -9.330 -33.107 1.00 97.31 327 ASP A CA 1
ATOM 2623 C C . ASP A 1 327 ? 31.850 -7.810 -32.893 1.00 97.31 327 ASP A C 1
ATOM 2625 O O . ASP A 1 327 ? 32.692 -7.103 -33.445 1.00 97.31 327 ASP A O 1
ATOM 2629 N N . ALA A 1 328 ? 30.964 -7.294 -32.036 1.00 97.12 328 ALA A N 1
ATOM 2630 C CA . ALA A 1 328 ? 30.832 -5.862 -31.778 1.00 97.12 328 ALA A CA 1
ATOM 2631 C C . ALA A 1 328 ? 31.744 -5.324 -30.666 1.00 97.12 328 ALA A C 1
ATOM 2633 O O . ALA A 1 328 ? 31.707 -4.123 -30.392 1.00 97.12 328 ALA A O 1
ATOM 2634 N N . ARG A 1 329 ? 32.553 -6.164 -30.007 1.00 97.69 329 ARG A N 1
ATOM 2635 C CA . ARG A 1 329 ? 33.316 -5.783 -28.803 1.00 97.69 329 ARG A CA 1
ATOM 2636 C C . ARG A 1 329 ? 34.183 -4.539 -29.000 1.00 97.69 329 ARG A C 1
ATOM 2638 O O . ARG A 1 329 ? 34.076 -3.607 -28.211 1.00 97.69 329 ARG A O 1
ATOM 2645 N N . ILE A 1 330 ? 34.997 -4.519 -30.058 1.00 97.94 330 ILE A N 1
ATOM 2646 C CA . ILE A 1 330 ? 35.925 -3.409 -30.346 1.00 97.94 330 ILE A CA 1
ATOM 2647 C C . ILE A 1 330 ? 35.146 -2.112 -30.587 1.00 97.94 330 ILE A C 1
ATOM 2649 O O . ILE A 1 330 ? 35.464 -1.073 -30.018 1.00 97.94 330 ILE A O 1
ATOM 2653 N N . LEU A 1 331 ? 34.089 -2.183 -31.399 1.00 98.00 331 LEU A N 1
ATOM 2654 C CA . LEU A 1 331 ? 33.247 -1.031 -31.701 1.00 98.00 331 LEU A CA 1
ATOM 2655 C C . LEU A 1 331 ? 32.531 -0.502 -30.452 1.00 98.00 331 LEU A C 1
ATOM 2657 O O . LEU A 1 331 ? 32.481 0.705 -30.243 1.00 98.00 331 LEU A O 1
ATOM 2661 N N . ARG A 1 332 ? 31.999 -1.394 -29.608 1.00 97.56 332 ARG A N 1
ATOM 2662 C CA . ARG A 1 332 ? 31.350 -1.032 -28.341 1.00 97.56 332 ARG A CA 1
ATOM 2663 C C . ARG A 1 332 ? 32.310 -0.280 -27.422 1.00 97.56 332 ARG A C 1
ATOM 2665 O O . ARG A 1 332 ? 31.939 0.761 -26.889 1.00 97.56 332 ARG A O 1
ATOM 2672 N N . GLU A 1 333 ? 33.520 -0.809 -27.243 1.00 97.44 333 GLU A N 1
ATOM 2673 C CA . GLU A 1 333 ? 34.562 -0.192 -26.413 1.00 97.44 333 GLU A CA 1
ATOM 2674 C C . GLU A 1 333 ? 34.946 1.193 -26.948 1.00 97.44 333 GLU A C 1
ATOM 2676 O O . GLU A 1 333 ? 35.076 2.134 -26.166 1.00 97.44 333 GLU A O 1
ATOM 2681 N N . GLN A 1 334 ? 35.032 1.348 -28.274 1.00 98.19 334 GLN A N 1
ATOM 2682 C CA . GLN A 1 334 ? 35.284 2.646 -28.896 1.00 98.19 334 GLN A CA 1
ATOM 2683 C C . GLN A 1 334 ? 34.133 3.640 -28.667 1.00 98.19 334 GLN A C 1
ATOM 2685 O O . GLN A 1 334 ? 34.388 4.778 -28.283 1.00 98.19 334 GLN A O 1
ATOM 2690 N N . ILE A 1 335 ? 32.872 3.223 -28.846 1.00 97.50 335 ILE A N 1
ATOM 2691 C CA . ILE A 1 335 ? 31.696 4.075 -28.592 1.00 97.50 335 ILE A CA 1
ATOM 2692 C C . ILE A 1 335 ? 31.681 4.570 -27.143 1.00 97.50 335 ILE A C 1
ATOM 2694 O O . ILE A 1 335 ? 31.440 5.752 -26.891 1.00 97.50 335 ILE A O 1
ATOM 2698 N N . GLU A 1 336 ? 31.930 3.670 -26.190 1.00 95.75 336 GLU A N 1
ATOM 2699 C CA . GLU A 1 336 ? 31.977 4.005 -24.765 1.00 95.75 336 GLU A CA 1
ATOM 2700 C C . GLU A 1 336 ? 33.105 5.002 -24.477 1.00 95.75 336 GLU A C 1
ATOM 2702 O O . GLU A 1 336 ? 32.867 6.024 -23.833 1.00 95.75 336 GLU A O 1
ATOM 2707 N N . PHE A 1 337 ? 34.304 4.760 -25.014 1.00 96.12 337 PHE A N 1
ATOM 2708 C CA . PHE A 1 337 ? 35.446 5.662 -24.877 1.00 96.12 337 PHE A CA 1
ATOM 2709 C C . PHE A 1 337 ? 35.168 7.059 -25.454 1.00 96.12 337 PHE A C 1
ATOM 2711 O O . PHE A 1 337 ? 35.409 8.066 -24.786 1.00 96.12 337 PHE A O 1
ATOM 2718 N N . ASP A 1 338 ? 34.621 7.137 -26.664 1.00 96.62 338 ASP A N 1
ATOM 2719 C CA . ASP A 1 338 ? 34.338 8.401 -27.343 1.00 96.62 338 ASP A CA 1
ATOM 2720 C C . ASP A 1 338 ? 33.239 9.205 -26.636 1.00 96.62 338 ASP A C 1
ATOM 2722 O O . ASP A 1 338 ? 33.394 10.405 -26.398 1.00 96.62 338 ASP A O 1
ATOM 2726 N N . LEU A 1 339 ? 32.156 8.554 -26.200 1.00 94.06 339 LEU A N 1
ATOM 2727 C CA . LEU A 1 339 ? 31.123 9.229 -25.411 1.00 94.06 339 LEU A CA 1
ATOM 2728 C C . LEU A 1 339 ? 31.642 9.688 -24.044 1.00 94.06 339 LEU A C 1
ATOM 2730 O O . LEU A 1 339 ? 31.276 10.774 -23.588 1.00 94.06 339 LEU A O 1
ATOM 2734 N N . LEU A 1 340 ? 32.528 8.922 -23.401 1.00 90.88 340 LEU A N 1
ATOM 2735 C CA . LEU A 1 340 ? 33.209 9.370 -22.185 1.00 90.88 340 LEU A CA 1
ATOM 2736 C C . LEU A 1 340 ? 34.111 10.581 -22.456 1.00 90.88 340 LEU A C 1
ATOM 2738 O O . LEU A 1 340 ? 34.154 11.492 -21.630 1.00 90.88 340 LEU A O 1
ATOM 2742 N N . ASN A 1 341 ? 34.759 10.686 -23.614 1.00 92.56 341 ASN A N 1
ATOM 2743 C CA . ASN A 1 341 ? 35.523 11.891 -23.955 1.00 92.56 341 ASN A CA 1
ATOM 2744 C C . ASN A 1 341 ? 34.629 13.135 -24.096 1.00 92.56 341 ASN A C 1
ATOM 2746 O O . ASN A 1 341 ? 35.033 14.220 -23.663 1.00 92.56 341 ASN A O 1
ATOM 2750 N N . LEU A 1 342 ? 33.389 12.993 -24.589 1.00 87.50 342 LEU A N 1
ATOM 2751 C CA . LEU A 1 342 ? 32.409 14.091 -24.562 1.00 87.50 342 LEU A CA 1
ATOM 2752 C C . LEU A 1 342 ? 32.081 14.533 -23.133 1.00 87.50 342 LEU A C 1
ATOM 2754 O O . LEU A 1 342 ? 31.913 15.730 -22.893 1.00 87.50 342 LEU A O 1
ATOM 2758 N N . THR A 1 343 ? 32.065 13.618 -22.156 1.00 82.38 343 THR A N 1
ATOM 2759 C CA . THR A 1 343 ? 31.871 13.998 -20.742 1.00 82.38 343 THR A CA 1
ATOM 2760 C C . THR A 1 343 ? 32.965 14.925 -20.234 1.00 82.38 343 THR A C 1
ATOM 2762 O O . THR A 1 343 ? 32.681 15.822 -19.443 1.00 82.38 343 THR A O 1
ATOM 2765 N N . GLY A 1 344 ? 34.202 14.779 -20.716 1.00 82.69 344 GLY A N 1
ATOM 2766 C CA . GLY A 1 344 ? 35.299 15.691 -20.392 1.00 82.69 344 GLY A CA 1
ATOM 2767 C C . GLY A 1 344 ? 35.075 17.118 -20.909 1.00 82.69 344 GLY A C 1
ATOM 2768 O O . GLY A 1 344 ? 35.571 18.075 -20.310 1.00 82.69 344 GLY A O 1
ATOM 2769 N N . ILE A 1 345 ? 34.297 17.281 -21.983 1.00 79.56 345 ILE A N 1
ATOM 2770 C CA . ILE A 1 345 ? 33.865 18.591 -22.492 1.00 79.56 345 ILE A CA 1
ATOM 2771 C C . ILE A 1 345 ? 32.749 19.149 -21.600 1.00 79.56 345 ILE A C 1
ATOM 2773 O O . ILE A 1 345 ? 32.844 20.293 -21.155 1.00 79.56 345 ILE A O 1
ATOM 2777 N N . VAL A 1 346 ? 31.745 18.323 -21.279 1.00 76.44 346 VAL A N 1
ATOM 2778 C CA . VAL A 1 346 ? 30.606 18.679 -20.410 1.00 76.44 346 VAL A CA 1
ATOM 2779 C C . VAL A 1 346 ? 31.081 19.097 -19.013 1.00 76.44 346 VAL A C 1
ATOM 2781 O O . VAL A 1 346 ? 30.662 20.123 -18.485 1.00 76.44 346 VAL A O 1
ATOM 2784 N N . SER A 1 347 ? 32.012 18.345 -18.425 1.00 74.56 347 SER A N 1
ATOM 2785 C CA . SER A 1 347 ? 32.441 18.495 -17.023 1.00 74.56 347 SER A CA 1
ATOM 2786 C C . SER A 1 347 ? 33.227 19.786 -16.747 1.00 74.56 347 SER A C 1
ATOM 2788 O O . SER A 1 347 ? 33.533 20.094 -15.598 1.00 74.56 347 SER A O 1
ATOM 2790 N N . ARG A 1 348 ? 33.559 20.574 -17.781 1.00 79.06 348 ARG A N 1
ATOM 2791 C CA . ARG A 1 348 ? 34.099 21.934 -17.610 1.00 79.06 348 ARG A CA 1
ATOM 2792 C C . ARG A 1 348 ? 33.042 22.920 -17.094 1.00 79.06 348 ARG A C 1
ATOM 2794 O O . ARG A 1 348 ? 33.410 23.987 -16.601 1.00 79.06 348 ARG A O 1
ATOM 2801 N N . GLY A 1 349 ? 31.754 22.579 -17.184 1.00 76.19 349 GLY A N 1
ATOM 2802 C CA . GLY A 1 349 ? 30.674 23.314 -16.532 1.00 76.19 349 GLY A CA 1
ATOM 2803 C C . GLY A 1 349 ? 30.700 23.090 -15.019 1.00 76.19 349 GLY A C 1
ATOM 2804 O O . GLY A 1 349 ? 30.594 21.961 -14.557 1.00 76.19 349 GLY A O 1
ATOM 2805 N N . LYS A 1 350 ? 30.821 24.167 -14.231 1.00 77.38 350 LYS A N 1
ATOM 2806 C CA . LYS A 1 350 ? 31.015 24.108 -12.766 1.00 77.38 350 LYS A CA 1
ATOM 2807 C C . LYS A 1 350 ? 29.814 23.587 -11.952 1.00 77.38 350 LYS A C 1
ATOM 2809 O O . LYS A 1 350 ? 29.909 23.538 -10.733 1.00 77.38 350 LYS A O 1
ATOM 2814 N N . ASP A 1 351 ? 28.716 23.180 -12.585 1.00 88.12 351 ASP A N 1
ATOM 2815 C CA . ASP A 1 351 ? 27.445 22.869 -11.912 1.00 88.12 351 ASP A CA 1
ATOM 2816 C C . ASP A 1 351 ? 26.712 21.678 -12.557 1.00 88.12 351 ASP A C 1
ATOM 2818 O O . ASP A 1 351 ? 25.500 21.726 -12.795 1.00 88.12 351 ASP A O 1
ATOM 2822 N N . LEU A 1 352 ? 27.457 20.631 -12.919 1.00 89.25 352 LEU A N 1
ATOM 2823 C CA . LEU A 1 352 ? 26.909 19.468 -13.613 1.00 89.25 352 LEU A CA 1
ATOM 2824 C C . LEU A 1 352 ? 27.329 18.170 -12.949 1.00 89.25 352 LEU A C 1
ATOM 2826 O O . LEU A 1 352 ? 28.497 17.969 -12.618 1.00 89.25 352 LEU A O 1
ATOM 2830 N N . ARG A 1 353 ? 26.366 17.262 -12.835 1.00 90.75 353 ARG A N 1
ATOM 2831 C CA . ARG A 1 353 ? 26.609 15.853 -12.564 1.00 90.75 353 ARG A CA 1
ATOM 2832 C C . ARG A 1 353 ? 26.494 15.105 -13.885 1.00 90.75 353 ARG A C 1
ATOM 2834 O O . ARG A 1 353 ? 25.449 15.149 -14.528 1.00 90.75 353 ARG A O 1
ATOM 2841 N N . VAL A 1 354 ? 27.572 14.442 -14.288 1.00 91.44 354 VAL A N 1
ATOM 2842 C CA . VAL A 1 354 ? 27.601 13.627 -15.505 1.00 91.44 354 VAL A CA 1
ATOM 2843 C C . VAL A 1 354 ? 27.693 12.165 -15.111 1.00 91.44 354 VAL A C 1
ATOM 2845 O O . VAL A 1 354 ? 28.564 11.791 -14.329 1.00 91.44 354 VAL A O 1
ATOM 2848 N N . GLU A 1 355 ? 26.793 11.348 -15.645 1.00 91.75 355 GLU A N 1
ATOM 2849 C CA . GLU A 1 355 ? 26.706 9.930 -15.315 1.00 91.75 355 GLU A CA 1
ATOM 2850 C C . GLU A 1 355 ? 26.592 9.092 -16.598 1.00 91.75 355 GLU A C 1
ATOM 2852 O O . GLU A 1 355 ? 25.672 9.308 -17.394 1.00 91.75 355 GLU A O 1
ATOM 2857 N N . PRO A 1 356 ? 27.535 8.166 -16.847 1.00 91.06 356 PRO A N 1
ATOM 2858 C CA . PRO A 1 356 ? 27.413 7.194 -17.919 1.00 91.06 356 PRO A CA 1
ATOM 2859 C C . PRO A 1 356 ? 26.523 6.026 -17.477 1.00 91.06 356 PRO A C 1
ATOM 2861 O O . PRO A 1 356 ? 26.738 5.411 -16.436 1.00 91.06 356 PRO A O 1
ATOM 2864 N N . LEU A 1 357 ? 25.544 5.682 -18.306 1.00 91.94 357 LEU A N 1
ATOM 2865 C CA . LEU A 1 357 ? 24.583 4.608 -18.086 1.00 91.94 357 LEU A CA 1
ATOM 2866 C C . LEU A 1 357 ? 24.594 3.656 -19.283 1.00 91.94 357 LEU A C 1
ATOM 2868 O O . LEU A 1 357 ? 24.542 4.082 -20.435 1.00 91.94 357 LEU A O 1
ATOM 2872 N N . ARG A 1 358 ? 24.597 2.344 -19.038 1.00 92.62 358 ARG A N 1
ATOM 2873 C CA . ARG A 1 358 ? 24.464 1.340 -20.107 1.00 92.62 358 ARG A CA 1
ATOM 2874 C C . ARG A 1 358 ? 22.996 1.215 -20.516 1.00 92.62 358 ARG A C 1
ATOM 2876 O O . ARG A 1 358 ? 22.229 0.509 -19.866 1.00 92.62 358 ARG A O 1
ATOM 2883 N N . LYS A 1 359 ? 22.590 1.933 -21.568 1.00 94.31 359 LYS A N 1
ATOM 2884 C CA . LYS A 1 359 ? 21.217 1.938 -22.102 1.00 94.31 359 LYS A CA 1
ATOM 2885 C C . LYS A 1 359 ? 21.220 1.984 -23.628 1.00 94.31 359 LYS A C 1
ATOM 2887 O O . LYS A 1 359 ? 22.016 2.688 -24.238 1.00 94.31 359 LYS A O 1
ATOM 2892 N N . THR A 1 360 ? 20.259 1.303 -24.244 1.00 95.94 360 THR A N 1
ATOM 2893 C CA . THR A 1 360 ? 20.027 1.290 -25.699 1.00 95.94 360 THR A CA 1
ATOM 2894 C C . THR A 1 360 ? 19.009 2.346 -26.145 1.00 95.94 360 THR A C 1
ATOM 2896 O O . THR A 1 360 ? 18.319 2.173 -27.147 1.00 95.94 360 THR A O 1
ATOM 2899 N N . SER A 1 361 ? 18.889 3.454 -25.404 1.00 93.06 361 SER A N 1
ATOM 2900 C CA . SER A 1 361 ? 17.865 4.485 -25.632 1.00 93.06 361 SER A CA 1
ATOM 2901 C C . SER A 1 361 ? 17.942 5.137 -27.016 1.00 93.06 361 SER A C 1
ATOM 2903 O O . SER A 1 361 ? 16.922 5.608 -27.509 1.00 93.06 361 SER A O 1
ATOM 2905 N N . ALA A 1 362 ? 19.113 5.127 -27.665 1.00 96.25 362 ALA A N 1
ATOM 2906 C CA . ALA A 1 362 ? 19.257 5.592 -29.043 1.00 96.25 362 ALA A CA 1
ATOM 2907 C C . ALA A 1 362 ? 18.472 4.748 -30.065 1.00 96.25 362 ALA A C 1
ATOM 2909 O O . ALA A 1 362 ? 18.093 5.287 -31.101 1.00 96.25 362 ALA A O 1
ATOM 2910 N N . ILE A 1 363 ? 18.186 3.470 -29.783 1.00 97.50 363 ILE A N 1
ATOM 2911 C CA . ILE A 1 363 ? 17.465 2.573 -30.700 1.00 97.50 363 ILE A CA 1
ATOM 2912 C C . ILE A 1 363 ? 15.953 2.874 -30.649 1.00 97.50 363 ILE A C 1
ATOM 2914 O O . ILE A 1 363 ? 15.345 2.710 -29.576 1.00 97.50 363 ILE A O 1
ATOM 2918 N N . PRO A 1 364 ? 15.322 3.248 -31.784 1.00 95.62 364 PRO A N 1
ATOM 2919 C CA . PRO A 1 364 ? 13.873 3.423 -31.874 1.00 95.62 364 PRO A CA 1
ATOM 2920 C C . PRO A 1 364 ? 13.112 2.165 -31.445 1.00 95.62 364 PRO A C 1
ATOM 2922 O O . PRO A 1 364 ? 13.551 1.042 -31.696 1.00 95.62 364 PRO A O 1
ATOM 2925 N N . SER A 1 365 ? 11.964 2.338 -30.790 1.00 91.56 365 SER A N 1
ATOM 2926 C CA . SER A 1 365 ? 11.210 1.241 -30.163 1.00 91.56 365 SER A CA 1
ATOM 2927 C C . SER A 1 365 ? 10.828 0.112 -31.130 1.00 91.56 365 SER A C 1
ATOM 2929 O O . SER A 1 365 ? 10.891 -1.063 -30.778 1.00 91.56 365 SER A O 1
ATOM 2931 N N . GLU A 1 366 ? 10.502 0.474 -32.364 1.00 93.69 366 GLU A N 1
ATOM 2932 C CA . GLU A 1 366 ? 10.110 -0.386 -33.473 1.00 93.69 366 GLU A CA 1
ATOM 2933 C C . GLU A 1 366 ? 11.283 -1.168 -34.079 1.00 93.69 366 GLU A C 1
ATOM 2935 O O . GLU A 1 366 ? 11.060 -2.184 -34.736 1.00 93.69 366 GLU A O 1
ATOM 2940 N N . MET A 1 367 ? 12.520 -0.729 -33.822 1.00 95.69 367 MET A N 1
ATOM 2941 C CA . MET A 1 367 ? 13.760 -1.379 -34.260 1.00 95.69 367 MET A CA 1
ATOM 2942 C C . MET A 1 367 ? 14.435 -2.186 -33.147 1.00 95.69 367 MET A C 1
ATOM 2944 O O . MET A 1 367 ? 15.453 -2.833 -33.394 1.00 95.69 367 MET A O 1
ATOM 2948 N N . ARG A 1 368 ? 13.919 -2.151 -31.910 1.00 92.81 368 ARG A N 1
ATOM 2949 C CA . ARG A 1 368 ? 14.504 -2.909 -30.795 1.00 92.81 368 ARG A CA 1
ATOM 2950 C C . ARG A 1 368 ? 14.403 -4.406 -31.040 1.00 92.81 368 ARG A C 1
ATOM 2952 O O . ARG A 1 368 ? 13.438 -4.902 -31.631 1.00 92.81 368 ARG A O 1
ATOM 2959 N N . ARG A 1 369 ? 15.392 -5.139 -30.526 1.00 94.31 369 ARG A N 1
ATOM 2960 C CA . ARG A 1 369 ? 15.418 -6.597 -30.614 1.00 94.31 369 ARG A CA 1
ATOM 2961 C C . ARG A 1 369 ? 14.117 -7.195 -30.073 1.00 94.31 369 ARG A C 1
ATOM 2963 O O . ARG A 1 369 ? 13.704 -6.932 -28.945 1.00 94.31 369 ARG A O 1
ATOM 2970 N N . ARG A 1 370 ? 13.486 -8.047 -30.881 1.00 92.50 370 ARG A N 1
ATOM 2971 C CA . ARG A 1 370 ? 12.263 -8.770 -30.505 1.00 92.50 370 ARG A CA 1
ATOM 2972 C C . ARG A 1 370 ? 12.605 -10.040 -29.721 1.00 92.50 370 ARG A C 1
ATOM 2974 O O . ARG A 1 370 ? 13.725 -10.547 -29.784 1.00 92.50 370 ARG A O 1
ATOM 2981 N N . SER A 1 371 ? 11.630 -10.570 -28.986 1.00 92.38 371 SER A N 1
ATOM 2982 C CA . SER A 1 371 ? 11.765 -11.856 -28.291 1.00 92.38 371 SER A CA 1
ATOM 2983 C C . SER A 1 371 ? 12.032 -13.005 -29.270 1.00 92.38 371 SER A C 1
ATOM 2985 O O . SER A 1 371 ? 11.654 -12.939 -30.444 1.00 92.38 371 SER A O 1
ATOM 2987 N N . ALA A 1 372 ? 12.659 -14.078 -28.783 1.00 92.12 372 ALA A N 1
ATOM 2988 C CA . ALA A 1 372 ? 12.993 -15.228 -29.611 1.00 92.12 372 ALA A CA 1
ATOM 2989 C C . ALA A 1 372 ? 11.755 -15.817 -30.309 1.00 92.12 372 ALA A C 1
ATOM 2991 O O . ALA A 1 372 ? 10.669 -15.916 -29.738 1.00 92.12 372 ALA A O 1
ATOM 2992 N N . GLY A 1 373 ? 11.914 -16.210 -31.574 1.00 90.81 373 GLY A N 1
ATOM 2993 C CA . GLY A 1 373 ? 10.859 -16.871 -32.343 1.00 90.81 373 GLY A CA 1
ATOM 2994 C C . GLY A 1 373 ? 9.721 -15.961 -32.824 1.00 90.81 373 GLY A C 1
ATOM 2995 O O . GLY A 1 373 ? 8.815 -16.462 -33.504 1.00 90.81 373 GLY A O 1
ATOM 2996 N N . VAL A 1 374 ? 9.766 -14.658 -32.526 1.00 93.12 374 VAL A N 1
ATOM 2997 C CA . VAL A 1 374 ? 8.850 -13.654 -33.078 1.00 93.12 374 VAL A CA 1
ATOM 2998 C C . VAL A 1 374 ? 9.310 -13.270 -34.494 1.00 93.12 374 VAL A C 1
ATOM 3000 O O . VAL A 1 374 ? 10.468 -12.897 -34.659 1.00 93.12 374 VAL A O 1
ATOM 3003 N N . PRO A 1 375 ? 8.439 -13.325 -35.525 1.00 91.44 375 PRO A N 1
ATOM 3004 C CA . PRO A 1 375 ? 8.822 -12.958 -36.891 1.00 91.44 375 PRO A CA 1
ATOM 3005 C C . PRO A 1 375 ? 9.272 -11.498 -36.991 1.00 91.44 375 PRO A C 1
ATOM 3007 O O . PRO A 1 375 ? 8.602 -10.631 -36.431 1.00 91.44 375 PRO A O 1
ATOM 3010 N N . GLY A 1 376 ? 10.334 -11.217 -37.743 1.00 93.00 376 GLY A N 1
ATOM 3011 C CA . GLY A 1 376 ? 10.881 -9.876 -37.951 1.00 93.00 376 GLY A CA 1
ATOM 3012 C C . GLY A 1 376 ? 12.379 -9.924 -38.241 1.00 93.00 376 GLY A C 1
ATOM 3013 O O . GLY A 1 376 ? 12.931 -11.002 -38.443 1.00 93.00 376 GLY A O 1
ATOM 3014 N N . GLU A 1 377 ? 13.017 -8.757 -38.247 1.00 95.25 377 GLU A N 1
ATOM 3015 C CA . GLU A 1 377 ? 14.473 -8.642 -38.322 1.00 95.25 377 GLU A CA 1
ATOM 3016 C C . GLU A 1 377 ? 15.142 -9.312 -37.113 1.00 95.25 377 GLU A C 1
ATOM 3018 O O . GLU A 1 377 ? 14.702 -9.152 -35.969 1.00 95.25 377 GLU A O 1
ATOM 3023 N N . VAL A 1 378 ? 16.203 -10.077 -37.372 1.00 94.56 378 VAL A N 1
ATOM 3024 C CA . VAL A 1 378 ? 16.959 -10.782 -36.337 1.00 94.56 378 VAL A CA 1
ATOM 3025 C C . VAL A 1 378 ? 18.130 -9.909 -35.896 1.00 94.56 378 VAL A C 1
ATOM 3027 O O . VAL A 1 378 ? 19.103 -9.728 -36.624 1.00 94.56 378 VAL A O 1
ATOM 3030 N N . VAL A 1 379 ? 18.038 -9.392 -34.671 1.00 97.12 379 VAL A N 1
ATOM 3031 C CA . VAL A 1 379 ? 19.122 -8.661 -34.005 1.00 97.12 379 VAL A CA 1
ATOM 3032 C C . VAL A 1 379 ? 19.849 -9.629 -33.075 1.00 97.12 379 VAL A C 1
ATOM 3034 O O . VAL A 1 379 ? 19.289 -10.073 -32.069 1.00 97.12 379 VAL A O 1
ATOM 3037 N N . HIS A 1 380 ? 21.089 -9.970 -33.417 1.00 97.12 380 HIS A N 1
ATOM 3038 C CA . HIS A 1 380 ? 21.947 -10.864 -32.642 1.00 97.12 380 HIS A CA 1
ATOM 3039 C C . HIS A 1 380 ? 22.297 -10.229 -31.294 1.00 97.12 380 HIS A C 1
ATOM 3041 O O . HIS A 1 380 ? 22.042 -10.806 -30.237 1.00 97.12 380 HIS A O 1
ATOM 3047 N N . PHE A 1 381 ? 22.802 -8.999 -31.330 1.00 97.81 381 PHE A N 1
ATOM 3048 C CA . PHE A 1 381 ? 23.302 -8.277 -30.166 1.00 97.81 381 PHE A CA 1
ATOM 3049 C C . PHE A 1 381 ? 22.923 -6.801 -30.255 1.00 97.81 381 PHE A C 1
ATOM 3051 O O . PHE A 1 381 ? 22.900 -6.234 -31.343 1.00 97.81 381 PHE A O 1
ATOM 3058 N N . GLU A 1 382 ? 22.631 -6.172 -29.121 1.00 97.88 382 GLU A N 1
ATOM 3059 C CA . GLU A 1 382 ? 22.427 -4.728 -29.028 1.00 97.88 382 GLU A CA 1
ATOM 3060 C C . GLU A 1 382 ? 23.136 -4.204 -27.780 1.00 97.88 382 GLU A C 1
ATOM 3062 O O . GLU A 1 382 ? 23.112 -4.832 -26.721 1.00 97.88 382 GLU A O 1
ATOM 3067 N N . SER A 1 383 ? 23.792 -3.057 -27.903 1.00 97.62 383 SER A N 1
ATOM 3068 C CA . SER A 1 383 ? 24.490 -2.416 -26.792 1.00 97.62 383 SER A CA 1
ATOM 3069 C C . SER A 1 383 ? 24.461 -0.915 -26.976 1.00 97.62 383 SER A C 1
ATOM 3071 O O . SER A 1 383 ? 24.411 -0.429 -28.102 1.00 97.62 383 SER A O 1
ATOM 3073 N N . GLY A 1 384 ? 24.474 -0.173 -25.878 1.00 97.06 384 GLY A N 1
ATOM 3074 C CA . GLY A 1 384 ? 24.482 1.273 -25.942 1.00 97.06 384 GLY A CA 1
ATOM 3075 C C . GLY A 1 384 ? 24.950 1.906 -24.649 1.00 97.06 384 GLY A C 1
ATOM 3076 O O . GLY A 1 384 ? 24.936 1.292 -23.577 1.00 97.06 384 GLY A O 1
ATOM 3077 N N . VAL A 1 385 ? 25.359 3.156 -24.788 1.00 96.81 385 VAL A N 1
ATOM 3078 C CA . VAL A 1 385 ? 25.778 4.032 -23.706 1.00 96.81 385 VAL A CA 1
ATOM 3079 C C . VAL A 1 385 ? 24.926 5.291 -23.796 1.00 96.81 385 VAL A C 1
ATOM 3081 O O . VAL A 1 385 ? 24.669 5.822 -24.877 1.00 96.81 385 VAL A O 1
ATOM 3084 N N . LEU A 1 386 ? 24.448 5.741 -22.647 1.00 96.12 386 LEU A N 1
ATOM 3085 C CA . LEU A 1 386 ? 23.754 6.997 -22.437 1.00 96.12 386 LEU A CA 1
ATOM 3086 C C . LEU A 1 386 ? 24.601 7.820 -21.471 1.00 96.12 386 LEU A C 1
ATOM 3088 O O . LEU A 1 386 ? 24.858 7.387 -20.356 1.00 96.12 386 LEU A O 1
ATOM 3092 N N . ILE A 1 387 ? 24.999 9.012 -21.878 1.00 95.31 387 ILE A N 1
ATOM 3093 C CA . ILE A 1 387 ? 25.543 10.029 -20.992 1.00 95.31 387 ILE A CA 1
ATOM 3094 C C . ILE A 1 387 ? 24.390 10.934 -20.579 1.00 95.31 387 ILE A C 1
ATOM 3096 O O . ILE A 1 387 ? 23.770 11.569 -21.435 1.00 95.31 387 ILE A O 1
ATOM 3100 N N . SER A 1 388 ? 24.119 11.013 -19.278 1.00 94.75 388 SER A N 1
ATOM 3101 C CA . SER A 1 388 ? 23.212 12.012 -18.716 1.00 94.75 388 SER A CA 1
ATOM 3102 C C . SER A 1 388 ? 24.006 13.128 -18.054 1.00 94.75 388 SER A C 1
ATOM 3104 O O . SER A 1 388 ? 24.791 12.863 -17.143 1.00 94.75 388 SER A O 1
ATOM 3106 N N . ALA A 1 389 ? 23.790 14.365 -18.492 1.00 94.06 389 ALA A N 1
ATOM 3107 C CA . ALA A 1 389 ? 24.295 15.567 -17.845 1.00 94.06 389 ALA A CA 1
ATOM 3108 C C . ALA A 1 389 ? 23.135 16.282 -17.144 1.00 94.06 389 ALA A C 1
ATOM 3110 O O . ALA A 1 389 ? 22.232 16.801 -17.799 1.00 94.06 389 ALA A O 1
ATOM 3111 N N . GLN A 1 390 ? 23.162 16.286 -15.815 1.00 94.31 390 GLN A N 1
ATOM 3112 C CA . GLN A 1 390 ? 22.149 16.893 -14.955 1.00 94.31 390 GLN A CA 1
ATOM 3113 C C . GLN A 1 390 ? 22.702 18.174 -14.331 1.00 94.31 390 GLN A C 1
ATOM 3115 O O . GLN A 1 390 ? 23.856 18.195 -13.886 1.00 94.31 390 GLN A O 1
ATOM 3120 N N . SER A 1 391 ? 21.896 19.235 -14.243 1.00 88.75 391 SER A N 1
ATOM 3121 C CA . SER A 1 391 ? 22.308 20.413 -13.477 1.00 88.75 391 SER A CA 1
ATOM 3122 C C . SER A 1 391 ? 22.267 20.140 -11.974 1.00 88.75 391 SER A C 1
ATOM 3124 O O . SER A 1 391 ? 21.283 19.636 -11.447 1.00 88.75 391 SER A O 1
ATOM 3126 N N . THR A 1 392 ? 23.325 20.519 -11.255 1.00 89.31 392 THR A N 1
ATOM 3127 C CA . THR A 1 392 ? 23.342 20.436 -9.785 1.00 89.31 392 THR A CA 1
ATOM 3128 C C . THR A 1 392 ? 22.508 21.529 -9.118 1.00 89.31 392 THR A C 1
ATOM 3130 O O . THR A 1 392 ? 22.189 21.409 -7.939 1.00 89.31 392 THR A O 1
ATOM 3133 N N . ARG A 1 393 ? 22.167 22.598 -9.850 1.00 89.62 393 ARG A N 1
ATOM 3134 C CA . ARG A 1 393 ? 21.317 23.696 -9.360 1.00 89.62 393 ARG A CA 1
ATOM 3135 C C . ARG A 1 393 ? 19.840 23.448 -9.614 1.00 89.62 393 ARG A C 1
ATOM 3137 O O . ARG A 1 393 ? 19.015 23.904 -8.834 1.00 89.62 393 ARG A O 1
ATOM 3144 N N . ASP A 1 394 ? 19.542 22.741 -10.696 1.00 88.81 394 ASP A N 1
ATOM 3145 C CA . ASP A 1 394 ? 18.190 22.394 -11.093 1.00 88.81 394 ASP A CA 1
ATOM 3146 C C . ASP A 1 394 ? 18.145 20.924 -11.540 1.00 88.81 394 ASP A C 1
ATOM 3148 O O . ASP A 1 394 ? 18.425 20.607 -12.703 1.00 88.81 394 ASP A O 1
ATOM 3152 N N . PRO A 1 395 ? 17.843 20.004 -10.610 1.00 88.12 395 PRO A N 1
ATOM 3153 C CA . PRO A 1 395 ? 17.901 18.577 -10.878 1.00 88.12 395 PRO A CA 1
ATOM 3154 C C . PRO A 1 395 ? 16.792 18.094 -11.821 1.00 88.12 395 PRO A C 1
ATOM 3156 O O . PRO A 1 395 ? 16.819 16.922 -12.191 1.00 88.12 395 PRO A O 1
ATOM 3159 N N . ALA A 1 396 ? 15.839 18.948 -12.215 1.00 90.31 396 ALA A N 1
ATOM 3160 C CA . ALA A 1 396 ? 14.766 18.561 -13.122 1.00 90.31 396 ALA A CA 1
ATOM 3161 C C . ALA A 1 396 ? 15.206 18.467 -14.588 1.00 90.31 396 ALA A C 1
ATOM 3163 O O . ALA A 1 396 ? 14.556 17.770 -15.362 1.00 90.31 396 ALA A O 1
ATOM 3164 N N . HIS A 1 397 ? 16.294 19.136 -14.973 1.00 91.81 397 HIS A N 1
ATOM 3165 C CA . HIS A 1 397 ? 16.697 19.283 -16.368 1.00 91.81 397 HIS A CA 1
ATOM 3166 C C . HIS A 1 397 ? 17.908 18.417 -16.722 1.00 91.81 397 HIS A C 1
ATOM 3168 O O . HIS A 1 397 ? 18.958 18.474 -16.072 1.00 91.81 397 HIS A O 1
ATOM 3174 N N . TYR A 1 398 ? 17.784 17.675 -17.823 1.00 94.31 398 TYR A N 1
ATOM 3175 C CA . TYR A 1 398 ? 18.812 16.770 -18.324 1.00 94.31 398 TYR A CA 1
ATOM 3176 C C . TYR A 1 398 ? 19.134 17.045 -19.789 1.00 94.31 398 TYR A C 1
ATOM 3178 O O . TYR A 1 398 ? 18.245 17.240 -20.619 1.00 94.31 398 TYR A O 1
ATOM 3186 N N . LEU A 1 399 ? 20.424 16.983 -20.109 1.00 95.31 399 LEU A N 1
ATOM 3187 C CA . LEU A 1 399 ? 20.924 16.814 -21.467 1.00 95.31 399 LEU A CA 1
ATOM 3188 C C . LEU A 1 399 ? 21.421 15.378 -21.621 1.00 95.31 399 LEU A C 1
ATOM 3190 O O . LEU A 1 399 ? 22.290 14.918 -20.876 1.00 95.31 399 LEU A O 1
ATOM 3194 N N . LEU A 1 400 ? 20.850 14.671 -22.587 1.00 95.81 400 LEU A N 1
ATOM 3195 C CA . LEU A 1 400 ? 21.061 13.249 -22.802 1.00 95.81 400 LEU A CA 1
ATOM 3196 C C . LEU A 1 400 ? 21.755 13.017 -24.142 1.00 95.81 400 LEU A C 1
ATOM 3198 O O . LEU A 1 400 ? 21.261 13.455 -25.180 1.00 95.81 400 LEU A O 1
ATOM 3202 N N . PHE A 1 401 ? 22.854 12.264 -24.130 1.00 96.38 401 PHE A N 1
ATOM 3203 C CA . PHE A 1 401 ? 23.510 11.763 -25.338 1.00 96.38 401 PHE A CA 1
ATOM 3204 C C . PHE A 1 401 ? 23.527 10.251 -25.306 1.00 96.38 401 PHE A C 1
ATOM 3206 O O . PHE A 1 401 ? 24.109 9.671 -24.396 1.00 96.38 401 PHE A O 1
ATOM 3213 N N . SER A 1 402 ? 22.921 9.598 -26.289 1.00 97.12 402 SER A N 1
ATOM 3214 C CA . SER A 1 402 ? 22.971 8.145 -26.382 1.00 97.12 402 SER A CA 1
ATOM 3215 C C . SER A 1 402 ? 23.541 7.710 -27.716 1.00 97.12 402 SER A C 1
ATOM 3217 O O . SER A 1 402 ? 23.173 8.248 -28.758 1.00 97.12 402 SER A O 1
ATOM 3219 N N . ALA A 1 403 ? 24.412 6.709 -27.671 1.00 98.19 403 ALA A N 1
ATOM 3220 C CA . ALA A 1 403 ? 24.816 5.941 -28.831 1.00 98.19 403 ALA A CA 1
ATOM 3221 C C . ALA A 1 403 ? 24.528 4.466 -28.578 1.00 98.19 403 ALA A C 1
ATOM 3223 O O . ALA A 1 403 ? 24.698 3.969 -27.463 1.00 98.19 403 ALA A O 1
ATOM 3224 N N . ALA A 1 404 ? 24.089 3.764 -29.611 1.00 98.25 404 ALA A N 1
ATOM 3225 C CA . ALA A 1 404 ? 23.851 2.337 -29.559 1.00 98.25 404 ALA A CA 1
ATOM 3226 C C . ALA A 1 404 ? 24.241 1.674 -30.877 1.00 98.25 404 ALA A C 1
ATOM 3228 O O . ALA A 1 404 ? 24.258 2.303 -31.933 1.00 98.25 404 ALA A O 1
ATOM 3229 N N . LEU A 1 405 ? 24.528 0.382 -30.800 1.00 98.44 405 LEU A N 1
ATOM 3230 C CA . LEU A 1 405 ? 24.770 -0.479 -31.944 1.00 98.44 405 LEU A CA 1
ATOM 3231 C C . LEU A 1 405 ? 23.829 -1.682 -31.900 1.00 98.44 405 LEU A C 1
ATOM 3233 O O . LEU A 1 405 ? 23.413 -2.122 -30.823 1.00 98.44 405 LEU A O 1
ATOM 3237 N N . GLN A 1 406 ? 23.544 -2.236 -33.071 1.00 98.56 406 GLN A N 1
ATOM 3238 C CA . GLN A 1 406 ? 22.867 -3.512 -33.262 1.00 98.56 406 GLN A CA 1
ATOM 3239 C C . GLN A 1 406 ? 23.689 -4.367 -34.222 1.00 98.56 406 GLN A C 1
ATOM 3241 O O . GLN A 1 406 ? 24.058 -3.898 -35.294 1.00 98.56 406 GLN A O 1
ATOM 3246 N N . VAL A 1 407 ? 23.951 -5.616 -33.854 1.00 98.25 407 VAL A N 1
ATOM 3247 C CA . VAL A 1 407 ? 24.507 -6.632 -34.752 1.00 98.25 407 VAL A CA 1
ATOM 3248 C C . VAL A 1 407 ? 23.343 -7.367 -35.385 1.00 98.25 407 VAL A C 1
ATOM 3250 O O . VAL A 1 407 ? 22.547 -7.989 -34.678 1.00 98.25 407 VAL A O 1
ATOM 3253 N N . LEU A 1 408 ? 23.230 -7.270 -36.700 1.00 97.75 408 LEU A N 1
ATOM 3254 C CA . LEU A 1 408 ? 22.164 -7.873 -37.487 1.00 97.75 408 LEU A CA 1
ATOM 3255 C C . LEU A 1 408 ? 22.650 -9.172 -38.142 1.00 97.75 408 LEU A C 1
ATOM 3257 O O . LEU A 1 408 ? 23.841 -9.499 -38.146 1.00 97.75 408 LEU A O 1
ATOM 3261 N N . GLU A 1 409 ? 21.714 -9.910 -38.729 1.00 94.88 409 GLU A N 1
ATOM 3262 C CA . GLU A 1 409 ? 22.036 -11.048 -39.586 1.00 94.88 409 GLU A CA 1
ATOM 3263 C C . GLU A 1 409 ? 22.915 -10.622 -40.779 1.00 94.88 409 GLU A C 1
ATOM 3265 O O . GLU A 1 409 ? 22.770 -9.531 -41.331 1.00 94.88 409 GLU A O 1
ATOM 3270 N N . GLY A 1 410 ? 23.847 -11.493 -41.181 1.00 94.88 410 GLY A N 1
ATOM 3271 C CA . GLY A 1 410 ? 24.744 -11.232 -42.310 1.00 94.88 410 GLY A CA 1
ATOM 3272 C C . GLY A 1 410 ? 25.952 -10.347 -41.992 1.00 94.88 410 GLY A C 1
ATOM 3273 O O . GLY A 1 410 ? 26.494 -9.754 -42.912 1.00 94.88 410 GLY A O 1
ATOM 3274 N N . ASN A 1 411 ? 26.393 -10.277 -40.728 1.00 94.00 411 ASN A N 1
ATOM 3275 C CA . ASN A 1 411 ? 27.545 -9.473 -40.282 1.00 94.00 411 ASN A CA 1
ATOM 3276 C C . ASN A 1 411 ? 27.390 -7.969 -40.540 1.00 94.00 411 ASN A C 1
ATOM 3278 O O . ASN A 1 411 ? 28.367 -7.267 -40.794 1.00 94.00 411 ASN A O 1
ATOM 3282 N N . LYS A 1 412 ? 26.164 -7.463 -40.429 1.00 98.12 412 LYS A N 1
ATOM 3283 C CA . LYS A 1 412 ? 25.885 -6.033 -40.513 1.00 98.12 412 LYS A CA 1
ATOM 3284 C C . LYS A 1 412 ? 25.782 -5.407 -39.133 1.00 98.12 412 LYS A C 1
ATOM 3286 O O . LYS A 1 412 ? 25.299 -6.029 -38.187 1.00 98.12 412 LYS A O 1
ATOM 3291 N N . ILE A 1 413 ? 26.196 -4.153 -39.036 1.00 98.38 413 ILE A N 1
ATOM 3292 C CA . ILE A 1 413 ? 26.046 -3.311 -37.859 1.00 98.38 413 ILE A CA 1
ATOM 3293 C C . ILE A 1 413 ? 25.122 -2.151 -38.198 1.00 98.38 413 ILE A C 1
ATOM 3295 O O . ILE A 1 413 ? 25.364 -1.425 -39.159 1.00 98.38 413 ILE A O 1
ATOM 3299 N N . ARG A 1 414 ? 24.115 -1.921 -37.357 1.00 98.56 414 ARG A N 1
ATOM 3300 C CA . ARG A 1 414 ? 23.350 -0.674 -37.352 1.00 98.56 414 ARG A CA 1
ATOM 3301 C C . ARG A 1 414 ? 23.776 0.191 -36.179 1.00 98.56 414 ARG A C 1
ATOM 3303 O O . ARG A 1 414 ? 23.723 -0.252 -35.034 1.00 98.56 414 ARG A O 1
ATOM 3310 N N . LEU A 1 415 ? 24.195 1.414 -36.464 1.00 98.56 415 LEU A N 1
ATOM 3311 C CA . LEU A 1 415 ? 24.570 2.426 -35.485 1.00 98.56 415 LEU A CA 1
ATOM 3312 C C . LEU A 1 415 ? 23.414 3.402 -35.278 1.00 98.56 415 LEU A C 1
ATOM 3314 O O . LEU A 1 415 ? 22.687 3.733 -36.215 1.00 98.56 415 LEU A O 1
ATOM 3318 N N . HIS A 1 416 ? 23.264 3.878 -34.049 1.00 98.44 416 HIS A N 1
ATOM 3319 C CA . HIS A 1 416 ? 22.271 4.871 -33.656 1.00 98.44 416 HIS A CA 1
ATOM 3320 C C . HIS A 1 416 ? 22.922 5.892 -32.741 1.00 98.44 416 HIS A C 1
ATOM 3322 O O . HIS A 1 416 ? 23.611 5.517 -31.793 1.00 98.44 416 HIS A O 1
ATOM 3328 N N . THR A 1 417 ? 22.646 7.168 -32.966 1.00 98.19 417 THR A N 1
ATOM 3329 C CA . THR A 1 417 ? 23.007 8.250 -32.049 1.00 98.19 417 THR A CA 1
ATOM 3330 C C . THR A 1 417 ? 21.842 9.207 -31.885 1.00 98.19 417 THR A C 1
ATOM 3332 O O . THR A 1 417 ? 21.166 9.526 -32.862 1.00 98.19 417 THR A O 1
ATOM 3335 N N . VAL A 1 418 ? 21.614 9.689 -30.666 1.00 97.75 418 VAL A N 1
ATOM 3336 C CA . VAL A 1 418 ? 20.576 10.679 -30.368 1.00 97.75 418 VAL A CA 1
ATOM 3337 C C . VAL A 1 418 ? 21.051 11.654 -29.289 1.00 97.75 418 VAL A C 1
ATOM 3339 O O . VAL A 1 418 ? 21.726 11.260 -28.335 1.00 97.75 418 VAL A O 1
ATOM 3342 N N . ALA A 1 419 ? 20.679 12.922 -29.443 1.00 97.38 419 ALA A N 1
ATOM 3343 C CA . ALA A 1 419 ? 20.805 13.962 -28.429 1.00 97.38 419 ALA A CA 1
ATOM 3344 C C . ALA A 1 419 ? 19.406 14.472 -28.053 1.00 97.38 419 ALA A C 1
ATOM 3346 O O . ALA A 1 419 ? 18.605 14.785 -28.940 1.00 97.38 419 ALA A O 1
ATOM 3347 N N . MET A 1 420 ? 19.098 14.548 -26.758 1.00 96.94 420 MET A N 1
ATOM 3348 C CA . MET A 1 420 ? 17.765 14.905 -26.257 1.00 96.94 420 MET A CA 1
ATOM 3349 C C . MET A 1 420 ? 17.846 15.805 -25.023 1.00 96.94 420 MET A C 1
ATOM 3351 O O . MET A 1 420 ? 18.838 15.782 -24.293 1.00 96.94 420 MET A O 1
ATOM 3355 N N . LEU A 1 421 ? 16.772 16.551 -24.778 1.00 95.50 421 LEU A N 1
ATOM 3356 C CA . LEU A 1 421 ? 16.509 17.246 -23.521 1.00 95.50 421 LEU A CA 1
ATOM 3357 C C . LEU A 1 421 ? 15.354 16.562 -22.786 1.00 95.50 421 LEU A C 1
ATOM 3359 O O . LEU A 1 421 ? 14.391 16.136 -23.427 1.00 95.50 421 LEU A O 1
ATOM 3363 N N . GLU A 1 422 ? 15.440 16.479 -21.463 1.00 93.69 422 GLU A N 1
ATOM 3364 C CA . GLU A 1 422 ? 14.392 15.923 -20.600 1.00 93.69 422 GLU A CA 1
ATOM 3365 C C . GLU A 1 422 ? 14.157 16.851 -19.398 1.00 93.69 422 GLU A C 1
ATOM 3367 O O . GLU A 1 422 ? 15.115 17.346 -18.797 1.00 93.69 422 GLU A O 1
ATOM 3372 N N . ASN A 1 423 ? 12.882 17.093 -19.078 1.00 91.25 423 ASN A N 1
ATOM 3373 C CA . ASN A 1 423 ? 12.433 17.865 -17.921 1.00 91.25 423 ASN A CA 1
ATOM 3374 C C . ASN A 1 423 ? 11.532 16.984 -17.042 1.00 91.25 423 ASN A C 1
ATOM 3376 O O . ASN A 1 423 ? 10.457 16.581 -17.475 1.00 91.25 423 ASN A O 1
ATOM 3380 N N . LEU A 1 424 ? 11.958 16.703 -15.809 1.00 84.44 424 LEU A N 1
ATOM 3381 C CA . LEU A 1 424 ? 11.217 15.858 -14.864 1.00 84.44 424 LEU A CA 1
ATOM 3382 C C . LEU A 1 424 ? 10.024 16.556 -14.194 1.00 84.44 424 LEU A C 1
ATOM 3384 O O . LEU A 1 424 ? 9.224 15.882 -13.548 1.00 84.44 424 LEU A O 1
ATOM 3388 N N . THR A 1 425 ? 9.905 17.885 -14.294 1.00 82.25 425 THR A N 1
ATOM 3389 C CA . THR A 1 425 ? 8.717 18.601 -13.784 1.00 82.25 425 THR A CA 1
ATOM 3390 C C . THR A 1 425 ? 7.518 18.467 -14.713 1.00 82.25 425 THR A C 1
ATOM 3392 O O . THR A 1 425 ? 6.370 18.525 -14.272 1.00 82.25 425 THR A O 1
ATOM 3395 N N . GLU A 1 426 ? 7.779 18.257 -15.997 1.00 74.19 426 GLU A N 1
ATOM 3396 C CA . GLU A 1 426 ? 6.762 17.933 -16.978 1.00 74.19 426 GLU A CA 1
ATOM 3397 C C . GLU A 1 426 ? 6.568 16.409 -16.979 1.00 74.19 426 GLU A C 1
ATOM 3399 O O . GLU A 1 426 ? 7.490 15.651 -16.684 1.00 74.19 426 GLU A O 1
ATOM 3404 N N . SER A 1 427 ? 5.350 15.932 -17.266 1.00 64.31 427 SER A N 1
ATOM 3405 C CA . SER A 1 427 ? 5.064 14.488 -17.345 1.00 64.31 427 SER A CA 1
ATOM 3406 C C . SER A 1 427 ? 6.171 13.762 -18.135 1.00 64.31 427 SER A C 1
ATOM 3408 O O . SER A 1 427 ? 6.595 14.319 -19.151 1.00 64.31 427 SER A O 1
ATOM 3410 N N . PRO A 1 428 ? 6.602 12.535 -17.759 1.00 55.47 428 PRO A N 1
ATOM 3411 C CA . PRO A 1 428 ? 7.750 11.803 -18.339 1.00 55.47 428 PRO A CA 1
ATOM 3412 C C . PRO A 1 428 ? 7.722 11.571 -19.867 1.00 55.47 428 PRO A C 1
ATOM 3414 O O . PRO A 1 428 ? 8.606 10.933 -20.429 1.00 55.47 428 PRO A O 1
ATOM 3417 N N . GLN A 1 429 ? 6.704 12.078 -20.556 1.00 58.34 429 GLN A N 1
ATOM 3418 C CA . GLN A 1 429 ? 6.579 12.146 -22.007 1.00 58.34 429 GLN A CA 1
ATOM 3419 C C . GLN A 1 429 ? 7.243 13.392 -22.634 1.00 58.34 429 GLN A C 1
ATOM 3421 O O . GLN A 1 429 ? 7.302 13.478 -23.858 1.00 58.34 429 GLN A O 1
ATOM 3426 N N . HIS A 1 430 ? 7.766 14.341 -21.848 1.00 74.44 430 HIS A N 1
ATOM 3427 C CA . HIS A 1 430 ? 8.385 15.576 -22.357 1.00 74.44 430 HIS A CA 1
ATOM 3428 C C . HIS A 1 430 ? 9.885 15.405 -22.639 1.00 74.44 430 HIS A C 1
ATOM 3430 O O . HIS A 1 430 ? 10.740 16.110 -22.106 1.00 74.44 430 HIS A O 1
ATOM 3436 N N . GLN A 1 431 ? 10.212 14.448 -23.508 1.00 89.94 431 GLN A N 1
ATOM 3437 C CA . GLN A 1 431 ? 11.543 14.345 -24.103 1.00 89.94 431 GLN A CA 1
ATOM 3438 C C . GLN A 1 431 ? 11.557 15.109 -25.429 1.00 89.94 431 GLN A C 1
ATOM 3440 O O . GLN A 1 431 ? 10.775 14.816 -26.336 1.00 89.94 431 GLN A O 1
ATOM 3445 N N . ARG A 1 432 ? 12.457 16.087 -25.566 1.00 94.94 432 ARG A N 1
ATOM 3446 C CA . ARG A 1 432 ? 12.650 16.840 -26.812 1.00 94.94 432 ARG A CA 1
ATOM 3447 C C . ARG A 1 432 ? 13.895 16.340 -27.531 1.00 94.94 432 ARG A C 1
ATOM 3449 O O . ARG A 1 432 ? 15.016 16.584 -27.088 1.00 94.94 432 ARG A O 1
ATOM 3456 N N . GLU A 1 433 ? 13.704 15.681 -28.668 1.00 96.50 433 GLU A N 1
ATOM 3457 C CA . GLU A 1 433 ? 14.806 15.274 -29.541 1.00 96.50 433 GLU A CA 1
ATOM 3458 C C . GLU A 1 433 ? 15.442 16.505 -30.205 1.00 96.50 433 GLU A C 1
ATOM 3460 O O . GLU A 1 433 ? 14.759 17.311 -30.839 1.00 96.50 433 GLU A O 1
ATOM 3465 N N . LEU A 1 434 ? 16.757 16.664 -30.042 1.00 97.00 434 LEU A N 1
ATOM 3466 C CA . LEU A 1 434 ? 17.532 17.728 -30.687 1.00 97.00 434 LEU A CA 1
ATOM 3467 C C . LEU A 1 434 ? 18.152 17.250 -31.998 1.00 97.00 434 LEU A C 1
ATOM 3469 O O . LEU A 1 434 ? 18.290 18.023 -32.948 1.00 97.00 434 LEU A O 1
ATOM 3473 N N . TRP A 1 435 ? 18.578 15.989 -32.029 1.00 97.62 435 TRP A N 1
ATOM 3474 C CA . TRP A 1 435 ? 19.253 15.396 -33.172 1.00 97.62 435 TRP A CA 1
ATOM 3475 C C . TRP A 1 435 ? 19.263 13.874 -33.081 1.00 97.62 435 TRP A C 1
ATOM 3477 O O . TRP A 1 435 ? 19.407 13.315 -31.993 1.00 97.62 435 TRP A O 1
ATOM 3487 N N . ARG A 1 436 ? 19.189 13.228 -34.243 1.00 97.69 436 ARG A N 1
ATOM 3488 C CA . ARG A 1 436 ? 19.319 11.787 -34.425 1.00 97.69 436 ARG A CA 1
ATOM 3489 C C . ARG A 1 436 ? 20.084 11.496 -35.708 1.00 97.69 436 ARG A C 1
ATOM 3491 O O . ARG A 1 436 ? 19.906 12.193 -36.706 1.00 97.69 436 ARG A O 1
ATOM 3498 N N . ASP A 1 437 ? 20.892 10.447 -35.672 1.00 97.81 437 ASP A N 1
ATOM 3499 C CA . ASP A 1 437 ? 21.516 9.854 -36.853 1.00 97.81 437 ASP A CA 1
ATOM 3500 C C . ASP A 1 437 ? 21.550 8.330 -36.703 1.00 97.81 437 ASP A C 1
ATOM 3502 O O . ASP A 1 437 ? 21.619 7.797 -35.589 1.00 97.81 437 ASP A O 1
ATOM 3506 N N . SER A 1 438 ? 21.441 7.627 -37.824 1.00 97.69 438 SER A N 1
ATOM 3507 C CA . SER A 1 438 ? 21.483 6.171 -37.877 1.00 97.69 438 SER A CA 1
ATOM 3508 C C . SER A 1 438 ? 22.010 5.714 -39.226 1.00 97.69 438 SER A C 1
ATOM 3510 O O . SER A 1 438 ? 21.693 6.305 -40.257 1.00 97.69 438 SER A O 1
ATOM 3512 N N . ASP A 1 439 ? 22.812 4.653 -39.216 1.00 98.12 439 ASP A N 1
ATOM 3513 C CA . ASP A 1 439 ? 23.292 4.035 -40.445 1.00 98.12 439 ASP A CA 1
ATOM 3514 C C . ASP A 1 439 ? 23.498 2.532 -40.273 1.00 98.12 439 ASP A C 1
ATOM 3516 O O . ASP A 1 439 ? 23.773 2.057 -39.170 1.00 98.12 439 ASP A O 1
ATOM 3520 N N . GLU A 1 440 ? 23.390 1.795 -41.373 1.00 98.31 440 GLU A N 1
ATOM 3521 C CA . GLU A 1 4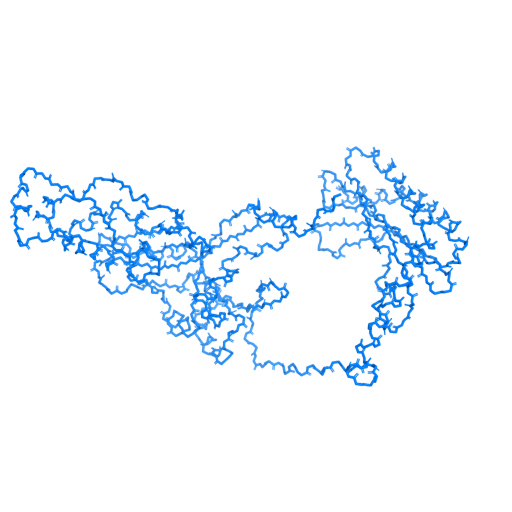40 ? 23.634 0.357 -41.452 1.00 98.31 440 GLU A CA 1
ATOM 3522 C C . GLU A 1 440 ? 24.824 0.097 -42.376 1.00 98.31 440 GLU A C 1
ATOM 3524 O O . GLU A 1 440 ? 24.829 0.508 -43.534 1.00 98.31 440 GLU A O 1
ATOM 3529 N N . VAL A 1 441 ? 25.838 -0.592 -41.861 1.00 98.31 441 VAL A N 1
ATOM 3530 C CA . VAL A 1 441 ? 27.092 -0.869 -42.567 1.00 98.31 441 VAL A CA 1
ATOM 3531 C C . VAL A 1 441 ? 27.548 -2.299 -42.315 1.00 98.31 441 VAL A C 1
ATOM 3533 O O . VAL A 1 441 ? 27.115 -2.948 -41.363 1.00 98.31 441 VAL A O 1
ATOM 3536 N N . GLU A 1 442 ? 28.449 -2.805 -43.148 1.00 98.38 442 GLU A N 1
ATOM 3537 C CA . GLU A 1 442 ? 29.114 -4.080 -42.879 1.00 98.38 442 GLU A CA 1
ATOM 3538 C C . GLU A 1 442 ? 29.984 -3.971 -41.615 1.00 98.38 442 GLU A C 1
ATOM 3540 O O . GLU A 1 442 ? 30.551 -2.914 -41.324 1.00 98.38 442 GLU A O 1
ATOM 3545 N N . LEU A 1 443 ? 30.135 -5.066 -40.863 1.00 96.75 443 LEU A N 1
ATOM 3546 C CA . LEU A 1 443 ? 30.906 -5.099 -39.610 1.00 96.75 443 LEU A CA 1
ATOM 3547 C C . LEU A 1 443 ? 32.333 -4.560 -39.777 1.00 96.75 443 LEU A C 1
ATOM 3549 O O . LEU A 1 443 ? 32.864 -3.907 -38.888 1.00 96.75 443 LEU A O 1
ATOM 3553 N N . VAL A 1 444 ? 32.957 -4.793 -40.931 1.00 97.19 444 VAL A N 1
ATOM 3554 C CA . VAL A 1 444 ? 34.316 -4.307 -41.218 1.00 97.19 444 VAL A CA 1
ATOM 3555 C C . VAL A 1 444 ? 34.386 -2.789 -41.437 1.00 97.19 444 VAL A C 1
ATOM 3557 O O . VAL A 1 444 ? 35.452 -2.196 -41.291 1.00 97.19 444 VAL A O 1
ATOM 3560 N N . GLU A 1 445 ? 33.262 -2.145 -41.757 1.00 98.12 445 GLU A N 1
ATOM 3561 C CA . GLU A 1 445 ? 33.151 -0.702 -42.011 1.00 98.12 445 GLU A CA 1
ATOM 3562 C C . GLU A 1 445 ? 32.579 0.072 -40.812 1.00 98.12 445 GLU A C 1
ATOM 3564 O O . GLU A 1 445 ? 32.516 1.307 -40.831 1.00 98.12 445 GLU A O 1
ATOM 3569 N N . SER A 1 446 ? 32.181 -0.635 -39.751 1.00 97.88 446 SER A N 1
ATOM 3570 C CA . SER A 1 446 ? 31.455 -0.057 -38.621 1.00 97.88 446 SER A CA 1
ATOM 3571 C C . SER A 1 446 ? 32.274 0.950 -37.825 1.00 97.88 446 SER A C 1
ATOM 3573 O O . SER A 1 446 ? 31.740 1.976 -37.412 1.00 97.88 446 SER A O 1
ATOM 3575 N N . LEU A 1 447 ? 33.570 0.697 -37.634 1.00 98.19 447 LEU A N 1
ATOM 3576 C CA . LEU A 1 447 ? 34.450 1.600 -36.894 1.00 98.19 447 LEU A CA 1
ATOM 3577 C C . LEU A 1 447 ? 34.688 2.920 -37.659 1.00 98.19 447 LEU A C 1
ATOM 3579 O O . LEU A 1 447 ? 34.356 3.969 -37.108 1.00 98.19 447 LEU A O 1
ATOM 3583 N N . PRO A 1 448 ? 35.106 2.913 -38.945 1.00 98.25 448 PRO A N 1
ATOM 3584 C CA . PRO A 1 448 ? 35.169 4.142 -39.739 1.00 98.25 448 PRO A CA 1
ATOM 3585 C C . PRO A 1 448 ? 33.837 4.893 -39.822 1.00 98.25 448 PRO A C 1
ATOM 3587 O O . PRO A 1 448 ? 33.814 6.123 -39.900 1.00 98.25 448 PRO A O 1
ATOM 3590 N N . LYS A 1 449 ? 32.705 4.176 -39.861 1.00 98.19 449 LYS A N 1
ATOM 3591 C CA . LYS A 1 449 ? 31.388 4.820 -39.863 1.00 98.19 449 LYS A CA 1
ATOM 3592 C C . LYS A 1 449 ? 31.092 5.496 -38.526 1.00 98.19 449 LYS A C 1
ATOM 3594 O O . LYS A 1 449 ? 30.640 6.642 -38.540 1.00 98.19 449 LYS A O 1
ATOM 3599 N N . TRP A 1 450 ? 31.374 4.827 -37.410 1.00 98.25 450 TRP A N 1
ATOM 3600 C CA . TRP A 1 450 ? 31.232 5.398 -36.074 1.00 98.25 450 TRP A CA 1
ATOM 3601 C C . TRP A 1 450 ? 32.065 6.668 -35.907 1.00 98.25 450 TRP A C 1
ATOM 3603 O O . TRP A 1 450 ? 31.519 7.688 -35.501 1.00 98.25 450 TRP A O 1
ATOM 3613 N N . GLU A 1 451 ? 33.337 6.654 -36.310 1.00 98.00 451 GLU A N 1
ATOM 3614 C CA . GLU A 1 451 ? 34.219 7.828 -36.228 1.00 98.00 451 GLU A CA 1
ATOM 3615 C C . GLU A 1 451 ? 33.619 9.051 -36.940 1.00 98.00 451 GLU A C 1
ATOM 3617 O O . GLU A 1 451 ? 33.669 10.169 -36.424 1.00 98.00 451 GLU A O 1
ATOM 3622 N N . ARG A 1 452 ? 32.973 8.846 -38.098 1.00 98.19 452 ARG A N 1
ATOM 3623 C CA . ARG A 1 452 ? 32.265 9.918 -38.818 1.00 98.19 452 ARG A CA 1
ATOM 3624 C C . ARG A 1 452 ? 31.038 10.421 -38.058 1.00 98.19 452 ARG A C 1
ATOM 3626 O O . ARG A 1 452 ? 30.848 11.632 -37.969 1.00 98.19 452 ARG A O 1
ATOM 3633 N N . MET A 1 453 ? 30.214 9.524 -37.514 1.00 97.88 453 MET A N 1
ATOM 3634 C CA . MET A 1 453 ? 29.036 9.911 -36.720 1.00 97.88 453 MET A CA 1
ATOM 3635 C C . MET A 1 453 ? 29.446 10.668 -35.454 1.00 97.88 453 MET A C 1
ATOM 3637 O O . MET A 1 453 ? 28.866 11.702 -35.128 1.00 97.88 453 MET A O 1
ATOM 3641 N N . TYR A 1 454 ? 30.491 10.195 -34.775 1.00 97.31 454 TYR A N 1
ATOM 3642 C CA . TYR A 1 454 ? 31.043 10.829 -33.587 1.00 97.31 454 TYR A CA 1
ATOM 3643 C C . TYR A 1 454 ? 31.621 12.219 -33.881 1.00 97.31 454 TYR A C 1
ATOM 3645 O O . TYR A 1 454 ? 31.412 13.145 -33.095 1.00 97.31 454 TYR A O 1
ATOM 3653 N N . ALA A 1 455 ? 32.293 12.402 -35.021 1.00 96.88 455 ALA A N 1
ATOM 3654 C CA . ALA A 1 455 ? 32.773 13.715 -35.446 1.00 96.88 455 ALA A CA 1
ATOM 3655 C C . ALA A 1 455 ? 31.615 14.715 -35.619 1.00 96.88 455 ALA A C 1
ATOM 3657 O O . ALA A 1 455 ? 31.690 15.827 -35.097 1.00 96.88 455 ALA A O 1
ATOM 3658 N N . VAL A 1 456 ? 30.515 14.300 -36.261 1.00 96.94 456 VAL A N 1
ATOM 3659 C CA . VAL A 1 456 ? 29.305 15.132 -36.416 1.00 96.94 456 VAL A CA 1
ATOM 3660 C C . VAL A 1 456 ? 28.665 15.444 -35.061 1.00 96.94 456 VAL A C 1
ATOM 3662 O O . VAL A 1 456 ? 28.290 16.589 -34.802 1.00 96.94 456 VAL A O 1
ATOM 3665 N N . LEU A 1 457 ? 28.554 14.448 -34.178 1.00 94.88 457 LEU A N 1
ATOM 3666 C CA . LEU A 1 457 ? 28.038 14.636 -32.820 1.00 94.88 457 LEU A CA 1
ATOM 3667 C C . LEU A 1 457 ? 28.888 15.653 -32.041 1.00 94.88 457 LEU A C 1
ATOM 3669 O O . LEU A 1 457 ? 28.343 16.566 -31.420 1.00 94.88 457 LEU A O 1
ATOM 3673 N N . SER A 1 458 ? 30.214 15.527 -32.116 1.00 94.44 458 SER A N 1
ATOM 3674 C CA . SER A 1 458 ? 31.175 16.413 -31.450 1.00 94.44 458 SER A CA 1
ATOM 3675 C C . SER A 1 458 ? 31.114 17.843 -31.988 1.00 94.44 458 SER A C 1
ATOM 3677 O O . SER A 1 458 ? 31.154 18.794 -31.210 1.00 94.44 458 SER A O 1
ATOM 3679 N N . GLU A 1 459 ? 30.971 18.011 -33.305 1.00 95.81 459 GLU A N 1
ATOM 3680 C CA . GLU A 1 459 ? 30.816 19.321 -33.951 1.00 95.81 459 GLU A CA 1
ATOM 3681 C C . GLU A 1 459 ? 29.523 20.025 -33.513 1.00 95.81 459 GLU A C 1
ATOM 3683 O O . GLU A 1 459 ? 29.522 21.230 -33.266 1.00 95.81 459 GLU A O 1
ATOM 3688 N N . ARG A 1 460 ? 28.423 19.274 -33.368 1.00 95.81 460 ARG A N 1
ATOM 3689 C CA . ARG A 1 460 ? 27.111 19.809 -32.962 1.00 95.81 460 ARG A CA 1
ATOM 3690 C C . ARG A 1 460 ? 26.955 20.004 -31.458 1.00 95.81 460 ARG A C 1
ATOM 3692 O O . ARG A 1 460 ? 26.035 20.704 -31.030 1.00 95.81 460 ARG A O 1
ATOM 3699 N N . PHE A 1 461 ? 27.838 19.418 -30.654 1.00 93.38 461 PHE A N 1
ATOM 3700 C CA . PHE A 1 461 ? 27.768 19.470 -29.196 1.00 93.38 461 PHE A CA 1
ATOM 3701 C C . PHE A 1 461 ? 27.566 20.891 -28.626 1.00 93.38 461 PHE A C 1
ATOM 3703 O O . PHE A 1 461 ? 26.677 21.053 -27.786 1.00 93.38 461 PHE A O 1
ATOM 3710 N N . PRO A 1 462 ? 28.272 21.948 -29.090 1.00 93.25 462 PRO A N 1
ATOM 3711 C CA . PRO A 1 462 ? 28.051 23.311 -28.600 1.00 93.25 462 PRO A CA 1
ATOM 3712 C C . PRO A 1 462 ? 26.619 23.826 -28.809 1.00 93.25 462 PRO A C 1
ATOM 3714 O O . PRO A 1 462 ? 26.111 24.577 -27.979 1.00 93.25 462 PRO A O 1
ATOM 3717 N N . THR A 1 463 ? 25.947 23.414 -29.888 1.00 95.44 463 THR A N 1
ATOM 3718 C CA . THR A 1 463 ? 24.550 23.782 -30.154 1.00 95.44 463 THR A CA 1
ATOM 3719 C C . THR A 1 463 ? 23.605 23.102 -29.168 1.00 95.44 463 THR A C 1
ATOM 3721 O O . THR A 1 463 ? 22.751 23.770 -28.591 1.00 95.44 463 THR A O 1
ATOM 3724 N N . PHE A 1 464 ? 23.788 21.801 -28.919 1.00 95.00 464 PHE A N 1
ATOM 3725 C CA . PHE A 1 464 ? 22.985 21.063 -27.935 1.00 95.00 464 PHE A CA 1
ATOM 3726 C C . PHE A 1 464 ? 23.173 21.618 -26.525 1.00 95.00 464 PHE A C 1
ATOM 3728 O O . PHE A 1 464 ? 22.206 21.787 -25.783 1.00 95.00 464 PHE A O 1
ATOM 3735 N N . TRP A 1 465 ? 24.417 21.971 -26.195 1.00 91.88 465 TRP A N 1
ATOM 3736 C CA . TRP A 1 465 ? 24.757 22.646 -24.952 1.00 91.88 465 TRP A CA 1
ATOM 3737 C C . TRP A 1 465 ? 24.024 23.984 -24.812 1.00 91.88 465 TRP A C 1
ATOM 3739 O O . TRP A 1 465 ? 23.434 24.257 -23.772 1.00 91.88 465 TRP A O 1
ATOM 3749 N N . GLY A 1 466 ? 23.997 24.793 -25.876 1.00 92.81 466 GLY A N 1
ATOM 3750 C CA . GLY A 1 466 ? 23.248 26.050 -25.910 1.00 92.81 466 GLY A CA 1
ATOM 3751 C C . GLY A 1 466 ? 21.753 25.870 -25.627 1.00 92.81 466 GLY A C 1
ATOM 3752 O O . GLY A 1 466 ? 21.198 26.627 -24.837 1.00 92.81 466 GLY A O 1
ATOM 3753 N N . SER A 1 467 ? 21.113 24.846 -26.201 1.00 94.44 467 SER A N 1
ATOM 3754 C CA . SER A 1 467 ? 19.695 24.548 -25.938 1.00 94.44 467 SER A CA 1
ATOM 3755 C C . SER A 1 467 ? 19.435 24.073 -24.506 1.00 94.44 467 SER A C 1
ATOM 3757 O O . SER A 1 467 ? 18.420 24.434 -23.919 1.00 94.44 467 SER A O 1
ATOM 3759 N N . PHE A 1 468 ? 20.346 23.292 -23.921 1.00 93.50 468 PHE A N 1
ATOM 3760 C CA . PHE A 1 468 ? 20.260 22.903 -22.510 1.00 93.50 468 PHE A CA 1
ATOM 3761 C C . PHE A 1 468 ? 20.409 24.111 -21.572 1.00 93.50 468 PHE A C 1
ATOM 3763 O O . PHE A 1 468 ? 19.665 24.254 -20.605 1.00 93.50 468 PHE A O 1
ATOM 3770 N N . GLU A 1 469 ? 21.341 25.012 -21.888 1.00 91.50 469 GLU A N 1
ATOM 3771 C CA . GLU A 1 469 ? 21.549 26.273 -21.173 1.00 91.50 469 GLU A CA 1
ATOM 3772 C C . GLU A 1 469 ? 20.353 27.225 -21.272 1.00 91.50 469 GLU A C 1
ATOM 3774 O O . GLU A 1 469 ? 20.090 27.966 -20.330 1.00 91.50 469 GLU A O 1
ATOM 3779 N N . GLU A 1 470 ? 19.645 27.223 -22.400 1.00 92.88 470 GLU A N 1
ATOM 3780 C CA . GLU A 1 470 ? 18.405 27.978 -22.587 1.00 92.88 470 GLU A CA 1
ATOM 3781 C C . GLU A 1 470 ? 17.253 27.377 -21.779 1.00 92.88 470 GLU A C 1
ATOM 3783 O O . GLU A 1 470 ? 16.540 28.118 -21.118 1.00 92.88 470 GLU A O 1
ATOM 3788 N N . MET A 1 471 ? 17.111 26.049 -21.770 1.00 90.44 471 MET A N 1
ATOM 3789 C CA . MET A 1 471 ? 16.051 25.348 -21.035 1.00 90.44 471 MET A CA 1
ATOM 3790 C C . MET A 1 471 ? 16.132 25.547 -19.516 1.00 90.44 471 MET A C 1
ATOM 3792 O O . MET A 1 471 ? 15.103 25.590 -18.854 1.00 90.44 471 MET A O 1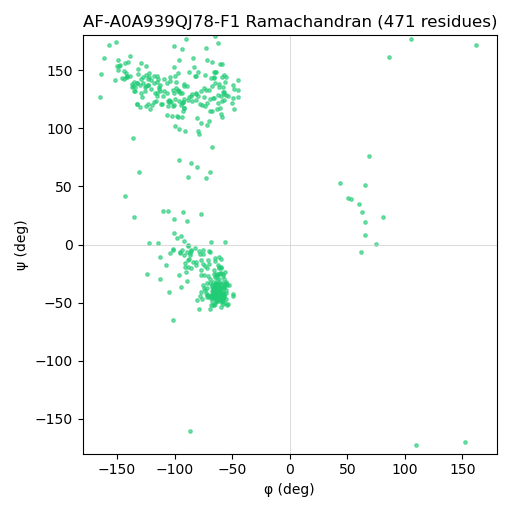
ATOM 3796 N N . ARG A 1 472 ? 17.344 25.660 -18.960 1.00 87.38 472 ARG A N 1
ATOM 3797 C CA . ARG A 1 472 ? 17.554 25.834 -17.510 1.00 87.38 472 ARG A CA 1
ATOM 3798 C C . ARG A 1 472 ? 17.480 27.289 -17.019 1.00 87.38 472 ARG A C 1
ATOM 3800 O O . ARG A 1 472 ? 17.701 27.520 -15.829 1.00 87.38 472 ARG A O 1
ATOM 3807 N N . ARG A 1 473 ? 17.341 28.265 -17.923 1.00 87.88 473 ARG A N 1
ATOM 3808 C CA . ARG A 1 473 ? 17.207 29.695 -17.592 1.00 87.88 473 ARG A CA 1
ATOM 3809 C C . ARG A 1 473 ? 15.743 30.055 -17.460 1.00 87.88 473 ARG A C 1
ATOM 3811 O O . ARG A 1 473 ? 15.454 30.839 -16.530 1.00 87.88 473 ARG A O 1
#

Radius of gyration: 33.91 Å; Cα contacts (8 Å, |Δi|>4): 768; chains: 1; bounding box: 64×59×102 Å

Foldseek 3Di:
DPDPVVVVQVVCVVPFDWDWDQKWKDAAAACCCLVPCLLVLKDWFAFQCPDPFCLRVDQDDFDEDEDPVCVVVVPPPVDDPVVLSVLLRCQLRLQKTKDKIATAIAGDDPRDCRCCRGRVNQQVCCCPHNVHLQRKMWMWRNVVQVVLLCVPDDPQKDKDKFWADEDQDQCQDSPPGQYPVCCVPPNSNVSSVVCCVVCVCSNPRYGYNVCVSRRIIMIMMGRSDSDIDITRGQVTTAEMERGQNHDPVCVVSNVVSCVSRPRYWYWYWHQDPNGIDIDTDDPDPDDDPPPPPDPDDPDDDDPVVVVVQLVVLQVVLVVLQVVLCVLCVVVQVVQVVLVVVVVVVVPVPPFKDKDKDKDQVQADPVRDADRGPDDDWHFSHKTKIKIWIAGNVARQKIWIWMKMWTQGPPQKIKIKIWIWIGGNVPPRVPIGTPDIDMDMDHSVCSNVVVVVVSVVCVVCVVVSVVVSVVVVD